Protein AF-0000000078602284 (afdb_homodimer)

Sequence (476 aa):
MSQVISANPAEVVAAAMDDGKKHLLLAASGSVATIKLGHIIKALVKYPNLSIRVILTNSAANFLNGQTQEQPTIESLAALPNVDGVYRDQDELRESWVRGTGILHINLRKWAHILVIAPLSANTLAKIVNGMSDNLLTDTIRAWDTTGQIEGMDKRIVVFPAMNVAMWVHPITTQHIRVLEQDWGVKFDANGQRIGGGWFEVFRPIDKMLACGDLGIGAMREWTEVVSIIEERLALATMSQVISANPAEVVAAAMDDGKKHLLLAASGSVATIKLGHIIKALVKYPNLSIRVILTNSAANFLNGQTQEQPTIESLAALPNVDGVYRDQDELRESWVRGTGILHINLRKWAHILVIAPLSANTLAKIVNGMSDNLLTDTIRAWDTTGQIEGMDKRIVVFPAMNVAMWVHPITTQHIRVLEQDWGVKFDANGQRIGGGWFEVFRPIDKMLACGDLGIGAMREWTEVVSIIEERLALAT

Nearest PDB structures (foldseek):
  1mvn-assembly1_A  TM=9.349E-01  e=3.352E-20  Arabidopsis thaliana
  1e20-assembly1_A  TM=8.730E-01  e=9.750E-19  Arabidopsis thaliana
  1mvl-assembly1_A  TM=9.228E-01  e=1.120E-16  Arabidopsis thaliana
  1qzu-assembly1_A  TM=9.117E-01  e=6.164E-13  Homo sapiens
  7cfu-assembly1_H  TM=8.302E-01  e=1.673E-12  Streptomyces sparsogenes DSM 40356

Structure (mmCIF, N/CA/C/O backbone):
data_AF-0000000078602284-model_v1
#
loop_
_entity.id
_entity.type
_entity.pdbx_description
1 polymer 'Flavoprotein domain-containing protein'
#
loop_
_atom_site.group_PDB
_atom_site.id
_atom_site.type_symbol
_atom_site.label_atom_id
_atom_site.label_alt_id
_atom_site.label_comp_id
_atom_site.label_asym_id
_atom_site.label_entity_id
_atom_site.label_seq_id
_atom_site.pdbx_PDB_ins_code
_atom_site.Cartn_x
_atom_site.Cartn_y
_atom_site.Cartn_z
_atom_site.occupancy
_atom_site.B_iso_or_equiv
_atom_site.auth_seq_id
_atom_site.auth_comp_id
_atom_site.auth_asym_id
_atom_site.auth_atom_id
_atom_site.pdbx_PDB_model_num
ATOM 1 N N . MET A 1 1 ? -16.859 -4.734 35.625 1 24.03 1 MET A N 1
ATOM 2 C CA . MET A 1 1 ? -15.859 -3.775 35.156 1 24.03 1 MET A CA 1
ATOM 3 C C . MET A 1 1 ? -15.859 -3.711 33.625 1 24.03 1 MET A C 1
ATOM 5 O O . MET A 1 1 ? -15.617 -4.719 32.938 1 24.03 1 MET A O 1
ATOM 9 N N . SER A 1 2 ? -16.719 -2.936 33 1 30.11 2 SER A N 1
ATOM 10 C CA . SER A 1 2 ? -17.156 -2.871 31.609 1 30.11 2 SER A CA 1
ATOM 11 C C . SER A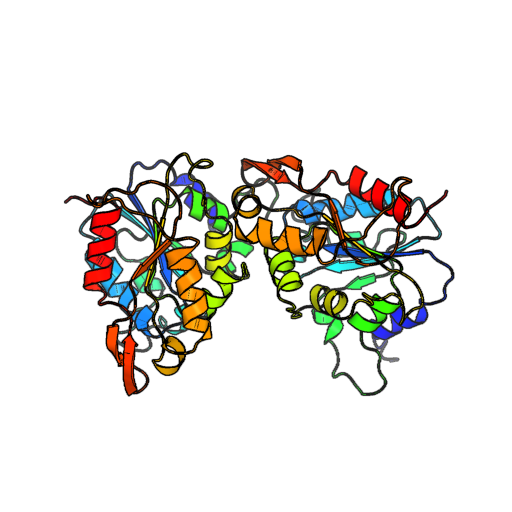 1 2 ? -15.961 -2.678 30.672 1 30.11 2 SER A C 1
ATOM 13 O O . SER A 1 2 ? -15.164 -1.757 30.859 1 30.11 2 SER A O 1
ATOM 15 N N . GLN A 1 3 ? -15.305 -3.693 30.188 1 29.34 3 GLN A N 1
ATOM 16 C CA . GLN A 1 3 ? -14.156 -3.719 29.297 1 29.34 3 GLN A CA 1
ATOM 17 C C . GLN A 1 3 ? -14.289 -2.648 28.203 1 29.34 3 GLN A C 1
ATOM 19 O O . GLN A 1 3 ? -15.242 -2.658 27.438 1 29.34 3 GLN A O 1
ATOM 24 N N . VAL A 1 4 ? -14 -1.512 28.578 1 34.78 4 VAL A N 1
ATOM 25 C CA . VAL A 1 4 ? -14.047 -0.392 27.641 1 34.78 4 VAL A CA 1
ATOM 26 C C . VAL A 1 4 ? -13.391 -0.793 26.328 1 34.78 4 VAL A C 1
ATOM 28 O O . VAL A 1 4 ? -12.172 -1.01 26.266 1 34.78 4 VAL A O 1
ATOM 31 N N . ILE A 1 5 ? -13.914 -1.689 25.531 1 44.78 5 ILE A N 1
ATOM 32 C CA . ILE A 1 5 ? -13.43 -2.076 24.203 1 44.78 5 ILE A CA 1
ATOM 33 C C . ILE A 1 5 ? -12.938 -0.843 23.453 1 44.78 5 ILE A C 1
ATOM 35 O O . ILE A 1 5 ? -13.688 0.107 23.234 1 44.78 5 ILE A O 1
ATOM 39 N N . SER A 1 6 ? -11.68 -0.308 23.734 1 54.91 6 SER A N 1
ATOM 40 C CA . SER A 1 6 ? -11.117 0.8 22.969 1 54.91 6 SER A CA 1
ATOM 41 C C . SER A 1 6 ? -11.625 0.802 21.531 1 54.91 6 SER A C 1
ATOM 43 O O . SER A 1 6 ? -11.617 -0.233 20.859 1 54.91 6 SER A O 1
ATOM 45 N N . ALA A 1 7 ? -12.43 1.731 21.078 1 69.06 7 ALA A N 1
ATOM 46 C CA . ALA A 1 7 ? -13.133 1.874 19.812 1 69.06 7 ALA A CA 1
ATOM 47 C C . ALA A 1 7 ? -12.172 1.761 18.641 1 69.06 7 ALA A C 1
ATOM 49 O O . ALA A 1 7 ? -11.031 2.219 18.703 1 69.06 7 ALA A O 1
ATOM 50 N N . ASN A 1 8 ? -12.367 0.948 17.641 1 84.81 8 ASN A N 1
ATOM 51 C CA . ASN A 1 8 ? -11.695 0.83 16.359 1 84.81 8 ASN A CA 1
ATOM 52 C C . ASN A 1 8 ? -11.414 2.197 15.742 1 84.81 8 ASN A C 1
ATOM 54 O O . ASN A 1 8 ? -12.336 2.986 15.523 1 84.81 8 ASN A O 1
ATOM 58 N N . PRO A 1 9 ? -10.078 2.533 15.617 1 91.19 9 PRO A N 1
ATOM 59 C C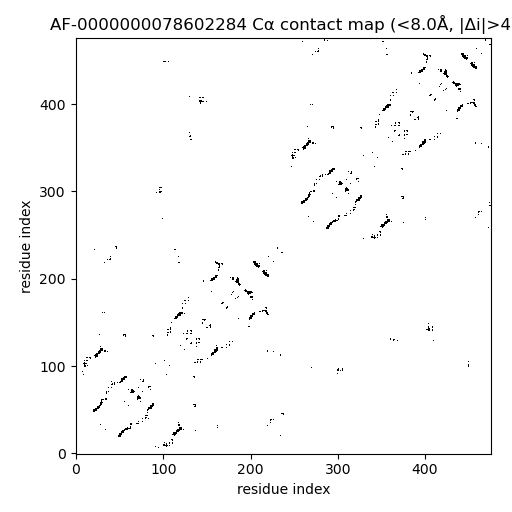A . PRO A 1 9 ? -9.719 3.861 15.117 1 91.19 9 PRO A CA 1
ATOM 60 C C . PRO A 1 9 ? -10.461 4.227 13.836 1 91.19 9 PRO A C 1
ATOM 62 O O . PRO A 1 9 ? -10.875 5.375 13.664 1 91.19 9 PRO A O 1
ATOM 65 N N . ALA A 1 10 ? -10.633 3.287 12.984 1 92.62 10 ALA A N 1
ATOM 66 C CA . ALA A 1 10 ? -11.32 3.557 11.719 1 92.62 10 ALA A CA 1
ATOM 67 C C . ALA A 1 10 ? -12.758 4.008 11.961 1 92.62 10 ALA A C 1
ATOM 69 O O . ALA A 1 10 ? -13.25 4.906 11.281 1 92.62 10 ALA A O 1
ATOM 70 N N . GLU A 1 11 ? -13.383 3.41 12.883 1 91.69 11 GLU A N 1
ATOM 71 C CA . GLU A 1 11 ? -14.773 3.744 13.18 1 91.69 11 GLU A CA 1
ATOM 72 C C . GLU A 1 11 ? -14.891 5.125 13.82 1 91.69 11 GLU A C 1
ATOM 74 O O . GLU A 1 11 ? -15.852 5.852 13.57 1 91.69 11 GLU A O 1
ATOM 79 N N . VAL A 1 12 ? -14 5.426 14.648 1 94.12 12 VAL A N 1
ATOM 80 C CA . VAL A 1 12 ? -13.977 6.738 15.289 1 94.12 12 VAL A CA 1
ATOM 81 C C . VAL A 1 12 ? -13.883 7.828 14.219 1 94.12 12 VAL A C 1
ATOM 83 O O . VAL A 1 12 ? -14.594 8.828 14.281 1 94.12 12 VAL A O 1
ATOM 86 N N . VAL A 1 13 ? -13 7.645 13.281 1 96.69 13 VAL A N 1
ATOM 87 C CA . VAL A 1 13 ? -12.828 8.602 12.195 1 96.69 13 VAL A CA 1
ATOM 88 C C . VAL A 1 13 ? -14.109 8.695 11.375 1 96.69 13 VAL A C 1
ATOM 90 O O . VAL A 1 13 ? -14.562 9.797 11.039 1 96.69 13 VAL A O 1
ATOM 93 N N . ALA A 1 14 ? -14.734 7.578 11.102 1 93.94 14 ALA A N 1
ATOM 94 C CA . ALA A 1 14 ? -15.961 7.531 10.312 1 93.94 14 ALA A CA 1
ATOM 95 C C . ALA A 1 14 ? -17.078 8.312 10.992 1 93.94 14 ALA A C 1
ATOM 97 O O . ALA A 1 14 ? -17.859 9 10.328 1 93.94 14 ALA A O 1
ATOM 98 N N . ALA A 1 15 ? -17.141 8.242 12.234 1 95.38 15 ALA A N 1
ATOM 99 C CA . ALA A 1 15 ? -18.203 8.883 13.008 1 95.38 15 ALA A CA 1
ATOM 100 C C . ALA A 1 15 ? -18.078 10.406 12.961 1 95.38 15 ALA A C 1
ATOM 102 O O . ALA A 1 15 ? -19.031 11.125 13.234 1 95.38 15 ALA A O 1
ATOM 103 N N . ALA A 1 16 ? -16.906 10.883 12.586 1 97.06 16 ALA A N 1
ATOM 104 C CA . ALA A 1 16 ? -16.656 12.32 12.633 1 97.06 16 ALA A CA 1
ATOM 105 C C . ALA A 1 16 ? -16.688 12.93 11.234 1 97.06 16 ALA A C 1
ATOM 107 O O . ALA A 1 16 ? -16.344 14.102 11.047 1 97.06 16 ALA A O 1
ATOM 108 N N . MET A 1 17 ? -17.109 12.203 10.234 1 94.62 17 MET A N 1
ATOM 109 C CA . MET A 1 17 ? -17.031 12.609 8.836 1 94.62 17 MET A CA 1
ATOM 110 C C . MET A 1 17 ? -17.906 13.82 8.562 1 94.62 17 MET A C 1
ATOM 112 O O . MET A 1 17 ? -17.531 14.719 7.816 1 94.62 17 MET A O 1
ATOM 116 N N . ASP A 1 18 ? -19.062 13.844 9.164 1 94.56 18 ASP A N 1
ATOM 117 C CA . ASP A 1 18 ? -20.047 14.875 8.828 1 94.56 18 ASP A CA 1
ATOM 118 C C . ASP A 1 18 ? -20.344 15.75 10.047 1 94.56 18 ASP A C 1
ATOM 120 O O . ASP A 1 18 ? -21.516 16.047 10.32 1 94.56 18 ASP A O 1
ATOM 124 N N . ASP A 1 19 ? -19.328 16.172 10.727 1 96.56 19 ASP A N 1
ATOM 125 C CA . ASP A 1 19 ? -19.516 16.938 11.953 1 96.56 19 ASP A CA 1
ATOM 126 C C . ASP A 1 19 ? -19.547 18.438 11.672 1 96.56 19 ASP A C 1
ATOM 128 O O . ASP A 1 19 ? -19.625 19.25 12.594 1 96.56 19 ASP A O 1
ATOM 132 N N . GLY A 1 20 ? -19.375 18.844 10.414 1 95.81 20 GLY A N 1
ATOM 133 C CA . GLY A 1 20 ? -19.5 20.234 10.016 1 95.81 20 GLY A CA 1
ATOM 134 C C . GLY A 1 20 ? -18.219 21.016 10.227 1 95.81 20 GLY A C 1
ATOM 135 O O . GLY A 1 20 ? -18.188 22.219 9.969 1 95.81 20 GLY A O 1
ATOM 136 N N . LYS A 1 21 ? -17.188 20.406 10.586 1 97.5 21 LYS A N 1
ATOM 137 C CA . LYS A 1 21 ? -15.922 21.078 10.844 1 97.5 21 LYS A CA 1
ATOM 138 C C . LYS A 1 21 ? -15.008 21.016 9.617 1 97.5 21 LYS A C 1
ATOM 140 O O . LYS A 1 21 ? -15.297 20.312 8.656 1 97.5 21 LYS A O 1
ATOM 145 N N . LYS A 1 22 ? -13.969 21.891 9.656 1 98 22 LYS A N 1
ATOM 146 C CA . LYS A 1 22 ? -12.836 21.703 8.75 1 98 22 LYS A CA 1
ATOM 147 C C . LYS A 1 22 ? -11.891 20.625 9.258 1 98 22 LYS A C 1
ATOM 149 O O . LYS A 1 22 ? -11.609 20.547 10.453 1 98 22 LYS A O 1
ATOM 154 N N . HIS A 1 23 ? -11.484 19.75 8.344 1 98.62 23 HIS A N 1
ATOM 155 C CA . HIS A 1 23 ? -10.719 18.578 8.742 1 98.62 23 HIS A CA 1
ATOM 156 C C . HIS A 1 23 ? -9.297 18.656 8.203 1 98.62 23 HIS A C 1
ATOM 158 O O . HIS A 1 23 ? -9.078 18.547 6.992 1 98.62 23 HIS A O 1
ATOM 164 N N . LEU A 1 24 ? -8.32 18.828 9.094 1 98.81 24 LEU A N 1
ATOM 165 C CA . LEU A 1 24 ? -6.898 18.828 8.766 1 98.81 24 LEU A CA 1
ATOM 166 C C . LEU A 1 24 ? -6.246 17.5 9.156 1 98.81 24 LEU A C 1
ATOM 168 O O . LEU A 1 24 ? -6.176 17.172 10.344 1 98.81 24 LEU A O 1
ATOM 172 N N . LEU A 1 25 ? -5.863 16.719 8.18 1 98.94 25 LEU A N 1
ATOM 173 C CA . LEU A 1 25 ? -4.953 15.617 8.445 1 98.94 25 LEU A CA 1
ATOM 174 C C . LEU A 1 25 ? -3.5 16.078 8.383 1 98.94 25 LEU A C 1
ATOM 176 O O . LEU A 1 25 ? -3.008 16.453 7.316 1 98.94 25 LEU A O 1
ATOM 180 N N . LEU A 1 26 ? -2.846 16.156 9.508 1 98.94 26 LEU A N 1
ATOM 181 C CA . LEU A 1 26 ? -1.461 16.594 9.648 1 98.94 26 LEU A CA 1
ATOM 182 C C . LEU A 1 26 ? -0.534 15.398 9.852 1 98.94 26 LEU A C 1
ATOM 184 O O . LEU A 1 26 ? -0.792 14.547 10.703 1 98.94 26 LEU A O 1
ATOM 188 N N . ALA A 1 27 ? 0.504 15.312 9.016 1 98.94 27 ALA A N 1
ATOM 189 C CA . ALA A 1 27 ? 1.378 14.141 9.109 1 98.94 27 ALA A CA 1
ATOM 190 C C . ALA A 1 27 ? 2.844 14.562 9.18 1 98.94 27 ALA A C 1
ATOM 192 O O . ALA A 1 27 ? 3.211 15.648 8.719 1 98.94 27 ALA A O 1
ATOM 193 N N . ALA A 1 28 ? 3.645 13.719 9.781 1 98.81 28 ALA A N 1
ATOM 194 C CA . ALA A 1 28 ? 5.09 13.906 9.836 1 98.81 28 ALA A CA 1
ATOM 195 C C . ALA A 1 28 ? 5.828 12.609 9.523 1 98.81 28 ALA A C 1
ATOM 197 O O . ALA A 1 28 ? 5.426 11.539 9.977 1 98.81 28 ALA A O 1
ATOM 198 N N . SER A 1 29 ? 6.836 12.719 8.719 1 98.56 29 SER A N 1
ATOM 199 C CA . SER A 1 29 ? 7.781 11.625 8.5 1 98.56 29 SER A CA 1
ATOM 200 C C . SER A 1 29 ? 9.133 11.93 9.133 1 98.56 29 SER A C 1
ATOM 202 O O . SER A 1 29 ? 9.297 12.961 9.789 1 98.56 29 SER A O 1
ATOM 204 N N . GLY A 1 30 ? 10.078 11.016 9.039 1 96.56 30 GLY A N 1
ATOM 205 C CA . GLY A 1 30 ? 11.273 10.992 9.859 1 96.56 30 GLY A CA 1
ATOM 206 C C . GLY A 1 30 ? 12.227 12.141 9.555 1 96.56 30 GLY A C 1
ATOM 207 O O . GLY A 1 30 ? 13.094 12.023 8.688 1 96.56 30 GLY A O 1
ATOM 208 N N . SER A 1 31 ? 12.156 13.188 10.266 1 95.12 31 SER A N 1
ATOM 209 C CA . SER A 1 31 ? 13.016 14.359 10.227 1 95.12 31 SER A CA 1
ATOM 210 C C . SER A 1 31 ? 13.023 15.086 11.57 1 95.12 31 SER A C 1
ATOM 212 O O . SER A 1 31 ? 12.016 15.109 12.273 1 95.12 31 SER A O 1
ATOM 214 N N . VAL A 1 32 ? 14.133 15.711 11.844 1 92.62 32 VAL A N 1
ATOM 215 C CA . VAL A 1 32 ? 14.266 16.438 13.102 1 92.62 32 VAL A CA 1
ATOM 216 C C . VAL A 1 32 ? 13.211 17.547 13.18 1 92.62 32 VAL A C 1
ATOM 218 O O . VAL A 1 32 ? 12.727 17.875 14.258 1 92.62 32 VAL A O 1
ATOM 221 N N . ALA A 1 33 ? 12.766 18.047 12.07 1 94.88 33 ALA A N 1
ATOM 222 C CA . ALA A 1 33 ? 11.797 19.141 12 1 94.88 33 ALA A CA 1
ATOM 223 C C . ALA A 1 33 ? 10.445 18.703 12.555 1 94.88 33 ALA A C 1
ATOM 225 O O . ALA A 1 33 ? 9.562 19.531 12.789 1 94.88 33 ALA A O 1
ATOM 226 N N . THR A 1 34 ? 10.25 17.406 12.828 1 96.88 34 THR A N 1
ATOM 227 C CA . THR A 1 34 ? 9.023 16.891 13.414 1 96.88 34 THR A CA 1
ATOM 228 C C . THR A 1 34 ? 8.727 17.578 14.742 1 96.88 34 THR A C 1
ATOM 230 O O . THR A 1 34 ? 7.559 17.719 15.117 1 96.88 34 THR A O 1
ATOM 233 N N . ILE A 1 35 ? 9.727 18.062 15.406 1 94.62 35 ILE A N 1
ATOM 234 C CA . ILE A 1 35 ? 9.57 18.672 16.719 1 94.62 35 ILE A CA 1
ATOM 235 C C . ILE A 1 35 ? 8.742 19.953 16.609 1 94.62 35 ILE A C 1
ATOM 237 O O . ILE A 1 35 ? 8.227 20.469 17.609 1 94.62 35 ILE A O 1
ATOM 241 N N . LYS A 1 36 ? 8.578 20.531 15.406 1 95.81 36 LYS A N 1
ATOM 242 C CA . LYS A 1 36 ? 7.836 21.766 15.18 1 95.81 36 LYS A CA 1
ATOM 243 C C . LYS A 1 36 ? 6.332 21.5 15.156 1 95.81 36 LYS A C 1
ATOM 245 O O . LYS A 1 36 ? 5.535 22.438 15.141 1 95.81 36 LYS A O 1
ATOM 250 N N . LEU A 1 37 ? 5.887 20.234 15.141 1 96.94 37 LEU A N 1
ATOM 251 C CA . LEU A 1 37 ? 4.469 19.891 15.07 1 96.94 37 LEU A CA 1
ATOM 252 C C . LEU A 1 37 ? 3.701 20.531 16.219 1 96.94 37 LEU A C 1
ATOM 254 O O . LEU A 1 37 ? 2.586 21.016 16.031 1 96.94 37 LEU A O 1
ATOM 258 N N . GLY A 1 38 ? 4.297 20.469 17.391 1 95.75 38 GLY A N 1
ATOM 259 C CA . GLY A 1 38 ? 3.646 21.094 18.531 1 95.75 38 GLY A CA 1
ATOM 260 C C . GLY A 1 38 ? 3.338 22.562 18.328 1 95.75 38 GLY A C 1
ATOM 261 O O . GLY A 1 38 ? 2.236 23.016 18.656 1 95.75 38 GLY A O 1
ATOM 262 N N . HIS A 1 39 ? 4.312 23.297 17.812 1 96.69 39 HIS A N 1
ATOM 263 C CA . HIS A 1 39 ? 4.133 24.719 17.547 1 96.69 39 HIS A CA 1
ATOM 264 C C . HIS A 1 39 ? 3.029 24.953 16.516 1 96.69 39 HIS A C 1
ATOM 266 O O . HIS A 1 39 ? 2.191 25.844 16.688 1 96.69 39 HIS A O 1
ATOM 272 N N . ILE A 1 40 ? 3.006 24.141 15.5 1 98.12 40 ILE A N 1
ATOM 273 C CA . ILE A 1 40 ? 2.02 24.266 14.43 1 98.12 40 ILE A CA 1
ATOM 274 C C . ILE A 1 40 ? 0.617 24.062 15 1 98.12 40 ILE A C 1
ATOM 276 O O . ILE A 1 40 ? -0.274 24.875 14.781 1 98.12 40 ILE A O 1
ATOM 280 N N . ILE A 1 41 ? 0.438 22.984 15.758 1 98.25 41 ILE A N 1
ATOM 281 C CA . ILE A 1 41 ? -0.876 22.625 16.281 1 98.25 41 ILE A CA 1
ATOM 282 C C . ILE A 1 41 ? -1.332 23.688 17.281 1 98.25 41 ILE A C 1
ATOM 284 O O . ILE A 1 41 ? -2.484 24.141 17.25 1 98.25 41 ILE A O 1
ATOM 288 N N . LYS A 1 42 ? -0.469 24.172 18.125 1 97.31 42 LYS A N 1
ATOM 289 C CA . LYS A 1 42 ? -0.811 25.172 19.125 1 97.31 42 LYS A CA 1
ATOM 290 C C . LYS A 1 42 ? -1.284 26.469 18.453 1 97.31 42 LYS A C 1
ATOM 292 O O . LYS A 1 42 ? -2.205 27.125 18.953 1 97.31 42 LYS A O 1
ATOM 297 N N . ALA A 1 43 ? -0.602 26.812 17.391 1 97.75 43 ALA A N 1
ATOM 298 C CA . ALA A 1 43 ? -0.958 28.047 16.688 1 97.75 43 ALA A CA 1
ATOM 299 C C . ALA A 1 43 ? -2.344 27.938 16.047 1 97.75 43 ALA A C 1
ATOM 301 O O . ALA A 1 43 ? -2.973 28.953 15.734 1 97.75 43 ALA A O 1
ATOM 302 N N . LEU A 1 44 ? -2.869 26.719 15.852 1 98.12 44 LEU A N 1
ATOM 303 C CA . LEU A 1 44 ? -4.137 26.5 15.164 1 98.12 44 LEU A CA 1
ATOM 304 C C . LEU A 1 44 ? -5.277 26.344 16.172 1 98.12 44 LEU A C 1
ATOM 306 O O . LEU A 1 44 ? -6.441 26.25 15.781 1 98.12 44 LEU A O 1
ATOM 310 N N . VAL A 1 45 ? -5 26.359 17.453 1 96.69 45 VAL A N 1
ATOM 311 C CA . VAL A 1 45 ? -5.98 26.141 18.516 1 96.69 45 VAL A CA 1
ATOM 312 C C . VAL A 1 45 ? -7.039 27.234 18.484 1 96.69 45 VAL A C 1
ATOM 314 O O . VAL A 1 45 ? -8.18 27.016 18.891 1 96.69 45 VAL A O 1
ATOM 317 N N . LYS A 1 46 ? -6.742 28.391 17.953 1 96.75 46 LYS A N 1
ATOM 318 C CA . LYS A 1 46 ? -7.613 29.562 17.953 1 96.75 46 LYS A CA 1
ATOM 319 C C . LYS A 1 46 ? -8.812 29.359 17.031 1 96.75 46 LYS A C 1
ATOM 321 O O . LYS A 1 46 ? -9.766 30.156 17.062 1 96.75 46 LYS A O 1
ATOM 326 N N . TYR A 1 47 ? -8.828 28.281 16.266 1 97.38 47 TYR A N 1
ATOM 327 C CA . TYR A 1 47 ? -9.945 27.984 15.359 1 97.38 47 TYR A CA 1
ATOM 328 C C . TYR A 1 47 ? -10.82 26.875 15.922 1 97.38 47 TYR A C 1
ATOM 330 O O . TYR A 1 47 ? -10.531 25.688 15.742 1 97.38 47 TYR A O 1
ATOM 338 N N . PRO A 1 48 ? -11.953 27.188 16.516 1 93.62 48 PRO A N 1
ATOM 339 C CA . PRO A 1 48 ? -12.766 26.172 17.188 1 93.62 48 PRO A CA 1
ATOM 340 C C . PRO A 1 48 ? -13.43 25.203 16.219 1 93.62 48 PRO A C 1
ATOM 342 O O . PRO A 1 48 ? -13.805 24.094 16.625 1 93.62 48 PRO A O 1
ATOM 345 N N . ASN A 1 49 ? -13.602 25.547 14.969 1 96.31 49 ASN A N 1
ATOM 346 C CA . ASN A 1 49 ? -14.266 24.688 13.992 1 96.31 49 ASN A CA 1
ATOM 347 C C . ASN A 1 49 ? -13.266 23.828 13.219 1 96.31 49 ASN A C 1
ATOM 349 O O . ASN A 1 49 ? -13.586 23.281 12.172 1 96.31 49 ASN A O 1
ATOM 353 N N . LEU A 1 50 ? -12.086 23.766 13.695 1 98.31 50 LEU A N 1
ATOM 354 C CA . LEU A 1 50 ? -11.031 22.969 13.07 1 98.31 50 LEU A CA 1
ATOM 355 C C . LEU A 1 50 ? -10.805 21.672 13.844 1 98.31 50 LEU A C 1
ATOM 357 O O . LEU A 1 50 ? -10.656 21.688 15.062 1 98.31 50 LEU A O 1
ATOM 361 N N . SER A 1 51 ? -10.898 20.562 13.188 1 98.69 51 SER A N 1
ATOM 362 C CA . SER A 1 51 ? -10.516 19.266 13.719 1 98.69 51 SER A CA 1
ATOM 363 C C . SER A 1 51 ? -9.203 18.781 13.109 1 98.69 51 SER A C 1
ATOM 365 O O . SER A 1 51 ? -9.031 18.812 11.891 1 98.69 51 SER A O 1
ATOM 367 N N . ILE A 1 52 ? -8.266 18.406 14.023 1 98.81 52 ILE A N 1
ATOM 368 C CA . ILE A 1 52 ? -6.953 17.969 13.562 1 98.81 52 ILE A CA 1
ATOM 369 C C . ILE A 1 52 ? -6.754 16.5 13.922 1 98.81 52 ILE A C 1
ATOM 371 O O . ILE A 1 52 ? -7.012 16.078 15.055 1 98.81 52 ILE A O 1
ATOM 375 N N . ARG A 1 53 ? -6.402 15.711 13.008 1 98.81 53 ARG A N 1
ATOM 376 C CA . ARG A 1 53 ? -5.871 14.367 13.227 1 98.81 53 ARG A CA 1
ATOM 377 C C . ARG A 1 53 ? -4.453 14.242 12.68 1 98.81 53 ARG A C 1
ATOM 379 O O . ARG A 1 53 ? -4.145 14.766 11.609 1 98.81 53 ARG A O 1
ATOM 386 N N . VAL 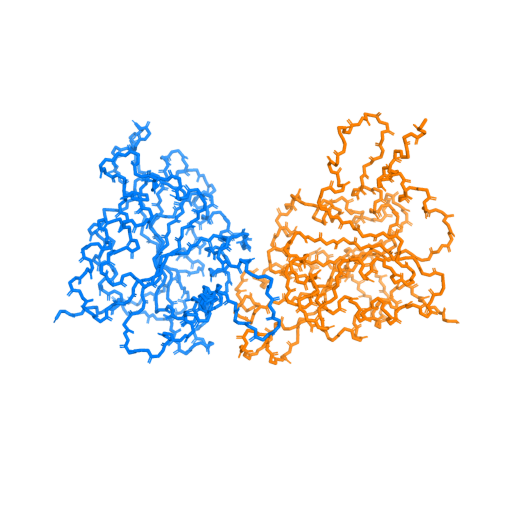A 1 54 ? -3.598 13.516 13.461 1 98.81 54 VAL A N 1
ATOM 387 C CA . VAL A 1 54 ? -2.168 13.477 13.172 1 98.81 54 VAL A CA 1
ATOM 388 C C . VAL A 1 54 ? -1.749 12.055 12.797 1 98.81 54 VAL A C 1
ATOM 390 O O . VAL A 1 54 ? -2.162 11.094 13.445 1 98.81 54 VAL A O 1
ATOM 393 N N . ILE A 1 55 ? -1.015 11.891 11.719 1 98.81 55 ILE A N 1
ATOM 394 C CA . ILE A 1 55 ? -0.321 10.648 11.414 1 98.81 55 ILE A CA 1
ATOM 395 C C . ILE A 1 55 ? 1.177 10.812 11.664 1 98.81 55 ILE A C 1
ATOM 397 O O . ILE A 1 55 ? 1.795 11.75 11.148 1 98.81 55 ILE A O 1
ATOM 401 N N . LEU A 1 56 ? 1.76 9.914 12.422 1 98.69 56 LEU A N 1
ATOM 402 C CA . LEU A 1 56 ? 3.201 9.875 12.633 1 98.69 56 LEU A CA 1
ATOM 403 C C . LEU A 1 56 ? 3.795 8.562 12.133 1 98.69 56 LEU A C 1
ATOM 405 O O . LEU A 1 56 ? 3.361 7.484 12.547 1 98.69 56 LEU A O 1
ATOM 409 N N . THR A 1 57 ? 4.785 8.672 11.211 1 98.38 57 THR A N 1
ATOM 410 C CA . THR A 1 57 ? 5.551 7.461 10.914 1 98.38 57 THR A CA 1
ATOM 411 C C . THR A 1 57 ? 6.375 7.039 12.125 1 98.38 57 THR A C 1
ATOM 413 O O . THR A 1 57 ? 6.574 7.824 13.055 1 98.38 57 THR A O 1
ATOM 416 N N . ASN A 1 58 ? 6.855 5.797 12.055 1 97.12 58 ASN A N 1
ATOM 417 C CA . ASN A 1 58 ? 7.703 5.32 13.141 1 97.12 58 ASN A CA 1
ATOM 418 C C . ASN A 1 58 ? 8.945 6.191 13.305 1 97.12 58 ASN A C 1
ATOM 420 O O . ASN A 1 58 ? 9.336 6.512 14.43 1 97.12 58 ASN A O 1
ATOM 424 N N . SER A 1 59 ? 9.539 6.539 12.25 1 97.62 59 SER A N 1
ATOM 425 C CA . SER A 1 59 ? 10.734 7.371 12.281 1 97.62 59 SER A CA 1
ATOM 426 C C . SER A 1 59 ? 10.438 8.75 12.859 1 97.62 59 SER A C 1
ATOM 428 O O . SER A 1 59 ? 11.227 9.297 13.633 1 97.62 59 SER A O 1
ATOM 430 N N . ALA A 1 60 ? 9.305 9.328 12.508 1 97.94 60 ALA A N 1
ATOM 431 C CA . ALA A 1 60 ? 8.922 10.641 13.039 1 97.94 60 ALA A CA 1
ATOM 432 C C . ALA A 1 60 ? 8.672 10.57 14.539 1 97.94 60 ALA A C 1
ATOM 434 O O . ALA A 1 60 ? 9.039 11.492 15.281 1 97.94 60 ALA A O 1
ATOM 435 N N . ALA A 1 61 ? 8.086 9.523 14.984 1 97 61 ALA A N 1
ATOM 436 C CA . ALA A 1 61 ? 7.73 9.359 16.391 1 97 61 ALA A CA 1
ATOM 437 C C . ALA A 1 61 ? 8.977 9.383 17.281 1 97 61 ALA A C 1
ATOM 439 O O . ALA A 1 61 ? 8.906 9.789 18.438 1 97 61 ALA A O 1
ATOM 440 N N . ASN A 1 62 ? 10.07 8.969 16.703 1 95.19 62 ASN A N 1
ATOM 441 C CA . ASN A 1 62 ? 11.312 8.922 17.469 1 95.19 62 ASN A CA 1
ATOM 442 C C . ASN A 1 62 ? 11.758 10.312 17.906 1 95.19 62 ASN A C 1
ATOM 444 O O . ASN A 1 62 ? 12.547 10.445 18.844 1 95.19 62 ASN A O 1
ATOM 448 N N . PHE A 1 63 ? 11.227 11.352 17.312 1 94 63 PHE A N 1
ATOM 449 C CA . PHE A 1 63 ? 11.617 12.719 17.641 1 94 63 PHE A CA 1
ATOM 450 C C . PHE A 1 63 ? 10.68 13.305 18.703 1 94 63 PHE A C 1
ATOM 452 O O . PHE A 1 63 ? 10.883 14.43 19.172 1 94 63 PHE A O 1
ATOM 459 N N . LEU A 1 64 ? 9.648 12.57 19.016 1 95.69 64 LEU A N 1
ATOM 460 C CA . LEU A 1 64 ? 8.602 13.07 19.906 1 95.69 64 LEU A CA 1
ATOM 461 C C . LEU A 1 64 ? 8.523 12.234 21.172 1 95.69 64 LEU A C 1
ATOM 463 O O . LEU A 1 64 ? 7.438 11.812 21.578 1 95.69 64 LEU A O 1
ATOM 467 N N . ASN A 1 65 ? 9.594 12.039 21.812 1 91.88 65 ASN A N 1
ATOM 468 C CA . ASN A 1 65 ? 9.664 11.227 23.016 1 91.88 65 ASN A CA 1
ATOM 469 C C . ASN A 1 65 ? 9.93 12.078 24.25 1 91.88 65 ASN A C 1
ATOM 471 O O . ASN A 1 65 ? 10.336 11.555 25.297 1 91.88 65 ASN A O 1
ATOM 475 N N . GLY A 1 66 ? 9.75 13.328 24.141 1 88.31 66 GLY A N 1
ATOM 476 C CA . GLY A 1 66 ? 9.961 14.195 25.297 1 88.31 66 GLY A CA 1
ATOM 477 C C . GLY A 1 66 ? 11.398 14.234 25.766 1 88.31 66 GLY A C 1
ATOM 478 O O . GLY A 1 66 ? 11.672 14.367 26.953 1 88.31 66 GLY A O 1
ATOM 479 N N . GLN A 1 67 ? 12.297 14.031 24.828 1 86.75 67 GLN A N 1
ATOM 480 C CA . GLN A 1 67 ? 13.719 13.953 25.156 1 86.75 67 GLN A CA 1
ATOM 481 C C . GLN A 1 67 ? 14.227 15.273 25.719 1 86.75 67 GLN A C 1
ATOM 483 O O . GLN A 1 67 ? 15.133 15.289 26.562 1 86.75 67 GLN A O 1
ATOM 488 N N . THR A 1 68 ? 13.703 16.469 25.25 1 85.12 68 THR A N 1
ATOM 489 C CA . THR A 1 68 ? 14.008 17.812 25.719 1 85.12 68 THR A CA 1
ATOM 490 C C . THR A 1 68 ? 12.734 18.656 25.812 1 85.12 68 THR A C 1
ATOM 492 O O . THR A 1 68 ? 11.656 18.203 25.422 1 85.12 68 THR A O 1
ATOM 495 N N . GLN A 1 69 ? 12.82 19.812 26.344 1 82.38 69 GLN A N 1
ATOM 496 C CA . GLN A 1 69 ? 11.688 20.719 26.453 1 82.38 69 GLN A CA 1
ATOM 497 C C . GLN A 1 69 ? 11.133 21.078 25.078 1 82.38 69 GLN A C 1
ATOM 499 O O . GLN A 1 69 ? 9.938 21.312 24.922 1 82.38 69 GLN A O 1
ATOM 504 N N . GLU A 1 70 ? 11.938 21.094 24.094 1 83.44 70 GLU A N 1
ATOM 505 C CA . GLU A 1 70 ? 11.57 21.469 22.75 1 83.44 70 GLU A CA 1
ATOM 506 C C . GLU A 1 70 ? 10.93 20.312 22 1 83.44 70 GLU A C 1
ATOM 508 O O . GLU A 1 70 ? 10.375 20.484 20.906 1 83.44 70 GLU A O 1
ATOM 513 N N . GLN A 1 71 ? 11.078 19.141 22.578 1 88.25 71 GLN A N 1
ATOM 514 C CA . GLN A 1 71 ? 10.539 17.938 21.938 1 88.25 71 GLN A CA 1
ATOM 515 C C . GLN A 1 71 ? 9.305 17.438 22.688 1 88.25 71 GLN A C 1
ATOM 517 O O . GLN A 1 71 ? 9.43 16.688 23.656 1 88.25 71 GLN A O 1
ATOM 522 N N . PRO A 1 72 ? 8.195 17.75 22.156 1 91.31 72 PRO A N 1
ATOM 523 C CA . PRO A 1 72 ? 6.977 17.297 22.828 1 91.31 72 PRO A CA 1
ATOM 524 C C . PRO A 1 72 ? 6.785 15.781 22.734 1 91.31 72 PRO A C 1
ATOM 526 O O . PRO A 1 72 ? 7.449 15.125 21.938 1 91.31 72 PRO A O 1
ATOM 529 N N . THR A 1 73 ? 5.945 15.258 23.609 1 95.44 73 THR A N 1
ATOM 530 C CA . THR A 1 73 ? 5.57 13.852 23.5 1 95.44 73 THR A CA 1
ATOM 531 C C . THR A 1 73 ? 4.328 13.688 22.641 1 95.44 73 THR A C 1
ATOM 533 O O . THR A 1 73 ? 3.584 14.641 22.422 1 95.44 73 THR A O 1
ATOM 536 N N . ILE A 1 74 ? 4.18 12.477 22.156 1 96.44 74 ILE A N 1
ATOM 537 C CA . ILE A 1 74 ? 2.979 12.172 21.391 1 96.44 74 ILE A CA 1
ATOM 538 C C . ILE A 1 74 ? 1.738 12.422 22.234 1 96.44 74 ILE A C 1
ATOM 540 O O . ILE A 1 74 ? 0.741 12.961 21.75 1 96.44 74 ILE A O 1
ATOM 544 N N . GLU A 1 75 ? 1.795 12.117 23.469 1 95.94 75 GLU A N 1
ATOM 545 C CA . GLU A 1 75 ? 0.691 12.328 24.406 1 95.94 75 GLU A CA 1
ATOM 546 C C . GLU A 1 75 ? 0.379 13.812 24.562 1 95.94 75 GLU A C 1
ATOM 548 O O . GLU A 1 75 ? -0.789 14.203 24.641 1 95.94 75 GLU A O 1
ATOM 553 N N . SER A 1 76 ? 1.416 14.586 24.688 1 95.38 76 SER A N 1
ATOM 554 C CA . SER A 1 76 ? 1.217 16.016 24.828 1 95.38 76 SER A CA 1
ATOM 555 C C . SER A 1 76 ? 0.566 16.625 23.594 1 95.38 76 SER A C 1
ATOM 557 O O . SER A 1 76 ? -0.252 17.531 23.688 1 95.38 76 SER A O 1
ATOM 559 N N . LEU A 1 77 ? 0.942 16.094 22.422 1 95.81 77 LEU A N 1
ATOM 560 C CA . LEU A 1 77 ? 0.317 16.531 21.172 1 95.81 77 LEU A CA 1
ATOM 561 C C . LEU A 1 77 ? -1.16 16.156 21.141 1 95.81 77 LEU A C 1
ATOM 563 O O . LEU A 1 77 ? -2.008 16.969 20.781 1 95.81 77 LEU A O 1
ATOM 567 N N . ALA A 1 78 ? -1.444 14.938 21.578 1 96.75 78 ALA A N 1
ATOM 568 C CA . ALA A 1 78 ? -2.803 14.398 21.562 1 96.75 78 ALA A CA 1
ATOM 569 C C . ALA A 1 78 ? -3.711 15.18 22.5 1 96.75 78 ALA A C 1
ATOM 571 O O . ALA A 1 78 ? -4.926 15.219 22.312 1 96.75 78 ALA A O 1
ATOM 572 N N . ALA A 1 79 ? -3.168 15.859 23.453 1 96.56 79 ALA A N 1
ATOM 573 C CA . ALA A 1 79 ? -3.932 16.547 24.5 1 96.56 79 ALA A CA 1
ATOM 574 C C . ALA A 1 79 ? -4.266 17.969 24.078 1 96.56 79 ALA A C 1
ATOM 576 O O . ALA A 1 79 ? -5.062 18.641 24.734 1 96.56 79 ALA A O 1
ATOM 577 N N . LEU A 1 80 ? -3.611 18.438 23.016 1 95.69 80 LEU A N 1
ATOM 578 C CA . LEU A 1 80 ? -3.871 19.797 22.562 1 95.69 80 LEU A CA 1
ATOM 579 C C . LEU A 1 80 ? -5.309 19.953 22.078 1 95.69 80 LEU A C 1
ATOM 581 O O . LEU A 1 80 ? -5.879 19.016 21.516 1 95.69 80 LEU A O 1
ATOM 585 N N . PRO A 1 81 ? -5.785 21.172 22.25 1 94.62 81 PRO A N 1
ATOM 586 C CA . PRO A 1 81 ? -7.129 21.406 21.719 1 94.62 81 PRO A CA 1
ATOM 587 C C . PRO A 1 81 ? -7.223 21.172 20.219 1 94.62 81 PRO A C 1
ATOM 589 O O . PRO A 1 81 ? -6.219 21.281 19.516 1 94.62 81 PRO A O 1
ATOM 592 N N . ASN A 1 82 ? -8.266 20.766 19.656 1 96.44 82 ASN A N 1
ATOM 593 C CA . ASN A 1 82 ? -8.594 20.547 18.25 1 96.44 82 ASN A CA 1
ATOM 594 C C . ASN A 1 82 ? -8.078 19.203 17.75 1 96.44 82 ASN A C 1
ATOM 596 O O . ASN A 1 82 ? -8.453 18.75 16.672 1 96.44 82 ASN A O 1
ATOM 600 N N . VAL A 1 83 ? -7.078 18.578 18.531 1 98.31 83 VAL A N 1
ATOM 601 C CA . VAL A 1 83 ? -6.551 17.297 18.109 1 98.31 83 VAL A CA 1
ATOM 602 C C . VAL A 1 83 ? -7.52 16.172 18.484 1 98.31 83 VAL A C 1
ATOM 604 O O . VAL A 1 83 ? -7.727 15.906 19.672 1 98.31 83 VAL A O 1
ATOM 607 N N . ASP A 1 84 ? -8.016 15.516 17.531 1 98.25 84 ASP A N 1
ATOM 608 C CA . ASP A 1 84 ? -9.055 14.516 17.766 1 98.25 84 ASP A CA 1
ATOM 609 C C . ASP A 1 84 ? -8.5 13.102 17.641 1 98.25 84 ASP A C 1
ATOM 611 O O . ASP A 1 84 ? -9.203 12.125 17.906 1 98.25 84 ASP A O 1
ATOM 615 N N . GLY A 1 85 ? -7.23 12.992 17.25 1 97.94 85 GLY A N 1
ATOM 616 C CA . GLY A 1 85 ? -6.59 11.695 17.156 1 97.94 85 GLY A CA 1
ATOM 617 C C . GLY A 1 85 ? -5.152 11.773 16.672 1 97.94 85 GLY A C 1
ATOM 618 O O . GLY A 1 85 ? -4.809 12.633 15.859 1 97.94 85 GLY A O 1
ATOM 619 N N . VAL A 1 86 ? -4.301 10.938 17.203 1 98.44 86 VAL A N 1
ATOM 620 C CA . VAL A 1 86 ? -2.943 10.703 16.719 1 98.44 86 VAL A CA 1
ATOM 621 C C . VAL A 1 86 ? -2.764 9.234 16.359 1 98.44 86 VAL A C 1
ATOM 623 O O . VAL A 1 86 ? -3.031 8.352 17.188 1 98.44 86 VAL A O 1
ATOM 626 N N . TYR A 1 87 ? -2.32 9 15.164 1 97.81 87 TYR A N 1
ATOM 627 C CA . TYR A 1 87 ? -2.283 7.641 14.641 1 97.81 87 TYR A CA 1
ATOM 628 C C . TYR A 1 87 ? -0.868 7.25 14.234 1 97.81 87 TYR A C 1
ATOM 630 O O . TYR A 1 87 ? -0.099 8.086 13.758 1 97.81 87 TYR A O 1
ATOM 638 N N . ARG A 1 88 ? -0.639 6.035 14.438 1 96.44 88 ARG A N 1
ATOM 639 C CA . ARG A 1 88 ? 0.605 5.379 14.047 1 96.44 88 ARG A CA 1
ATOM 640 C C . ARG A 1 88 ? 0.33 4.133 13.211 1 96.44 88 ARG A C 1
ATOM 642 O O . ARG A 1 88 ? -0.828 3.768 12.992 1 96.44 88 ARG A O 1
ATOM 649 N N . ASP A 1 89 ? 1.406 3.453 12.758 1 93.94 89 ASP A N 1
ATOM 650 C CA . ASP A 1 89 ? 1.266 2.281 11.898 1 93.94 89 ASP A CA 1
ATOM 651 C C . ASP A 1 89 ? 0.435 1.197 12.578 1 93.94 89 ASP A C 1
ATOM 653 O O . ASP A 1 89 ? -0.378 0.532 11.93 1 93.94 89 ASP A O 1
ATOM 657 N N . GLN A 1 90 ? 0.627 1.029 13.766 1 90.94 90 GLN A N 1
ATOM 658 C CA . GLN A 1 90 ? -0.011 -0.054 14.5 1 90.94 90 GLN A CA 1
ATOM 659 C C . GLN A 1 90 ? -1.518 0.167 14.617 1 90.94 90 GLN A C 1
ATOM 661 O O . GLN A 1 90 ? -2.268 -0.767 14.906 1 90.94 90 GLN A O 1
ATOM 666 N N . ASP A 1 91 ? -1.964 1.42 14.453 1 92.31 91 ASP A N 1
ATOM 667 C CA . ASP A 1 91 ? -3.387 1.728 14.555 1 92.31 91 ASP A CA 1
ATOM 668 C C . ASP A 1 91 ? -4.148 1.203 13.336 1 92.31 91 ASP A C 1
ATOM 670 O O . ASP A 1 91 ? -5.375 1.078 13.367 1 92.31 91 ASP A O 1
ATOM 674 N N . GLU A 1 92 ? -3.49 1.027 12.203 1 86.69 92 GLU A N 1
ATOM 675 C CA . GLU A 1 92 ? -4.09 0.478 10.992 1 86.69 92 GLU A CA 1
ATOM 676 C C . GLU A 1 92 ? -4.418 -1.004 11.164 1 86.69 92 GLU A C 1
ATOM 678 O O . GLU A 1 92 ? -5.457 -1.472 10.695 1 86.69 92 GLU A O 1
ATOM 683 N N . LEU A 1 93 ? -3.48 -1.751 11.797 1 67.81 93 LEU A N 1
ATOM 684 C CA . LEU A 1 93 ? -3.564 -3.207 11.828 1 67.81 93 LEU A CA 1
ATOM 685 C C . LEU A 1 93 ? -3.938 -3.703 13.219 1 67.81 93 LEU A C 1
ATOM 687 O O . LEU A 1 93 ? -3.695 -4.863 13.555 1 67.81 93 LEU A O 1
ATOM 691 N N . ARG A 1 94 ? -4.27 -2.695 14.156 1 56.59 94 ARG A N 1
ATOM 692 C CA . ARG A 1 94 ? -4.398 -3.072 15.562 1 56.59 94 ARG A CA 1
ATOM 693 C C . ARG A 1 94 ? -5.184 -4.371 15.711 1 56.59 94 ARG A C 1
ATOM 695 O O . ARG A 1 94 ? -4.746 -5.293 16.406 1 56.59 94 ARG A O 1
ATOM 702 N N . GLU A 1 95 ? -6.504 -4.207 15.531 1 57.09 95 GLU A N 1
ATOM 703 C CA . GLU A 1 95 ? -7.324 -5.391 15.766 1 57.09 95 GLU A CA 1
ATOM 704 C C . GLU A 1 95 ? -7.527 -6.188 14.484 1 57.09 95 GLU A C 1
ATOM 706 O O . GLU A 1 95 ? -7.414 -5.637 13.383 1 57.09 95 GLU A O 1
ATOM 711 N N . SER A 1 96 ? -7.367 -7.523 14.562 1 62.78 96 SER A N 1
ATOM 712 C CA . SER A 1 96 ? -7.723 -8.406 13.453 1 62.78 96 SER A CA 1
ATOM 713 C C . SER A 1 96 ? -8.898 -7.852 12.664 1 62.78 96 SER A C 1
ATOM 715 O O . SER A 1 96 ? -9.992 -7.676 13.211 1 62.78 96 SER A O 1
ATOM 717 N N . TRP A 1 97 ? -8.547 -7.16 11.586 1 73.94 97 TRP A N 1
ATOM 718 C CA . TRP A 1 97 ? -9.594 -6.605 10.734 1 73.94 97 TRP A CA 1
ATOM 719 C C . TRP A 1 97 ? -10.695 -7.633 10.484 1 73.94 97 TRP A C 1
ATOM 721 O O . TRP A 1 97 ? -10.414 -8.805 10.242 1 73.94 97 TRP A O 1
ATOM 731 N N . VAL A 1 98 ? -11.883 -7.184 10.758 1 75.56 98 VAL A N 1
ATOM 732 C CA . VAL A 1 98 ? -13.055 -8.008 10.477 1 75.56 98 VAL A CA 1
ATOM 733 C C . VAL A 1 98 ? -13.812 -7.438 9.281 1 75.56 98 VAL A C 1
ATOM 735 O O . VAL A 1 98 ? -13.984 -6.219 9.172 1 75.56 98 VAL A O 1
ATOM 738 N N . ARG A 1 99 ? -14.172 -8.398 8.469 1 75.5 99 ARG A N 1
ATOM 739 C CA . ARG A 1 99 ? -14.961 -7.953 7.32 1 75.5 99 ARG A CA 1
ATOM 740 C C . ARG A 1 99 ? -16.141 -7.098 7.762 1 75.5 99 ARG A C 1
ATOM 742 O O . ARG A 1 99 ? -16.828 -7.43 8.727 1 75.5 99 ARG A O 1
ATOM 749 N N . GLY A 1 100 ? -16.297 -5.957 7.109 1 73.38 100 GLY A N 1
ATOM 750 C CA . GLY A 1 100 ? -17.391 -5.051 7.469 1 73.38 100 GLY A CA 1
ATOM 751 C C . GLY A 1 100 ? -16.922 -3.861 8.281 1 73.38 100 GLY A C 1
ATOM 752 O O . GLY A 1 100 ? -17.641 -2.871 8.414 1 73.38 100 GLY A O 1
ATOM 753 N N . THR A 1 101 ? -15.734 -4.035 8.797 1 79.25 101 THR A N 1
ATOM 754 C CA . THR A 1 101 ? -15.203 -2.895 9.531 1 79.25 101 THR A CA 1
ATOM 755 C C . THR A 1 101 ? -14.461 -1.945 8.602 1 79.25 101 THR A C 1
ATOM 757 O O . THR A 1 101 ? -14.039 -2.344 7.512 1 79.25 101 THR A O 1
ATOM 760 N N . GLY A 1 102 ? -14.43 -0.75 9.078 1 86.19 102 GLY A N 1
ATOM 761 C CA . GLY A 1 102 ? -13.766 0.266 8.273 1 86.19 102 GLY A CA 1
ATOM 762 C C . GLY A 1 102 ? -12.266 0.086 8.203 1 86.19 102 GLY A C 1
ATOM 763 O O . GLY A 1 102 ? -11.688 -0.681 8.977 1 86.19 102 GLY A O 1
ATOM 764 N N . ILE A 1 103 ? -11.672 0.681 7.207 1 90.75 103 ILE A N 1
ATOM 765 C CA . ILE A 1 103 ? -10.227 0.708 7 1 90.75 103 ILE A C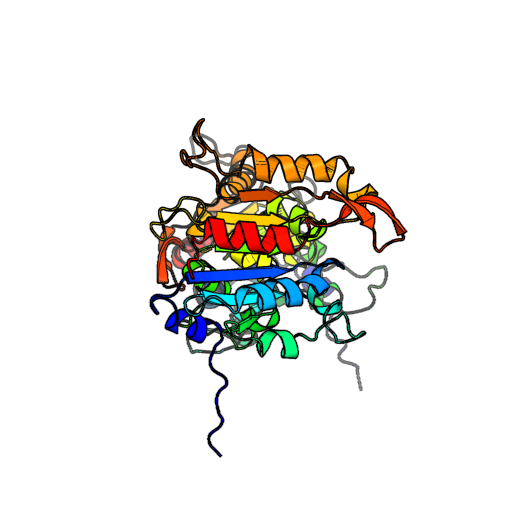A 1
ATOM 766 C C . ILE A 1 103 ? -9.688 2.098 7.328 1 90.75 103 ILE A C 1
ATOM 768 O O . ILE A 1 103 ? -10.141 3.096 6.762 1 90.75 103 ILE A O 1
ATOM 772 N N . LEU A 1 104 ? -8.711 2.154 8.156 1 94.69 104 LEU A N 1
ATOM 773 C CA . LEU A 1 104 ? -8.305 3.418 8.758 1 94.69 104 LEU A CA 1
ATOM 774 C C . LEU A 1 104 ? -7.777 4.379 7.699 1 94.69 104 LEU A C 1
ATOM 776 O O . LEU A 1 104 ? -8.203 5.535 7.637 1 94.69 104 LEU A O 1
ATOM 780 N N . HIS A 1 105 ? -6.773 3.975 6.82 1 96.69 105 HIS A N 1
ATOM 781 C CA . HIS A 1 105 ? -6.211 4.906 5.852 1 96.69 105 HIS A CA 1
ATOM 782 C C . HIS A 1 105 ? -7.27 5.371 4.855 1 96.69 105 HIS A C 1
ATOM 784 O O . HIS A 1 105 ? -7.188 6.484 4.336 1 96.69 105 HIS A O 1
ATOM 790 N N . ILE A 1 106 ? -8.266 4.547 4.594 1 95.25 106 ILE A N 1
ATOM 791 C CA . ILE A 1 106 ? -9.359 4.934 3.705 1 95.25 106 ILE A CA 1
ATOM 792 C C . ILE A 1 106 ? -10.242 5.973 4.395 1 95.25 106 ILE A C 1
ATOM 794 O O . ILE A 1 106 ? -10.578 7 3.799 1 95.25 106 ILE A O 1
ATOM 798 N N . ASN A 1 107 ? -10.586 5.688 5.668 1 96.12 107 ASN A N 1
ATOM 799 C CA . ASN A 1 107 ? -11.438 6.605 6.414 1 96.12 107 ASN A CA 1
ATOM 800 C C . ASN A 1 107 ? -10.742 7.945 6.652 1 96.12 107 ASN A C 1
ATOM 802 O O . ASN A 1 107 ? -11.383 8.992 6.621 1 96.12 107 ASN A O 1
ATOM 806 N N . LEU A 1 108 ? -9.461 7.902 6.902 1 97.88 108 LEU A N 1
ATOM 807 C CA . LEU A 1 108 ? -8.711 9.141 7.074 1 97.88 108 LEU A CA 1
ATOM 808 C C . LEU A 1 108 ? -8.719 9.969 5.793 1 97.88 108 LEU A C 1
ATOM 810 O O . LEU A 1 108 ? -8.914 11.188 5.832 1 97.88 108 LEU A O 1
ATOM 814 N N . ARG A 1 109 ? -8.539 9.312 4.684 1 97.56 109 ARG A N 1
ATOM 815 C CA . ARG A 1 109 ? -8.617 9.992 3.396 1 97.56 109 ARG A CA 1
ATOM 816 C C . ARG A 1 109 ? -9.992 10.617 3.195 1 97.56 109 ARG A C 1
ATOM 818 O O . ARG A 1 109 ? -10.102 11.781 2.793 1 97.56 109 ARG A O 1
ATOM 825 N N . LYS A 1 110 ? -11.047 9.844 3.439 1 96.25 110 LYS A N 1
ATOM 826 C CA . LYS A 1 110 ? -12.414 10.344 3.275 1 96.25 110 LYS A CA 1
ATOM 827 C C . LYS A 1 110 ? -12.68 11.523 4.199 1 96.25 110 LYS A C 1
ATOM 829 O O . LYS A 1 110 ? -13.312 12.508 3.795 1 96.25 110 LYS A O 1
ATOM 834 N N . TRP A 1 111 ? -12.203 11.469 5.387 1 97.81 111 TRP A N 1
ATOM 835 C CA . TRP A 1 111 ? -12.43 12.445 6.445 1 97.81 111 TRP A CA 1
ATOM 836 C C . TRP A 1 111 ? -11.719 13.766 6.133 1 97.81 111 TRP A C 1
ATOM 838 O O . TRP A 1 111 ? -12.297 14.844 6.301 1 97.81 111 TRP A O 1
ATOM 848 N N . ALA A 1 112 ? -10.578 13.711 5.598 1 98.5 112 ALA A N 1
ATOM 849 C CA . ALA A 1 112 ? -9.688 14.867 5.492 1 98.5 112 ALA A CA 1
ATOM 850 C C . ALA A 1 112 ? -10.125 15.797 4.363 1 98.5 112 ALA A C 1
ATOM 852 O O . ALA A 1 112 ? -10.422 15.344 3.258 1 98.5 112 ALA A O 1
ATOM 853 N N . HIS A 1 113 ? -10.148 17.078 4.699 1 97.94 113 HIS A N 1
ATOM 854 C CA . HIS A 1 113 ? -10.297 18.078 3.648 1 97.94 113 HIS A CA 1
ATOM 855 C C . HIS A 1 113 ? -8.961 18.391 2.984 1 97.94 113 HIS A C 1
ATOM 857 O O . HIS A 1 113 ? -8.914 18.766 1.808 1 97.94 113 HIS A O 1
ATOM 863 N N . ILE A 1 114 ? -7.902 18.281 3.697 1 98.31 114 ILE A N 1
ATOM 864 C CA . ILE A 1 114 ? -6.535 18.516 3.244 1 98.31 114 ILE A CA 1
ATOM 865 C C . ILE A 1 114 ? -5.57 17.625 4.023 1 98.31 114 ILE A C 1
ATOM 867 O O . ILE A 1 114 ? -5.797 17.328 5.203 1 98.31 114 ILE A O 1
ATOM 871 N N . LEU A 1 115 ? -4.551 17.047 3.359 1 98.88 115 LEU A N 1
ATOM 872 C CA . LEU A 1 115 ? -3.418 16.406 4.008 1 98.88 115 LEU A CA 1
ATOM 873 C C . LEU A 1 115 ? -2.178 17.281 3.947 1 98.88 115 LEU A C 1
ATOM 875 O O . LEU A 1 115 ? -1.766 17.719 2.867 1 98.88 115 LEU A O 1
ATOM 879 N N . VAL A 1 116 ? -1.63 17.609 5.074 1 98.94 116 VAL A N 1
ATOM 880 C CA . VAL A 1 116 ? -0.387 18.375 5.164 1 98.94 116 VAL A CA 1
ATOM 881 C C . VAL A 1 116 ? 0.712 17.5 5.762 1 98.94 116 VAL A C 1
ATOM 883 O O . VAL A 1 116 ? 0.549 16.938 6.848 1 98.94 116 VAL A O 1
ATOM 886 N N . ILE A 1 117 ? 1.835 17.359 5.016 1 98.94 117 ILE A N 1
ATOM 887 C CA . ILE A 1 117 ? 2.971 16.594 5.508 1 98.94 117 ILE A CA 1
ATOM 888 C C . ILE A 1 117 ? 4.121 17.531 5.859 1 98.94 117 ILE A C 1
ATOM 890 O O . ILE A 1 117 ? 4.766 18.094 4.969 1 98.94 117 ILE A O 1
ATOM 894 N N . ALA A 1 118 ? 4.344 17.688 7.145 1 98.81 118 ALA A N 1
ATOM 895 C CA . ALA A 1 118 ? 5.352 18.594 7.68 1 98.81 118 ALA A CA 1
ATOM 896 C C . ALA A 1 118 ? 6.047 18 8.898 1 98.81 118 ALA A C 1
ATOM 898 O O . ALA A 1 118 ? 5.543 18.094 10.023 1 98.81 118 ALA A O 1
ATOM 899 N N . PRO A 1 119 ? 7.156 17.469 8.68 1 98.69 119 PRO A N 1
ATOM 900 C CA . PRO A 1 119 ? 8.008 17.484 7.484 1 98.69 119 PRO A CA 1
ATOM 901 C C . PRO A 1 119 ? 7.801 16.25 6.609 1 98.69 119 PRO A C 1
ATOM 903 O O . PRO A 1 119 ? 7.324 15.219 7.09 1 98.69 119 PRO A O 1
ATOM 906 N N . LEU A 1 120 ? 8.172 16.406 5.324 1 98.88 120 LEU A N 1
ATOM 907 C CA . LEU A 1 120 ? 8.32 15.281 4.402 1 98.88 120 LEU A CA 1
ATOM 908 C C . LEU A 1 120 ? 9.789 14.883 4.27 1 98.88 120 LEU A C 1
ATOM 910 O O . LEU A 1 120 ? 10.602 15.648 3.752 1 98.88 120 LEU A O 1
ATOM 914 N N . SER A 1 121 ? 10.156 13.695 4.668 1 98.69 121 SER A N 1
ATOM 915 C CA . SER A 1 121 ? 11.531 13.211 4.613 1 98.69 121 SER A CA 1
ATOM 916 C C . SER A 1 121 ? 11.891 12.727 3.215 1 98.69 121 SER A C 1
ATOM 918 O O . SER A 1 121 ? 11.008 12.461 2.396 1 98.69 121 SER A O 1
ATOM 920 N N . ALA A 1 122 ? 13.227 12.539 2.994 1 98.62 122 ALA A N 1
ATOM 921 C CA . ALA A 1 122 ? 13.727 12.023 1.721 1 98.62 122 ALA A CA 1
ATOM 922 C C . ALA A 1 122 ? 13.18 10.625 1.444 1 98.62 122 ALA A C 1
ATOM 924 O O . ALA A 1 122 ? 12.789 10.312 0.316 1 98.62 122 ALA A O 1
ATOM 925 N N . ASN A 1 123 ? 13.109 9.82 2.43 1 98.44 123 ASN A N 1
ATOM 926 C CA . ASN A 1 123 ? 12.648 8.453 2.26 1 98.44 123 ASN A CA 1
ATOM 927 C C . ASN A 1 123 ? 11.164 8.398 1.898 1 98.44 123 ASN A C 1
ATOM 929 O O . ASN A 1 123 ? 10.773 7.68 0.983 1 98.44 123 ASN A O 1
ATOM 933 N N . THR A 1 124 ? 10.344 9.086 2.67 1 98.81 124 THR A N 1
ATOM 934 C CA . THR A 1 124 ? 8.914 9.109 2.381 1 98.81 124 THR A CA 1
ATOM 935 C C . THR A 1 124 ? 8.648 9.727 1.006 1 98.81 124 THR A C 1
ATOM 937 O O . THR A 1 124 ? 7.789 9.25 0.265 1 98.81 124 THR A O 1
ATOM 940 N N . LEU A 1 125 ? 9.391 10.742 0.667 1 98.88 125 LEU A N 1
ATOM 941 C CA . LEU A 1 125 ? 9.312 11.312 -0.676 1 98.88 125 LEU A CA 1
ATOM 942 C C . LEU A 1 125 ? 9.555 10.234 -1.732 1 98.88 125 LEU A C 1
ATOM 944 O O . LEU A 1 125 ? 8.766 10.094 -2.674 1 98.88 125 LEU A O 1
ATOM 948 N N . ALA A 1 126 ? 10.586 9.484 -1.566 1 98.75 126 ALA A N 1
ATOM 949 C CA . ALA A 1 126 ? 10.945 8.414 -2.496 1 98.75 126 ALA A CA 1
ATOM 950 C C . ALA A 1 126 ? 9.828 7.375 -2.58 1 98.75 126 ALA A C 1
ATOM 952 O O . ALA A 1 126 ? 9.477 6.922 -3.672 1 98.75 126 ALA A O 1
ATOM 953 N N . LYS A 1 127 ? 9.289 7.023 -1.481 1 98.62 127 LYS A N 1
ATOM 954 C CA . LYS A 1 127 ? 8.219 6.031 -1.45 1 98.62 127 LYS A CA 1
ATOM 955 C C . LYS A 1 127 ? 6.988 6.523 -2.213 1 98.62 127 LYS A C 1
ATOM 957 O O . LYS A 1 127 ? 6.398 5.777 -2.998 1 98.62 127 LYS A O 1
ATOM 962 N N . ILE A 1 128 ? 6.641 7.75 -1.98 1 98.69 128 ILE A N 1
ATOM 963 C CA . ILE A 1 128 ? 5.449 8.336 -2.596 1 98.69 128 ILE A CA 1
ATOM 964 C C . ILE A 1 128 ? 5.586 8.297 -4.117 1 98.69 128 ILE A C 1
ATOM 966 O O . ILE A 1 128 ? 4.711 7.785 -4.812 1 98.69 128 ILE A O 1
ATOM 970 N N . VAL A 1 129 ? 6.699 8.727 -4.672 1 98.44 129 VAL A N 1
ATOM 971 C CA . VAL A 1 129 ? 6.852 8.914 -6.109 1 98.44 129 VAL A CA 1
ATOM 972 C C . VAL A 1 129 ? 6.973 7.555 -6.797 1 98.44 129 VAL A C 1
ATOM 974 O O . VAL A 1 129 ? 6.676 7.426 -7.988 1 98.44 129 VAL A O 1
ATOM 977 N N . ASN A 1 130 ? 7.316 6.523 -5.984 1 98 130 ASN A N 1
ATOM 978 C CA . ASN A 1 130 ? 7.465 5.188 -6.555 1 98 130 ASN A CA 1
ATOM 979 C C . ASN A 1 130 ? 6.254 4.309 -6.25 1 98 130 ASN A C 1
ATOM 981 O O . ASN A 1 130 ? 6.25 3.119 -6.562 1 98 130 ASN A O 1
ATOM 985 N N . GLY A 1 131 ? 5.281 4.855 -5.586 1 98 131 GLY A N 1
ATOM 986 C CA . GLY A 1 131 ? 4.012 4.18 -5.371 1 98 131 GLY A CA 1
ATOM 987 C C . GLY A 1 131 ? 4.043 3.199 -4.215 1 98 131 GLY A C 1
ATOM 988 O O . GLY A 1 131 ? 3.143 2.369 -4.074 1 98 131 GLY A O 1
ATOM 989 N N . MET A 1 132 ? 5.07 3.295 -3.404 1 97.69 132 MET A N 1
ATOM 990 C CA . MET A 1 132 ? 5.164 2.412 -2.246 1 97.69 132 MET A CA 1
ATOM 991 C C . MET A 1 132 ? 4.188 2.836 -1.155 1 97.69 132 MET A C 1
ATOM 993 O O . MET A 1 132 ? 3.992 4.031 -0.921 1 97.69 132 MET A O 1
ATOM 997 N N . SER A 1 133 ? 3.594 1.927 -0.521 1 97.62 133 SER A N 1
ATOM 998 C CA . SER A 1 133 ? 2.67 2.166 0.583 1 97.62 133 SER A CA 1
ATOM 999 C C . SER A 1 133 ? 2.807 1.095 1.66 1 97.62 133 SER A C 1
ATOM 1001 O O . SER A 1 133 ? 1.979 0.184 1.746 1 97.62 133 SER A O 1
ATOM 1003 N N . ASP A 1 134 ? 3.762 1.293 2.5 1 95.88 134 ASP A N 1
ATOM 1004 C CA . ASP A 1 134 ? 4.117 0.264 3.471 1 95.88 134 ASP A CA 1
ATOM 1005 C C . ASP A 1 134 ? 3.943 0.773 4.898 1 95.88 134 ASP A C 1
ATOM 1007 O O . ASP A 1 134 ? 4.457 0.172 5.848 1 95.88 134 ASP A O 1
ATOM 1011 N N . ASN A 1 135 ? 3.297 1.906 5.055 1 96.94 135 ASN A N 1
ATOM 1012 C CA . ASN A 1 135 ? 2.896 2.418 6.363 1 96.94 135 ASN A CA 1
ATOM 1013 C C . ASN A 1 135 ? 1.627 3.258 6.27 1 96.94 135 ASN A C 1
ATOM 1015 O O . ASN A 1 135 ? 1.112 3.496 5.176 1 96.94 135 ASN A O 1
ATOM 1019 N N . LEU A 1 136 ? 1.122 3.699 7.418 1 97.69 136 LEU A N 1
ATOM 1020 C CA . LEU A 1 136 ? -0.183 4.352 7.441 1 97.69 136 LEU A CA 1
ATOM 1021 C C . LEU A 1 136 ? -0.178 5.613 6.586 1 97.69 136 LEU A C 1
ATOM 1023 O O . LEU A 1 136 ? -1.122 5.859 5.832 1 97.69 136 LEU A O 1
ATOM 1027 N N . LEU A 1 137 ? 0.882 6.41 6.684 1 98.81 137 LEU A N 1
ATOM 1028 C CA . LEU A 1 137 ? 0.96 7.648 5.918 1 98.81 137 LEU A CA 1
ATOM 1029 C C . LEU A 1 137 ? 0.988 7.359 4.418 1 98.81 137 LEU A C 1
ATOM 1031 O O . LEU A 1 137 ? 0.185 7.906 3.662 1 98.81 137 LEU A O 1
ATOM 1035 N N . THR A 1 138 ? 1.852 6.445 4.012 1 98.69 138 THR A N 1
ATOM 1036 C CA . THR A 1 138 ? 1.966 6.152 2.588 1 98.69 138 THR A CA 1
ATOM 1037 C C . THR A 1 138 ? 0.716 5.438 2.08 1 98.69 138 THR A C 1
ATOM 1039 O O . THR A 1 138 ? 0.313 5.621 0.93 1 98.69 138 THR A O 1
ATOM 1042 N N . ASP A 1 139 ? 0.076 4.609 2.891 1 97.81 139 ASP A N 1
ATOM 1043 C CA . ASP A 1 139 ? -1.197 4.004 2.512 1 97.81 139 ASP A CA 1
ATOM 1044 C C . ASP A 1 139 ? -2.252 5.074 2.234 1 97.81 139 ASP A C 1
ATOM 1046 O O . ASP A 1 139 ? -2.994 4.984 1.254 1 97.81 139 ASP A O 1
ATOM 1050 N N . THR A 1 140 ? -2.352 6.07 3.107 1 98.56 140 THR A N 1
ATOM 1051 C CA . THR A 1 140 ? -3.314 7.156 2.971 1 98.56 140 THR A CA 1
ATOM 1052 C C . THR A 1 140 ? -3.064 7.945 1.689 1 98.56 140 THR A C 1
ATOM 1054 O O . THR A 1 140 ? -4 8.25 0.946 1 98.56 140 THR A O 1
ATOM 1057 N N . ILE A 1 141 ? -1.777 8.195 1.419 1 98.75 141 ILE A N 1
ATOM 1058 C CA . ILE A 1 141 ? -1.395 8.945 0.23 1 98.75 141 ILE A CA 1
ATOM 1059 C C . ILE A 1 141 ? -1.739 8.148 -1.023 1 98.75 141 ILE A C 1
ATOM 1061 O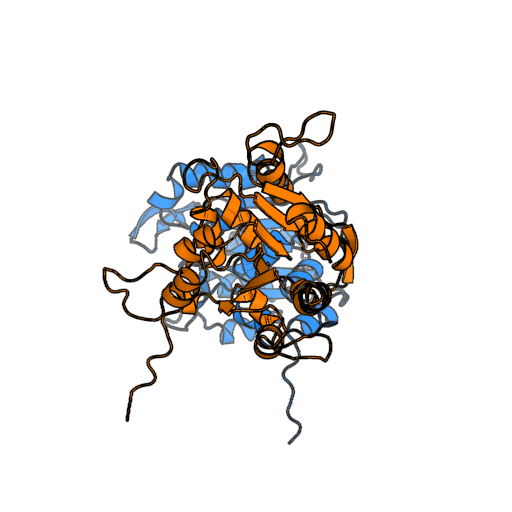 O . ILE A 1 141 ? -2.293 8.688 -1.982 1 98.75 141 ILE A O 1
ATOM 1065 N N . ARG A 1 142 ? -1.432 6.824 -0.963 1 98.38 142 ARG A N 1
ATOM 1066 C CA . ARG A 1 142 ? -1.665 5.945 -2.107 1 98.38 142 ARG A CA 1
ATOM 1067 C C . ARG A 1 142 ? -3.154 5.836 -2.416 1 98.38 142 ARG A C 1
ATOM 1069 O O . ARG A 1 142 ? -3.545 5.699 -3.578 1 98.38 142 ARG A O 1
ATOM 1076 N N . ALA A 1 143 ? -3.998 5.98 -1.412 1 97.38 143 ALA A N 1
ATOM 1077 C CA . ALA A 1 143 ? -5.445 5.844 -1.545 1 97.38 143 ALA A CA 1
ATOM 1078 C C . ALA A 1 143 ? -6.109 7.203 -1.745 1 97.38 143 ALA A C 1
ATOM 1080 O O . ALA A 1 143 ? -7.34 7.305 -1.752 1 97.38 143 ALA A O 1
ATOM 1081 N N . TRP A 1 144 ? -5.348 8.289 -1.863 1 97.81 144 TRP A N 1
ATOM 1082 C CA . TRP A 1 144 ? -5.883 9.648 -1.973 1 97.81 144 TRP A CA 1
ATOM 1083 C C . TRP A 1 144 ? -6.734 9.797 -3.229 1 97.81 144 TRP A C 1
ATOM 1085 O O . TRP A 1 144 ? -6.422 9.219 -4.273 1 97.81 144 TRP A O 1
ATOM 1095 N N . ASP A 1 145 ? -7.785 10.531 -3.182 1 95.31 145 ASP A N 1
ATOM 1096 C CA . ASP A 1 145 ? -8.57 10.836 -4.371 1 95.31 145 ASP A CA 1
ATOM 1097 C C . ASP A 1 145 ? -7.867 11.867 -5.246 1 95.31 145 ASP A C 1
ATOM 1099 O O . ASP A 1 145 ? -8.016 13.07 -5.043 1 95.31 145 ASP A O 1
ATOM 1103 N N . THR A 1 146 ? -7.184 11.375 -6.23 1 95.06 146 THR A N 1
ATOM 1104 C CA . THR A 1 146 ? -6.367 12.234 -7.074 1 95.06 146 THR A CA 1
ATOM 1105 C C . THR A 1 146 ? -7.211 12.891 -8.164 1 95.06 146 THR A C 1
ATOM 1107 O O . THR A 1 146 ? -6.754 13.805 -8.844 1 95.06 146 THR A O 1
ATOM 1110 N N . THR A 1 147 ? -8.445 12.469 -8.32 1 90.69 147 THR A N 1
ATOM 1111 C CA . THR A 1 147 ? -9.266 12.93 -9.43 1 90.69 147 THR A CA 1
ATOM 1112 C C . THR A 1 147 ? -10.297 13.945 -8.961 1 90.69 147 THR A C 1
ATOM 1114 O O . THR A 1 147 ? -10.844 14.703 -9.766 1 90.69 147 THR A O 1
ATOM 1117 N N . GLY A 1 148 ? -10.68 13.844 -7.688 1 91 148 GLY A N 1
ATOM 1118 C CA . GLY A 1 148 ? -11.75 14.664 -7.152 1 91 148 GLY A CA 1
ATOM 1119 C C . GLY A 1 148 ? -13.133 14.109 -7.449 1 91 148 GLY A C 1
ATOM 1120 O O . GLY A 1 148 ? -14.141 14.711 -7.066 1 91 148 GLY A O 1
ATOM 1121 N N . GLN A 1 149 ? -13.195 13.008 -8.047 1 88.81 149 GLN A N 1
ATOM 1122 C CA . GLN A 1 149 ? -14.477 12.469 -8.5 1 88.81 149 GLN A CA 1
ATOM 1123 C C . GLN A 1 149 ? -15.055 11.508 -7.465 1 88.81 149 GLN A C 1
ATOM 1125 O O . GLN A 1 149 ? -16.266 11.305 -7.418 1 88.81 149 GLN A O 1
ATOM 1130 N N . ILE A 1 150 ? -14.227 10.945 -6.656 1 90.19 150 ILE A N 1
ATOM 1131 C CA . ILE A 1 150 ? -14.68 9.945 -5.695 1 90.19 150 ILE A CA 1
ATOM 1132 C C . ILE A 1 150 ? -15.398 10.633 -4.539 1 90.19 150 ILE A C 1
ATOM 1134 O O . ILE A 1 150 ? -16.531 10.289 -4.219 1 90.19 150 ILE A O 1
ATOM 1138 N N . GLU A 1 151 ? -14.812 11.664 -3.994 1 88.56 151 GLU A N 1
ATOM 1139 C CA . GLU A 1 151 ? -15.406 12.406 -2.887 1 88.56 151 GLU A CA 1
ATOM 1140 C C . GLU A 1 151 ? -16.141 13.641 -3.387 1 88.56 151 GLU A C 1
ATOM 1142 O O . GLU A 1 151 ? -16.875 14.289 -2.629 1 88.56 151 GLU A O 1
ATOM 1147 N N . GLY A 1 152 ? -15.977 13.992 -4.617 1 88.56 152 GLY A N 1
ATOM 1148 C CA . GLY A 1 152 ? -16.625 15.172 -5.168 1 88.56 152 GLY A CA 1
ATOM 1149 C C . GLY A 1 152 ? -15.945 16.469 -4.766 1 88.56 152 GLY A C 1
ATOM 1150 O O . GLY A 1 152 ? -16.594 17.5 -4.664 1 88.56 152 GLY A O 1
ATOM 1151 N N . MET A 1 153 ? -14.758 16.391 -4.305 1 88.94 153 MET A N 1
ATOM 1152 C CA . MET A 1 153 ? -13.953 17.562 -3.932 1 88.94 153 MET A CA 1
ATOM 1153 C C . MET A 1 153 ? -12.508 17.375 -4.379 1 88.94 153 MET A C 1
ATOM 1155 O O . MET A 1 153 ? -11.977 16.266 -4.348 1 88.94 153 MET A O 1
ATOM 1159 N N . ASP A 1 154 ? -11.867 18.484 -4.734 1 89.62 154 ASP A N 1
ATOM 1160 C CA . ASP A 1 154 ? -10.461 18.469 -5.109 1 89.62 154 ASP A CA 1
ATOM 1161 C C . ASP A 1 154 ? -9.562 18.578 -3.879 1 89.62 154 ASP A C 1
ATOM 1163 O O . ASP A 1 154 ? -9.094 19.656 -3.543 1 89.62 154 ASP A O 1
ATOM 1167 N N . LYS A 1 155 ? -9.367 17.484 -3.322 1 93.56 155 LYS A N 1
ATOM 1168 C CA . LYS A 1 155 ? -8.516 17.469 -2.131 1 93.56 155 LYS A CA 1
ATOM 1169 C C . LYS A 1 155 ? -7.043 17.562 -2.506 1 93.56 155 LYS A C 1
ATOM 1171 O O . LYS A 1 155 ? -6.629 17.047 -3.549 1 93.56 155 LYS A O 1
ATOM 1176 N N . ARG A 1 156 ? -6.273 18.219 -1.651 1 95.5 156 ARG A N 1
ATOM 1177 C CA . ARG A 1 156 ? -4.863 18.375 -1.988 1 95.5 156 ARG A CA 1
ATOM 1178 C C . ARG A 1 156 ? -3.973 17.844 -0.876 1 95.5 156 ARG A C 1
ATOM 1180 O O . ARG A 1 156 ? -4.418 17.672 0.262 1 95.5 156 ARG A O 1
ATOM 1187 N N . ILE A 1 157 ? -2.807 17.469 -1.251 1 98.69 157 ILE A N 1
ATOM 1188 C CA . ILE A 1 157 ? -1.706 17.141 -0.353 1 98.69 157 ILE A CA 1
ATOM 1189 C C . ILE A 1 157 ? -0.642 18.234 -0.417 1 98.69 157 ILE A C 1
ATOM 1191 O O . ILE A 1 157 ? -0.104 18.516 -1.488 1 98.69 157 ILE A O 1
ATOM 1195 N N . VAL A 1 158 ? -0.432 18.875 0.705 1 98.75 158 VAL A N 1
ATOM 1196 C CA . VAL A 1 158 ? 0.584 19.922 0.805 1 98.75 158 VAL A CA 1
ATOM 1197 C C . VAL A 1 158 ? 1.805 19.375 1.549 1 98.75 158 VAL A C 1
ATOM 1199 O O . VAL A 1 158 ? 1.682 18.859 2.658 1 98.75 158 VAL A O 1
ATOM 1202 N N . VAL A 1 159 ? 3.02 19.562 0.907 1 98.88 159 VAL A N 1
ATOM 1203 C CA . VAL A 1 159 ? 4.172 18.906 1.52 1 98.88 159 VAL A CA 1
ATOM 1204 C C . VAL A 1 159 ? 5.277 19.938 1.759 1 98.88 159 VAL A C 1
ATOM 1206 O O . VAL A 1 159 ? 5.469 20.844 0.956 1 98.88 159 VAL A O 1
ATOM 1209 N N . PHE A 1 160 ? 5.957 19.734 2.852 1 98.81 160 PHE A N 1
ATOM 1210 C CA . PHE A 1 160 ? 7.109 20.531 3.262 1 98.81 160 PHE A CA 1
ATOM 1211 C C . PHE A 1 160 ? 8.336 19.656 3.447 1 98.81 160 PHE A C 1
ATOM 1213 O O . PHE A 1 160 ? 8.641 19.234 4.562 1 98.81 160 PHE A O 1
ATOM 1220 N N . PRO A 1 161 ? 9.086 19.453 2.348 1 98.62 161 PRO A N 1
ATOM 1221 C CA . PRO A 1 161 ? 10.281 18.609 2.449 1 98.62 161 PRO A CA 1
ATOM 1222 C C . PRO A 1 161 ? 11.336 19.188 3.396 1 98.62 161 PRO A C 1
ATOM 1224 O O . PRO A 1 161 ? 11.523 20.406 3.443 1 98.62 161 PRO A O 1
ATOM 1227 N N . ALA A 1 162 ? 11.93 18.344 4.141 1 97.88 162 ALA A N 1
ATOM 1228 C CA . ALA A 1 162 ? 13.023 18.688 5.047 1 97.88 162 ALA A CA 1
ATOM 1229 C C . ALA A 1 162 ? 14.062 17.562 5.078 1 97.88 162 ALA A C 1
ATOM 1231 O O . ALA A 1 162 ? 13.742 16.422 5.414 1 97.88 162 ALA A O 1
ATOM 1232 N N . MET A 1 163 ? 15.328 17.906 4.805 1 96.5 163 MET A N 1
ATOM 1233 C CA . MET A 1 163 ? 16.422 16.938 4.75 1 96.5 163 MET A CA 1
ATOM 1234 C C . MET A 1 163 ? 17.766 17.641 4.719 1 96.5 163 MET A C 1
ATOM 1236 O O . MET A 1 163 ? 17.844 18.859 4.578 1 96.5 163 MET A O 1
ATOM 1240 N N . ASN A 1 164 ? 18.75 16.844 4.957 1 93.69 164 ASN A N 1
ATOM 1241 C CA . ASN A 1 164 ? 20.109 17.391 4.844 1 93.69 164 ASN A CA 1
ATOM 1242 C C . ASN A 1 164 ? 20.359 17.969 3.455 1 93.69 164 ASN A C 1
ATOM 1244 O O . ASN A 1 164 ? 19.828 17.453 2.463 1 93.69 164 ASN A O 1
ATOM 1248 N N . VAL A 1 165 ? 21.25 18.859 3.381 1 93.62 165 VAL A N 1
ATOM 1249 C CA . VAL A 1 165 ? 21.516 19.578 2.141 1 93.62 165 VAL A CA 1
ATOM 1250 C C . VAL A 1 165 ? 22.016 18.609 1.078 1 93.62 165 VAL A C 1
ATOM 1252 O O . VAL A 1 165 ? 21.641 18.703 -0.093 1 93.62 165 VAL A O 1
ATOM 1255 N N . ALA A 1 166 ? 22.891 17.719 1.444 1 95.31 166 ALA A N 1
ATOM 1256 C CA . ALA A 1 166 ? 23.422 16.75 0.482 1 95.31 166 ALA A CA 1
ATOM 1257 C C . ALA A 1 166 ? 22.312 15.875 -0.083 1 95.31 166 ALA A C 1
ATOM 1259 O O . ALA A 1 166 ? 22.359 15.477 -1.25 1 95.31 166 ALA A O 1
ATOM 1260 N N . MET A 1 167 ? 21.312 15.562 0.753 1 96.75 167 MET A N 1
ATOM 1261 C CA . MET A 1 167 ? 20.172 14.797 0.279 1 96.75 167 MET A CA 1
ATOM 1262 C C . MET A 1 167 ? 19.312 15.625 -0.675 1 96.75 167 MET A C 1
ATOM 1264 O O . MET A 1 167 ? 18.828 15.117 -1.687 1 96.75 167 MET A O 1
ATOM 1268 N N . TRP A 1 168 ? 19.125 16.906 -0.337 1 96.56 168 TRP A N 1
ATOM 1269 C CA . TRP A 1 168 ? 18.25 17.781 -1.116 1 96.56 168 TRP A CA 1
ATOM 1270 C C . TRP A 1 168 ? 18.812 18 -2.514 1 96.56 168 TRP A C 1
ATOM 1272 O O . TRP A 1 168 ? 18.078 17.969 -3.502 1 96.56 168 TRP A O 1
ATOM 1282 N N . VAL A 1 169 ? 20.094 18.094 -2.654 1 95.69 169 VAL A N 1
ATOM 1283 C CA . VAL A 1 169 ? 20.688 18.438 -3.945 1 95.69 169 VAL A CA 1
ATOM 1284 C C . VAL A 1 169 ? 21 17.156 -4.723 1 95.69 169 VAL A C 1
ATOM 1286 O O . VAL A 1 169 ? 21.531 17.219 -5.832 1 95.69 169 VAL A O 1
ATOM 1289 N N . HIS A 1 170 ? 20.812 16.031 -4.105 1 96.88 170 HIS A N 1
ATOM 1290 C CA . HIS A 1 170 ? 21 14.766 -4.816 1 96.88 170 HIS A CA 1
ATOM 1291 C C . HIS A 1 170 ? 20.156 14.711 -6.082 1 96.88 170 HIS A C 1
ATOM 1293 O O . HIS A 1 170 ? 18.969 15.039 -6.051 1 96.88 170 HIS A O 1
ATOM 1299 N N . PRO A 1 171 ? 20.641 14.281 -7.207 1 98.12 171 PRO A N 1
ATOM 1300 C CA . PRO A 1 171 ? 19.906 14.281 -8.469 1 98.12 171 PRO A CA 1
ATOM 1301 C C . PRO A 1 171 ? 18.594 13.508 -8.383 1 98.12 171 PRO A C 1
ATOM 1303 O O . PRO A 1 171 ? 17.609 13.883 -9.031 1 98.12 171 PRO A O 1
ATOM 1306 N N . ILE A 1 172 ? 18.547 12.516 -7.582 1 98.31 172 ILE A N 1
ATOM 1307 C CA . ILE A 1 172 ? 17.328 11.727 -7.473 1 98.31 172 ILE A CA 1
ATOM 1308 C C . ILE A 1 172 ? 16.234 12.547 -6.785 1 98.31 172 ILE A C 1
ATOM 1310 O O . ILE A 1 172 ? 15.055 12.406 -7.098 1 98.31 172 ILE A O 1
ATOM 1314 N N . THR A 1 173 ? 16.609 13.375 -5.785 1 98.44 173 THR A N 1
ATOM 1315 C CA . THR A 1 173 ? 15.641 14.242 -5.129 1 98.44 173 THR A CA 1
ATOM 1316 C C . THR A 1 173 ? 15.031 15.227 -6.125 1 98.44 173 THR A C 1
ATOM 1318 O O . THR A 1 173 ? 13.82 15.477 -6.102 1 98.44 173 THR A O 1
ATOM 1321 N N . THR A 1 174 ? 15.852 15.688 -6.98 1 98.12 174 THR A N 1
ATOM 1322 C CA . THR A 1 174 ? 15.352 16.578 -8.023 1 98.12 174 THR A CA 1
ATOM 1323 C C . THR A 1 174 ? 14.305 15.875 -8.883 1 98.12 174 THR A C 1
ATOM 1325 O O . THR A 1 174 ? 13.25 16.453 -9.18 1 98.12 174 THR A O 1
ATOM 1328 N N . GLN A 1 175 ? 14.57 14.688 -9.195 1 98.31 175 GLN A N 1
ATOM 1329 C CA . GLN A 1 175 ? 13.625 13.898 -9.984 1 98.31 175 GLN A CA 1
ATOM 1330 C C . GLN A 1 175 ? 12.32 13.68 -9.227 1 98.31 175 GLN A C 1
ATOM 1332 O O . GLN A 1 175 ? 11.234 13.812 -9.797 1 98.31 175 GLN A O 1
ATOM 1337 N N . HIS A 1 176 ? 12.406 13.32 -7.973 1 98.62 176 HIS A N 1
ATOM 1338 C CA . HIS A 1 176 ? 11.219 13.07 -7.168 1 98.62 176 HIS A CA 1
ATOM 1339 C C . HIS A 1 176 ? 10.375 14.336 -7.02 1 98.62 176 HIS A C 1
ATOM 1341 O O . HIS A 1 176 ? 9.156 14.289 -7.172 1 98.62 176 HIS A O 1
ATOM 1347 N N . ILE A 1 177 ? 10.984 15.461 -6.781 1 98.56 177 ILE A N 1
ATOM 1348 C CA . ILE A 1 177 ? 10.281 16.734 -6.605 1 98.56 177 ILE A CA 1
ATOM 1349 C C . ILE A 1 177 ? 9.609 17.125 -7.914 1 98.56 177 ILE A C 1
ATOM 1351 O O . ILE A 1 177 ? 8.5 17.672 -7.91 1 98.56 177 ILE A O 1
ATOM 1355 N N . ARG A 1 178 ? 10.258 16.859 -9.008 1 98.12 178 ARG A N 1
ATOM 1356 C CA . ARG A 1 178 ? 9.672 17.156 -10.312 1 98.12 178 ARG A CA 1
ATOM 1357 C C . ARG A 1 178 ? 8.352 16.422 -10.5 1 98.12 178 ARG A C 1
ATOM 1359 O O . ARG A 1 178 ? 7.387 16.984 -11.008 1 98.12 178 ARG A O 1
ATOM 1366 N N . VAL A 1 179 ? 8.297 15.164 -10.109 1 98.12 179 VAL A N 1
ATOM 1367 C CA . VAL A 1 179 ? 7.07 14.383 -10.211 1 98.12 179 VAL A CA 1
ATOM 1368 C C . VAL A 1 179 ? 5.965 15.055 -9.391 1 98.12 179 VAL A C 1
ATOM 1370 O O . VAL A 1 179 ? 4.863 15.281 -9.898 1 98.12 179 VAL A O 1
ATOM 1373 N N . LEU A 1 180 ? 6.23 15.438 -8.148 1 98.25 180 LEU A N 1
ATOM 1374 C CA . LEU A 1 180 ? 5.223 16.031 -7.27 1 98.25 180 LEU A CA 1
ATOM 1375 C C . LEU A 1 180 ? 4.77 17.391 -7.801 1 98.25 180 LEU A C 1
ATOM 1377 O O . LEU A 1 180 ? 3.586 17.719 -7.73 1 98.25 180 LEU A O 1
ATOM 1381 N N . GLU A 1 181 ? 5.703 18.156 -8.336 1 97 181 GLU A N 1
ATOM 1382 C CA . GLU A 1 181 ? 5.418 19.531 -8.695 1 97 181 GLU A CA 1
ATOM 1383 C C . GLU A 1 181 ? 4.84 19.641 -10.102 1 97 181 GLU A C 1
ATOM 1385 O O . GLU A 1 181 ? 3.971 20.469 -10.367 1 97 181 GLU A O 1
ATOM 1390 N N . GLN A 1 182 ? 5.379 18.812 -10.984 1 95.56 182 GLN A N 1
ATOM 1391 C CA . GLN A 1 182 ? 5.004 18.953 -12.391 1 95.56 182 GLN A CA 1
ATOM 1392 C C . GLN A 1 182 ? 3.99 17.906 -12.805 1 95.56 182 GLN A C 1
ATOM 1394 O O . GLN A 1 182 ? 2.881 18.234 -13.234 1 95.56 182 GLN A O 1
ATOM 1399 N N . ASP A 1 183 ? 4.262 16.688 -12.57 1 95.75 183 ASP A N 1
ATOM 1400 C CA . ASP A 1 183 ? 3.373 15.617 -13.031 1 95.75 183 ASP A CA 1
ATOM 1401 C C . ASP A 1 183 ? 2.109 15.547 -12.18 1 95.75 183 ASP A C 1
ATOM 1403 O O . ASP A 1 183 ? 1.012 15.336 -12.695 1 95.75 183 ASP A O 1
ATOM 1407 N N . TRP A 1 184 ? 2.27 15.703 -10.828 1 97.5 184 TRP A N 1
ATOM 1408 C CA . TRP A 1 184 ? 1.147 15.523 -9.914 1 97.5 184 TRP A CA 1
ATOM 1409 C C . TRP A 1 184 ? 0.77 16.844 -9.25 1 97.5 184 TRP A C 1
ATOM 1411 O O . TRP A 1 184 ? -0.075 16.875 -8.359 1 97.5 184 TRP A O 1
ATOM 1421 N N . GLY A 1 185 ? 1.356 17.953 -9.633 1 96.69 185 GLY A N 1
ATOM 1422 C CA . GLY A 1 185 ? 1.196 19.234 -8.969 1 96.69 185 GLY A CA 1
ATOM 1423 C C . GLY A 1 185 ? -0.095 19.938 -9.336 1 96.69 185 GLY A C 1
ATOM 1424 O O . GLY A 1 185 ? -0.547 19.859 -10.484 1 96.69 185 GLY A O 1
ATOM 1425 N N . VAL A 1 186 ? -0.623 20.578 -8.344 1 94.44 186 VAL A N 1
ATOM 1426 C CA . VAL A 1 186 ? -1.771 21.438 -8.594 1 94.44 186 VAL A CA 1
ATOM 1427 C C . VAL A 1 186 ? -1.37 22.562 -9.547 1 94.44 186 VAL A C 1
ATOM 1429 O O . VAL A 1 186 ? -0.267 23.109 -9.445 1 94.44 186 VAL A O 1
ATOM 1432 N N . LYS A 1 187 ? -2.312 22.859 -10.469 1 88.5 187 LYS A N 1
ATOM 1433 C CA . LYS A 1 187 ? -2.078 23.938 -11.43 1 88.5 187 LYS A CA 1
ATOM 1434 C C . LYS A 1 187 ? -2.971 25.141 -11.133 1 88.5 187 LYS A C 1
ATOM 1436 O O . LYS A 1 187 ? -4.129 24.984 -10.742 1 88.5 187 LYS A O 1
ATOM 1441 N N . PHE A 1 188 ? -2.334 26.25 -11.258 1 85.44 188 PHE A N 1
ATOM 1442 C CA . PHE A 1 188 ? -3.037 27.5 -11.023 1 85.44 188 PHE A CA 1
ATOM 1443 C C . PHE A 1 188 ? -3.033 28.375 -12.273 1 85.44 188 PHE A C 1
ATOM 1445 O O . PHE A 1 188 ? -2.096 28.312 -13.07 1 85.44 188 PHE A O 1
ATOM 1452 N N . ASP A 1 189 ? -4.137 29.094 -12.453 1 86.44 189 ASP A N 1
ATOM 1453 C CA . ASP A 1 189 ? -4.148 30.062 -13.547 1 86.44 189 ASP A CA 1
ATOM 1454 C C . ASP A 1 189 ? -3.43 31.359 -13.148 1 86.44 189 ASP A C 1
ATOM 1456 O O . ASP A 1 189 ? -2.816 31.422 -12.086 1 86.44 189 ASP A O 1
ATOM 1460 N N . ALA A 1 190 ? -3.533 32.344 -14.141 1 86.62 190 ALA A N 1
ATOM 1461 C CA . ALA A 1 190 ? -2.793 33.594 -13.969 1 86.62 190 ALA A CA 1
ATOM 1462 C C . ALA A 1 190 ? -3.314 34.406 -12.773 1 86.62 190 ALA A C 1
ATOM 1464 O O . ALA A 1 190 ? -2.592 35.219 -12.195 1 86.62 190 ALA A O 1
ATOM 1465 N N . ASN A 1 191 ? -4.492 34.094 -12.328 1 84.56 191 ASN A N 1
ATOM 1466 C CA . ASN A 1 191 ? -5.113 34.781 -11.211 1 84.56 191 ASN A CA 1
ATOM 1467 C C . ASN A 1 191 ? -4.988 34.031 -9.906 1 84.56 191 ASN A C 1
ATOM 1469 O O . ASN A 1 191 ? -5.574 34.406 -8.891 1 84.56 191 ASN A O 1
ATOM 1473 N N . GLY A 1 192 ? -4.328 32.875 -9.891 1 80.06 192 GLY A N 1
ATOM 1474 C CA . GLY A 1 192 ? -4.113 32.094 -8.688 1 80.06 192 GLY A CA 1
ATOM 1475 C C . GLY A 1 192 ? -5.227 31.109 -8.406 1 80.06 192 GLY A C 1
ATOM 1476 O O . GLY A 1 192 ? -5.309 30.547 -7.312 1 80.06 192 GLY A O 1
ATOM 1477 N N . GLN A 1 193 ? -6.043 31.062 -9.414 1 81.81 193 GLN A N 1
ATOM 1478 C CA . GLN A 1 193 ? -7.133 30.109 -9.25 1 81.81 193 GLN A CA 1
ATOM 1479 C C . GLN A 1 193 ? -6.734 28.719 -9.75 1 81.81 193 GLN A C 1
ATOM 1481 O O . GLN A 1 193 ? -6.117 28.594 -10.805 1 81.81 193 GLN A O 1
ATOM 1486 N N . ARG A 1 194 ? -7.062 27.719 -8.961 1 84.25 194 ARG A N 1
ATOM 1487 C CA . ARG A 1 194 ? -6.773 26.344 -9.359 1 84.25 194 ARG A CA 1
ATOM 1488 C C . ARG A 1 194 ? -7.531 25.969 -10.633 1 84.25 194 ARG A C 1
ATOM 1490 O O . ARG A 1 194 ? -8.734 26.219 -10.742 1 84.25 194 ARG A O 1
ATOM 1497 N N . ILE A 1 195 ? -6.801 25.641 -11.812 1 80 195 ILE A N 1
ATOM 1498 C CA . ILE A 1 195 ? -7.449 25.312 -13.078 1 80 195 ILE A CA 1
ATOM 1499 C C . ILE A 1 195 ? -7.484 23.797 -13.258 1 80 195 ILE A C 1
ATOM 1501 O O . ILE A 1 195 ? -7.477 23.297 -14.391 1 80 195 ILE A O 1
ATOM 1505 N N . GLY A 1 196 ? -7.598 23 -12.375 1 73.88 196 GLY A N 1
ATOM 1506 C CA . GLY A 1 196 ? -7.828 21.578 -12.461 1 73.88 196 GLY A CA 1
ATOM 1507 C C . GLY A 1 196 ? -6.547 20.766 -12.562 1 73.88 196 GLY A C 1
ATOM 1508 O O . GLY A 1 196 ? -5.48 21.312 -12.852 1 73.88 196 GLY A O 1
ATOM 1509 N N . GLY A 1 197 ? -6.605 19.641 -12.109 1 81.88 197 GLY A N 1
ATOM 1510 C CA . GLY A 1 197 ? -5.547 18.656 -12.273 1 81.88 197 GLY A CA 1
ATOM 1511 C C . GLY A 1 197 ? -4.523 18.703 -11.148 1 81.88 197 GLY A C 1
ATOM 1512 O O . GLY A 1 197 ? -4.367 19.719 -10.484 1 81.88 197 GLY A O 1
ATOM 1513 N N . GLY A 1 198 ? -3.98 17.656 -10.852 1 93.62 198 GLY A N 1
ATOM 1514 C CA . GLY A 1 198 ? -2.941 17.469 -9.852 1 93.62 198 GLY A CA 1
ATOM 1515 C C . GLY A 1 198 ? -3.461 17.562 -8.43 1 93.62 198 GLY A C 1
ATOM 1516 O O . GLY A 1 198 ? -4.57 18.031 -8.195 1 93.62 198 GLY A O 1
ATOM 1517 N N . TRP A 1 199 ? -2.705 17.203 -7.488 1 96.81 199 TRP A N 1
ATOM 1518 C CA . TRP A 1 199 ? -3.201 17.156 -6.117 1 96.81 199 TRP A CA 1
ATOM 1519 C C . TRP A 1 199 ? -2.07 17.391 -5.121 1 96.81 199 TRP A C 1
ATOM 1521 O O . TRP A 1 199 ? -2.301 17.453 -3.912 1 96.81 199 TRP A O 1
ATOM 1531 N N . PHE A 1 200 ? -0.851 17.672 -5.621 1 98.31 200 PHE A N 1
ATOM 1532 C CA . PHE A 1 200 ? 0.26 17.969 -4.727 1 98.31 200 PHE A CA 1
ATOM 1533 C C . PHE A 1 200 ? 0.628 19.438 -4.801 1 98.31 200 PHE A C 1
ATOM 1535 O O . PHE A 1 200 ? 0.651 20.031 -5.887 1 98.31 200 PHE A O 1
ATOM 1542 N N . GLU A 1 201 ? 0.935 20.031 -3.699 1 97.56 201 GLU A N 1
ATOM 1543 C CA . GLU A 1 201 ? 1.61 21.312 -3.57 1 97.56 201 GLU A CA 1
ATOM 1544 C C . GLU A 1 201 ? 2.893 21.188 -2.754 1 97.56 201 GLU A C 1
ATOM 1546 O O . GLU A 1 201 ? 2.869 20.688 -1.626 1 97.56 201 GLU A O 1
ATOM 1551 N N . VAL A 1 202 ? 3.979 21.672 -3.361 1 98.38 202 VAL A N 1
ATOM 1552 C CA . VAL A 1 202 ? 5.273 21.516 -2.707 1 98.38 202 VAL A CA 1
ATOM 1553 C C . VAL A 1 202 ? 5.797 22.875 -2.26 1 98.38 202 VAL A C 1
ATOM 1555 O O . VAL A 1 202 ? 5.852 23.828 -3.055 1 98.38 202 VAL A O 1
ATOM 1558 N N . PHE A 1 203 ? 6.129 23 -1.034 1 98.25 203 PHE A N 1
ATOM 1559 C CA . PHE A 1 203 ? 6.859 24.141 -0.514 1 98.25 203 PHE A CA 1
ATOM 1560 C C . PHE A 1 203 ? 8.289 23.766 -0.165 1 98.25 203 PHE A C 1
ATOM 1562 O O . PHE A 1 203 ? 8.539 23.172 0.884 1 98.25 203 PHE A O 1
ATOM 1569 N N . ARG A 1 204 ? 9.195 24.156 -0.954 1 97.69 204 ARG A N 1
ATOM 1570 C CA . ARG A 1 204 ? 10.586 23.703 -0.926 1 97.69 204 ARG A CA 1
ATOM 1571 C C . ARG A 1 204 ? 11.297 24.188 0.336 1 97.69 204 ARG A C 1
ATOM 1573 O O . ARG A 1 204 ? 10.883 25.172 0.947 1 97.69 204 ARG A O 1
ATOM 1580 N N . PRO A 1 205 ? 12.367 23.453 0.69 1 97.12 205 PRO A N 1
ATOM 1581 C CA . PRO A 1 205 ? 13.133 23.828 1.879 1 97.12 205 PRO A CA 1
ATOM 1582 C C . PRO A 1 205 ? 13.844 25.172 1.726 1 97.12 205 PRO A C 1
ATOM 1584 O O . PRO A 1 205 ? 13.938 25.703 0.615 1 97.12 205 PRO A O 1
ATOM 1587 N N . ILE A 1 206 ? 14.227 25.656 2.791 1 94.06 206 ILE A N 1
ATOM 1588 C CA . ILE A 1 206 ? 14.883 26.969 2.816 1 94.06 206 ILE A CA 1
ATOM 1589 C C . ILE A 1 206 ? 16.328 26.797 3.314 1 94.06 206 ILE A C 1
ATOM 1591 O O . ILE A 1 206 ? 16.703 25.734 3.787 1 94.06 206 ILE A O 1
ATOM 1595 N N . ASP A 1 207 ? 17.078 27.891 3.074 1 86.88 207 ASP A N 1
ATOM 1596 C CA . ASP A 1 207 ? 18.469 27.953 3.527 1 86.88 207 ASP A CA 1
ATOM 1597 C C . ASP A 1 207 ? 18.547 28.297 5.016 1 86.88 207 ASP A C 1
ATOM 1599 O O . ASP A 1 207 ? 18.078 29.344 5.438 1 86.88 207 ASP A O 1
ATOM 1603 N N . LYS A 1 208 ? 19.078 27.391 5.789 1 75.81 208 LYS A N 1
ATOM 1604 C CA . LYS A 1 208 ? 19.312 27.609 7.215 1 75.81 208 LYS A CA 1
ATOM 1605 C C . LYS A 1 208 ? 20.406 26.672 7.738 1 75.81 208 LYS A C 1
ATOM 1607 O O . LYS A 1 208 ? 20.875 25.797 7.016 1 75.81 208 LYS A O 1
ATOM 1612 N N . MET A 1 209 ? 20.859 27.078 8.898 1 73.5 209 MET A N 1
ATOM 1613 C CA . MET A 1 209 ? 21.688 26.094 9.602 1 73.5 209 MET A CA 1
ATOM 1614 C C . MET A 1 209 ? 20.875 24.844 9.945 1 73.5 209 MET A C 1
ATOM 1616 O O . MET A 1 209 ? 19.875 24.938 10.656 1 73.5 209 MET A O 1
ATOM 1620 N N . LEU A 1 210 ? 21.359 23.734 9.445 1 73.06 210 LEU A N 1
ATOM 1621 C CA . LEU A 1 210 ? 20.625 22.484 9.648 1 73.06 210 LEU A CA 1
ATOM 1622 C C . LEU A 1 210 ? 20.984 21.859 10.992 1 73.06 210 LEU A C 1
ATOM 1624 O O . LEU A 1 210 ? 22.016 22.188 11.586 1 73.06 210 LEU A O 1
ATOM 1628 N N . ALA A 1 211 ? 20.141 21.047 11.477 1 68.75 211 ALA A N 1
ATOM 1629 C CA . ALA A 1 211 ? 20.344 20.391 12.766 1 68.75 211 ALA A CA 1
ATOM 1630 C C . ALA A 1 211 ? 21.641 19.578 12.766 1 68.75 211 ALA A C 1
ATOM 1632 O O . ALA A 1 211 ? 22.281 19.422 13.805 1 68.75 211 ALA A O 1
ATOM 1633 N N . CYS A 1 212 ? 21.984 19.062 11.57 1 69.06 212 CYS A N 1
ATOM 1634 C CA . CYS A 1 212 ? 23.156 18.219 11.461 1 69.06 212 CYS A CA 1
ATOM 1635 C C . CYS A 1 212 ? 24.438 19.062 11.453 1 69.06 212 CYS A C 1
ATOM 1637 O O . CYS A 1 212 ? 25.531 18.516 11.523 1 69.06 212 CYS A O 1
ATOM 1639 N N . GLY A 1 213 ? 24.266 20.375 11.406 1 73.25 213 GLY A N 1
ATOM 1640 C CA . GLY A 1 213 ? 25.406 21.266 11.445 1 73.25 213 GLY A CA 1
ATOM 1641 C C . GLY A 1 213 ? 25.828 21.75 10.07 1 73.25 213 GLY A C 1
ATOM 1642 O O . GLY A 1 213 ? 26.688 22.641 9.961 1 73.25 213 GLY A O 1
ATOM 1643 N N . ASP A 1 214 ? 25.266 21.172 9 1 74.19 214 ASP A N 1
ATOM 1644 C CA . ASP A 1 214 ? 25.578 21.594 7.633 1 74.19 214 ASP A CA 1
ATOM 1645 C C . ASP A 1 214 ? 24.844 22.891 7.27 1 74.19 214 ASP A C 1
ATOM 1647 O O . ASP A 1 214 ? 23.828 23.219 7.875 1 74.19 214 ASP A O 1
ATOM 1651 N N . LEU A 1 215 ? 25.484 23.703 6.445 1 75.06 215 LEU A N 1
ATOM 1652 C CA . LEU A 1 215 ? 24.875 24.906 5.906 1 75.06 215 LEU A CA 1
ATOM 1653 C C . LEU A 1 215 ? 24.359 24.672 4.492 1 75.06 215 LEU A C 1
ATOM 1655 O O . LEU A 1 215 ? 25 24 3.693 1 75.06 215 LEU A O 1
ATOM 1659 N N . GLY A 1 216 ? 23.156 25 4.305 1 79.44 216 GLY A N 1
ATOM 1660 C CA . GLY A 1 216 ? 22.594 24.891 2.965 1 79.44 216 GLY A CA 1
ATOM 1661 C C . GLY A 1 216 ? 21.078 24.766 2.953 1 79.44 216 GLY A C 1
ATOM 1662 O O . GLY A 1 216 ? 20.438 24.969 3.979 1 79.44 216 GLY A O 1
ATOM 1663 N N . ILE A 1 217 ? 20.625 24.641 1.758 1 86.44 217 ILE A N 1
ATOM 1664 C CA . ILE A 1 217 ? 19.188 24.5 1.562 1 86.44 217 ILE A CA 1
ATOM 1665 C C . ILE A 1 217 ? 18.75 23.078 1.944 1 86.44 217 ILE A C 1
ATOM 1667 O O . ILE A 1 217 ? 19.297 22.109 1.434 1 86.44 217 ILE A O 1
ATOM 1671 N N . GLY A 1 218 ? 17.875 22.906 2.998 1 89.38 218 GLY A N 1
ATOM 1672 C CA . GLY A 1 218 ? 17.391 21.594 3.395 1 89.38 218 GLY A CA 1
ATOM 1673 C C . GLY A 1 218 ? 16.438 21.641 4.578 1 89.38 218 GLY A C 1
ATOM 1674 O O . GLY A 1 218 ? 15.734 20.672 4.848 1 89.38 218 GLY A O 1
ATOM 1675 N N . ALA A 1 219 ? 16.406 22.828 5.16 1 93.56 219 ALA A N 1
ATOM 1676 C CA . ALA A 1 219 ? 15.539 22.984 6.328 1 93.56 219 ALA A CA 1
ATOM 1677 C C . ALA A 1 219 ? 14.086 23.203 5.914 1 93.56 219 ALA A C 1
ATOM 1679 O O . ALA A 1 219 ? 13.805 23.875 4.918 1 93.56 219 ALA A O 1
ATOM 1680 N N . MET A 1 220 ? 13.219 22.641 6.695 1 96.44 220 MET A N 1
ATOM 1681 C CA . MET A 1 220 ? 11.805 22.859 6.434 1 96.44 220 MET A CA 1
ATOM 1682 C C . MET A 1 220 ? 11.453 24.344 6.465 1 96.44 220 MET A C 1
ATOM 1684 O O . MET A 1 220 ? 12.055 25.109 7.223 1 96.44 220 MET A O 1
ATOM 1688 N N . ARG A 1 221 ? 10.43 24.719 5.684 1 96.56 221 ARG A N 1
ATOM 1689 C CA . ARG A 1 221 ? 9.852 26.047 5.836 1 96.56 221 ARG A CA 1
ATOM 1690 C C . ARG A 1 221 ? 9.539 26.344 7.297 1 96.56 221 ARG A C 1
ATOM 1692 O O . ARG A 1 221 ? 9.234 25.438 8.07 1 96.56 221 ARG A O 1
ATOM 1699 N N . GLU A 1 222 ? 9.617 27.641 7.609 1 96.75 222 GLU A N 1
ATOM 1700 C CA . GLU A 1 222 ? 9.281 28.031 8.977 1 96.75 222 GLU A CA 1
ATOM 1701 C C . GLU A 1 222 ? 7.879 27.562 9.352 1 96.75 222 GLU A C 1
ATOM 1703 O O . GLU A 1 222 ? 6.949 27.641 8.547 1 96.75 222 GLU A O 1
ATOM 1708 N N . TRP A 1 223 ? 7.766 27.031 10.609 1 97.44 223 TRP A N 1
ATOM 1709 C CA . TRP A 1 223 ? 6.492 26.453 11.023 1 97.44 223 TRP A CA 1
ATOM 1710 C C . TRP A 1 223 ? 5.379 27.5 10.961 1 97.44 223 TRP A C 1
ATOM 1712 O O . TRP A 1 223 ? 4.219 27.156 10.727 1 97.44 223 TRP A O 1
ATOM 1722 N N . THR A 1 224 ? 5.703 28.812 11.117 1 98.25 224 THR A N 1
ATOM 1723 C CA . THR A 1 224 ? 4.703 29.875 11.016 1 98.25 224 THR A CA 1
ATOM 1724 C C . THR A 1 224 ? 4.164 29.969 9.586 1 98.25 224 THR A C 1
ATOM 1726 O O . THR A 1 224 ? 2.996 30.297 9.383 1 98.25 224 THR A O 1
ATOM 1729 N N . GLU A 1 225 ? 5.031 29.688 8.633 1 98.06 225 GLU A N 1
ATOM 1730 C CA . GLU A 1 225 ? 4.586 29.656 7.242 1 98.06 225 GLU A CA 1
ATOM 1731 C C . GLU A 1 225 ? 3.666 28.453 6.988 1 98.06 225 GLU A C 1
ATOM 1733 O O . GLU A 1 225 ? 2.684 28.562 6.25 1 98.06 225 GLU A O 1
ATOM 1738 N N . VAL A 1 226 ? 3.996 27.328 7.535 1 98.56 226 VAL A N 1
ATOM 1739 C CA . VAL A 1 226 ? 3.139 26.156 7.434 1 98.56 226 VAL A CA 1
ATOM 1740 C C . VAL A 1 226 ? 1.737 26.484 7.934 1 98.56 226 VAL A C 1
ATOM 1742 O O . VAL A 1 226 ? 0.744 26.188 7.27 1 98.56 226 VAL A O 1
ATOM 1745 N N . VAL A 1 227 ? 1.644 27.188 9.07 1 98.69 227 VAL A N 1
ATOM 1746 C CA . VAL A 1 227 ? 0.372 27.578 9.672 1 98.69 227 VAL A CA 1
ATOM 1747 C C . VAL A 1 227 ? -0.395 28.484 8.711 1 98.69 227 VAL A C 1
ATOM 1749 O O . VAL A 1 227 ? -1.584 28.266 8.469 1 98.69 227 VAL A O 1
ATOM 1752 N N . SER A 1 228 ? 0.323 29.453 8.172 1 98.38 228 SER A N 1
ATOM 1753 C CA . SER A 1 228 ? -0.314 30.391 7.262 1 98.38 228 SER A CA 1
ATOM 1754 C C . SER A 1 228 ? -0.902 29.688 6.047 1 98.38 228 SER A C 1
ATOM 1756 O O . SE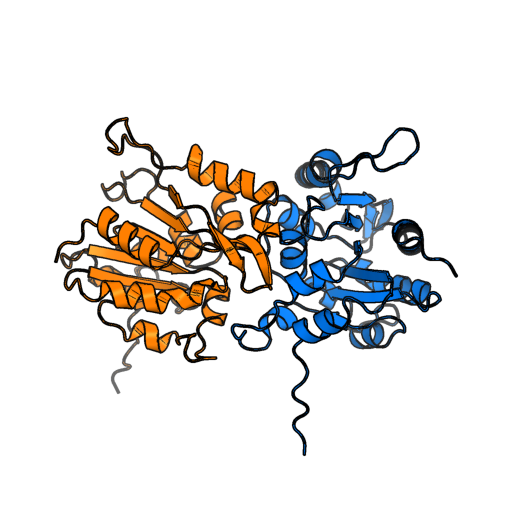R A 1 228 ? -2.008 30.016 5.609 1 98.38 228 SER A O 1
ATOM 1758 N N . ILE A 1 229 ? -0.21 28.781 5.5 1 97.75 229 ILE A N 1
ATOM 1759 C CA . ILE A 1 229 ? -0.648 28.047 4.32 1 97.75 229 ILE A CA 1
ATOM 1760 C C . ILE A 1 229 ? -1.866 27.188 4.664 1 97.75 229 ILE A C 1
ATOM 1762 O O . ILE A 1 229 ? -2.824 27.125 3.891 1 97.75 229 ILE A O 1
ATOM 1766 N N . ILE A 1 230 ? -1.859 26.484 5.832 1 98.44 230 ILE A N 1
ATOM 1767 C CA . ILE A 1 230 ? -3 25.703 6.281 1 98.44 230 ILE A CA 1
ATOM 1768 C C . ILE A 1 230 ? -4.23 26.594 6.41 1 98.44 230 ILE A C 1
ATOM 1770 O O . ILE A 1 230 ? -5.309 26.25 5.922 1 98.44 230 ILE A O 1
ATOM 1774 N N . GLU A 1 231 ? -4.059 27.781 7.07 1 98.25 231 GLU A N 1
ATOM 1775 C CA . GLU A 1 231 ? -5.16 28.734 7.254 1 98.25 231 GLU A CA 1
ATOM 1776 C C . GLU A 1 231 ? -5.758 29.141 5.918 1 98.25 231 GLU A C 1
ATOM 1778 O O . GLU A 1 231 ? -6.98 29.188 5.766 1 98.25 231 GLU A O 1
ATOM 1783 N N . GLU A 1 232 ? -4.887 29.406 4.992 1 96.25 232 GLU A N 1
ATOM 1784 C CA . GLU A 1 232 ? -5.324 29.859 3.676 1 96.25 232 GLU A CA 1
ATOM 1785 C C . GLU A 1 232 ? -6.031 28.75 2.91 1 96.25 2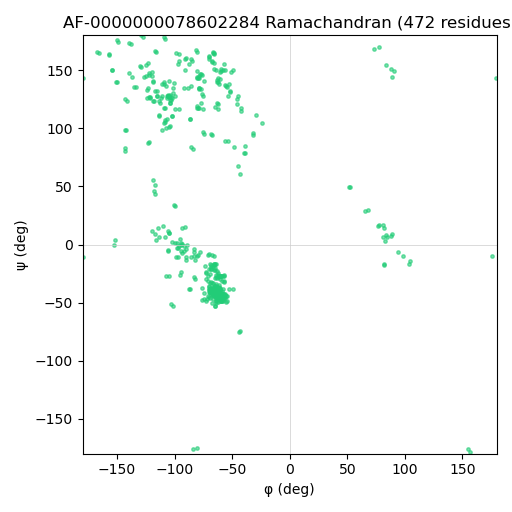32 GLU A C 1
ATOM 1787 O O . GLU A 1 232 ? -7.109 28.953 2.352 1 96.25 232 GLU A O 1
ATOM 1792 N N . ARG A 1 233 ? -5.477 27.562 2.906 1 95.5 233 ARG A N 1
ATOM 1793 C CA . ARG A 1 233 ? -6.004 26.469 2.102 1 95.5 233 ARG A CA 1
ATOM 1794 C C . ARG A 1 233 ? -7.332 25.953 2.662 1 95.5 233 ARG A C 1
ATOM 1796 O O . ARG A 1 233 ? -8.195 25.516 1.912 1 95.5 233 ARG A O 1
ATOM 1803 N N . LEU A 1 234 ? -7.492 26.031 3.973 1 96.94 234 LEU A N 1
ATOM 1804 C CA . LEU A 1 234 ? -8.734 25.578 4.594 1 96.94 234 LEU A CA 1
ATOM 1805 C C . LEU A 1 234 ? -9.703 26.734 4.793 1 96.94 234 LEU A C 1
ATOM 1807 O O . LEU A 1 234 ? -10.789 26.547 5.348 1 96.94 234 LEU A O 1
ATOM 1811 N N . ALA A 1 235 ? -9.289 27.984 4.395 1 95.12 235 ALA A N 1
ATOM 1812 C CA . ALA A 1 235 ? -10.109 29.188 4.566 1 95.12 235 ALA A CA 1
ATOM 1813 C C . ALA A 1 235 ? -10.602 29.312 6.004 1 95.12 235 ALA A C 1
ATOM 1815 O O . ALA A 1 235 ? -11.797 29.5 6.242 1 95.12 235 ALA A O 1
ATOM 1816 N N . LEU A 1 236 ? -9.617 29.172 6.852 1 95.44 236 LEU A N 1
ATOM 1817 C CA . LEU A 1 236 ? -9.984 29.281 8.258 1 95.44 236 LEU A CA 1
ATOM 1818 C C . LEU A 1 236 ? -10.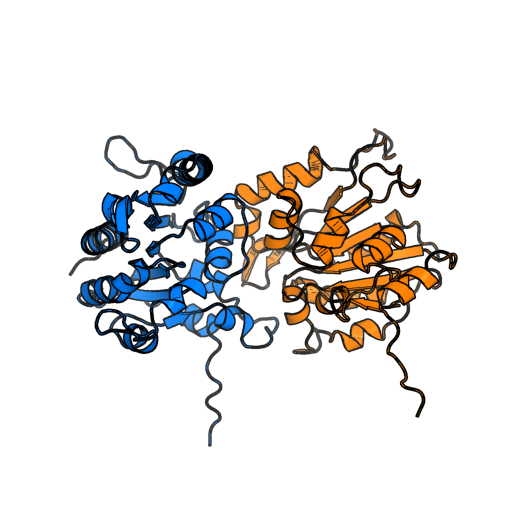219 30.75 8.641 1 95.44 236 LEU A C 1
ATOM 1820 O O . LEU A 1 236 ? -9.5 31.641 8.18 1 95.44 236 LEU A O 1
ATOM 1824 N N . ALA A 1 237 ? -11.352 31.016 9.266 1 86.12 237 ALA A N 1
ATOM 1825 C CA . ALA A 1 237 ? -11.711 32.375 9.711 1 86.12 237 ALA A CA 1
ATOM 1826 C C . ALA A 1 237 ? -11.992 32.375 11.211 1 86.12 237 ALA A C 1
ATOM 1828 O O . ALA A 1 237 ? -12.562 31.438 11.758 1 86.12 237 ALA A O 1
ATOM 1829 N N . THR A 1 238 ? -11.438 33.281 11.82 1 70.75 238 THR A N 1
ATOM 1830 C CA . THR A 1 238 ? -11.758 33.5 13.227 1 70.75 238 THR A CA 1
ATOM 1831 C C . THR A 1 238 ? -13.109 34.156 13.391 1 70.75 238 THR A C 1
ATOM 1833 O O . THR A 1 238 ? -13.516 34.969 12.539 1 70.75 238 THR A O 1
ATOM 1836 N N . MET B 1 1 ? 16.469 -38.469 22.859 1 27.81 1 MET B N 1
ATOM 1837 C CA . MET B 1 1 ? 15.336 -37.594 22.547 1 27.81 1 MET B CA 1
ATOM 1838 C C . MET B 1 1 ? 15.539 -36.875 21.219 1 27.81 1 MET B C 1
ATOM 1840 O O . MET B 1 1 ? 16.469 -36.062 21.078 1 27.81 1 MET B O 1
ATOM 1844 N N . SER B 1 2 ? 15.359 -37.656 20.109 1 34.16 2 SER B N 1
ATOM 1845 C CA . SER B 1 2 ? 15.727 -37.344 18.734 1 34.16 2 SER B CA 1
ATOM 1846 C C . SER B 1 2 ? 15.141 -36 18.297 1 34.16 2 SER B C 1
ATOM 1848 O O . SER B 1 2 ? 13.938 -35.781 18.453 1 34.16 2 SER B O 1
ATOM 1850 N N . GLN B 1 3 ? 15.859 -34.938 18.516 1 34.22 3 GLN B N 1
ATOM 1851 C CA . GLN B 1 3 ? 15.438 -33.562 18.156 1 34.22 3 GLN B CA 1
ATOM 1852 C C . GLN B 1 3 ? 14.711 -33.562 16.812 1 34.22 3 GLN B C 1
ATOM 1854 O O . GLN B 1 3 ? 15.258 -34 15.805 1 34.22 3 GLN B O 1
ATOM 1859 N N . VAL B 1 4 ? 13.508 -33.812 16.797 1 34.5 4 VAL B N 1
ATOM 1860 C CA . VAL B 1 4 ? 12.68 -33.688 15.602 1 34.5 4 VAL B CA 1
ATOM 1861 C C . VAL B 1 4 ? 13.039 -32.375 14.875 1 34.5 4 VAL B C 1
ATOM 1863 O O . VAL B 1 4 ? 12.695 -31.297 15.336 1 34.5 4 VAL B O 1
ATOM 1866 N N . ILE B 1 5 ? 14.281 -32.125 14.398 1 45.25 5 ILE B N 1
ATOM 1867 C CA . ILE B 1 5 ? 14.672 -30.891 13.703 1 45.25 5 ILE B CA 1
ATOM 1868 C C . ILE B 1 5 ? 13.648 -30.562 12.617 1 45.25 5 ILE B C 1
ATOM 1870 O O . ILE B 1 5 ? 13.375 -31.391 11.742 1 45.25 5 ILE B O 1
ATOM 1874 N N . SER B 1 6 ? 12.508 -29.875 12.961 1 57.81 6 SER B N 1
ATOM 1875 C CA . SER B 1 6 ? 11.578 -29.344 11.961 1 57.81 6 SER B CA 1
ATOM 1876 C C . SER B 1 6 ? 12.281 -29.125 10.625 1 57.81 6 SER B C 1
ATOM 1878 O O . SER B 1 6 ? 13.359 -28.547 10.57 1 57.81 6 SER B O 1
ATOM 1880 N N . ALA B 1 7 ? 12.086 -29.938 9.664 1 68.56 7 ALA B N 1
ATOM 1881 C CA . ALA B 1 7 ? 12.742 -29.953 8.352 1 68.56 7 ALA B CA 1
ATOM 1882 C C . ALA B 1 7 ? 12.789 -28.562 7.746 1 68.56 7 ALA B C 1
ATOM 1884 O O . ALA B 1 7 ? 11.836 -27.781 7.859 1 68.56 7 ALA B O 1
ATOM 1885 N N . ASN B 1 8 ? 13.945 -28.125 7.398 1 84.38 8 ASN B N 1
ATOM 1886 C CA . ASN B 1 8 ? 14.219 -26.922 6.621 1 84.38 8 ASN B CA 1
ATOM 1887 C C . ASN B 1 8 ? 13.258 -26.766 5.449 1 84.38 8 ASN B C 1
ATOM 1889 O O . ASN B 1 8 ? 13.156 -27.656 4.602 1 84.38 8 ASN B O 1
ATOM 1893 N N . PRO B 1 9 ? 12.477 -25.656 5.488 1 90.62 9 PRO B N 1
ATOM 1894 C CA . PRO B 1 9 ? 11.453 -25.484 4.453 1 90.62 9 PRO B CA 1
ATOM 1895 C C . PRO B 1 9 ? 12.023 -25.609 3.039 1 90.62 9 PRO B C 1
ATOM 1897 O O . PRO B 1 9 ? 11.383 -26.188 2.158 1 90.62 9 PRO B O 1
ATOM 1900 N N . ALA B 1 10 ? 13.156 -25.125 2.824 1 92.88 10 ALA B N 1
ATOM 1901 C CA . ALA B 1 10 ? 13.766 -25.172 1.501 1 92.88 10 ALA B CA 1
ATOM 1902 C C . ALA B 1 10 ? 14.008 -26.625 1.066 1 92.88 10 ALA B C 1
ATOM 1904 O O . ALA B 1 10 ? 13.812 -26.969 -0.103 1 92.88 10 ALA B O 1
ATOM 1905 N N . GLU B 1 11 ? 14.422 -27.391 1.953 1 91.56 11 GLU B N 1
ATOM 1906 C CA . GLU B 1 11 ? 14.703 -28.797 1.642 1 91.56 11 GLU B CA 1
ATOM 1907 C C . GLU B 1 11 ? 13.43 -29.562 1.349 1 91.56 11 GLU B C 1
ATOM 1909 O O . GLU B 1 11 ? 13.414 -30.469 0.5 1 91.56 11 GLU B O 1
ATOM 1914 N N . VAL B 1 12 ? 12.469 -29.281 2.088 1 93.62 12 VAL B N 1
ATOM 1915 C CA . VAL B 1 12 ? 11.172 -29.922 1.87 1 93.62 12 VAL B CA 1
ATOM 1916 C C . VAL B 1 12 ? 10.688 -29.656 0.448 1 93.62 12 VAL B C 1
ATOM 1918 O O . VAL B 1 12 ? 10.227 -30.562 -0.244 1 93.62 12 VAL B O 1
ATOM 1921 N N . VAL B 1 13 ? 10.773 -28.438 -0.003 1 96.56 13 VAL B N 1
ATOM 1922 C CA . VAL B 1 13 ? 10.367 -28.047 -1.348 1 96.56 13 VAL B CA 1
ATOM 1923 C C . VAL B 1 13 ? 11.227 -28.766 -2.381 1 96.56 13 VAL B C 1
ATOM 1925 O O . VAL B 1 13 ? 10.703 -29.297 -3.369 1 96.56 13 VAL B O 1
ATOM 1928 N N . ALA B 1 14 ? 12.5 -28.859 -2.143 1 94.38 14 ALA B N 1
ATOM 1929 C CA . ALA B 1 14 ? 13.438 -29.516 -3.061 1 94.38 14 ALA B CA 1
ATOM 1930 C C . ALA B 1 14 ? 13.094 -30.984 -3.24 1 94.38 14 ALA B C 1
ATOM 1932 O O . ALA B 1 14 ? 13.203 -31.516 -4.344 1 94.38 14 ALA B O 1
ATOM 1933 N N . ALA B 1 15 ? 12.703 -31.562 -2.225 1 95.5 15 ALA B N 1
ATOM 1934 C CA . ALA B 1 15 ? 12.414 -33 -2.234 1 95.5 15 ALA B CA 1
ATOM 1935 C C . ALA B 1 15 ? 11.172 -33.281 -3.078 1 95.5 15 ALA B C 1
ATOM 1937 O O . ALA B 1 15 ? 10.961 -34.438 -3.494 1 95.5 15 ALA B O 1
ATOM 1938 N N . ALA B 1 16 ? 10.391 -32.25 -3.363 1 97.06 16 ALA B N 1
ATOM 1939 C CA . ALA B 1 16 ? 9.117 -32.469 -4.055 1 97.06 16 ALA B CA 1
ATOM 1940 C C . ALA B 1 16 ? 9.203 -32.031 -5.512 1 97.06 16 ALA B C 1
ATOM 1942 O O . ALA B 1 16 ? 8.195 -31.984 -6.219 1 97.06 16 ALA B O 1
ATOM 1943 N N . MET B 1 17 ? 10.352 -31.766 -6.02 1 95.19 17 MET B N 1
ATOM 1944 C CA . MET B 1 17 ? 10.547 -31.156 -7.328 1 95.19 17 MET B CA 1
ATOM 1945 C C . MET B 1 17 ? 10.109 -32.094 -8.438 1 95.19 17 MET B C 1
ATOM 1947 O O . MET B 1 17 ? 9.516 -31.672 -9.43 1 95.19 17 MET B O 1
ATOM 1951 N N . ASP B 1 18 ? 10.398 -33.344 -8.273 1 94.62 18 ASP B N 1
ATOM 1952 C CA . ASP B 1 18 ? 10.172 -34.312 -9.359 1 94.62 18 ASP B CA 1
ATOM 1953 C C . ASP B 1 18 ? 9.148 -35.344 -8.961 1 94.62 18 ASP B C 1
ATOM 1955 O O . ASP B 1 18 ? 9.352 -36.562 -9.211 1 94.62 18 ASP B O 1
ATOM 1959 N N . ASP B 1 19 ? 8.086 -34.906 -8.352 1 96.62 19 ASP B N 1
ATOM 1960 C CA . ASP B 1 19 ? 7.098 -35.844 -7.852 1 96.62 19 ASP B CA 1
ATOM 1961 C C . ASP B 1 19 ? 6.035 -36.156 -8.906 1 96.62 19 ASP B C 1
ATOM 1963 O O . ASP B 1 19 ? 5.078 -36.875 -8.641 1 96.62 19 ASP B O 1
ATOM 1967 N N . GLY B 1 20 ? 6.121 -35.562 -10.094 1 95.75 20 GLY B N 1
ATOM 1968 C CA . GLY B 1 20 ? 5.234 -35.875 -11.203 1 95.75 20 GLY B CA 1
ATOM 1969 C C . GLY B 1 20 ? 3.922 -35.125 -11.133 1 95.75 20 GLY B C 1
ATOM 1970 O O . GLY B 1 20 ? 3.049 -35.281 -11.984 1 95.75 20 GLY B O 1
ATOM 1971 N N . LYS B 1 21 ? 3.799 -34.219 -10.25 1 97.5 21 LYS B N 1
ATOM 1972 C CA . LYS B 1 21 ? 2.562 -33.469 -10.07 1 97.5 21 LYS B CA 1
ATOM 1973 C C . LYS B 1 21 ? 2.646 -32.125 -10.773 1 97.5 21 LYS B C 1
ATOM 1975 O O . LYS B 1 21 ? 3.717 -31.719 -11.227 1 97.5 21 LYS B O 1
ATOM 1980 N N . LYS B 1 22 ? 1.446 -31.484 -10.945 1 97.94 22 LYS B N 1
ATOM 1981 C CA . LYS B 1 22 ? 1.393 -30.062 -11.266 1 97.94 22 LYS B CA 1
ATOM 1982 C C . LYS B 1 22 ? 1.612 -29.203 -10.023 1 97.94 22 LYS B C 1
ATOM 1984 O O . LYS B 1 22 ? 1.073 -29.5 -8.953 1 97.94 22 LYS B O 1
ATOM 1989 N N . HIS B 1 23 ? 2.475 -28.188 -10.172 1 98.62 23 HIS B N 1
ATOM 1990 C CA . HIS B 1 23 ? 2.883 -27.406 -9.008 1 98.62 23 HIS B CA 1
ATOM 1991 C C . HIS B 1 23 ? 2.361 -25.969 -9.102 1 98.62 23 HIS B C 1
ATOM 1993 O O . HIS B 1 23 ? 2.814 -25.188 -9.938 1 98.62 23 HIS B O 1
ATOM 1999 N N . LEU B 1 24 ? 1.396 -25.609 -8.242 1 98.81 24 LEU B N 1
ATOM 2000 C CA . LEU B 1 24 ? 0.84 -24.266 -8.125 1 98.81 24 LEU B CA 1
ATOM 2001 C C . LEU B 1 24 ? 1.423 -23.547 -6.918 1 98.81 24 LEU B C 1
ATOM 2003 O O . LEU B 1 24 ? 1.193 -23.938 -5.773 1 98.81 24 LEU B O 1
ATOM 2007 N N . LEU B 1 25 ? 2.236 -22.547 -7.172 1 98.94 25 LEU B N 1
ATOM 2008 C CA . LEU B 1 25 ? 2.582 -21.594 -6.117 1 98.94 25 LEU B CA 1
ATOM 2009 C C . LEU B 1 25 ? 1.554 -20.484 -6.035 1 98.94 25 LEU B C 1
ATOM 2011 O O . LEU B 1 25 ? 1.441 -19.656 -6.953 1 98.94 25 LEU B O 1
ATOM 2015 N N . LEU B 1 26 ? 0.729 -20.469 -5.016 1 98.88 26 LEU B N 1
ATOM 2016 C CA . LEU B 1 26 ? -0.328 -19.5 -4.781 1 98.88 26 LEU B CA 1
ATOM 2017 C C . LEU B 1 26 ? 0.094 -18.484 -3.723 1 98.88 26 LEU B C 1
ATOM 2019 O O . LEU B 1 26 ? 0.568 -18.859 -2.648 1 98.88 26 LEU B O 1
ATOM 2023 N N . ALA B 1 27 ? 0.002 -17.219 -4.055 1 98.94 27 ALA B N 1
ATOM 2024 C CA . ALA B 1 27 ? 0.466 -16.203 -3.111 1 98.94 27 ALA B CA 1
ATOM 2025 C C . ALA B 1 27 ? -0.598 -15.125 -2.896 1 98.94 27 ALA B C 1
ATOM 2027 O O . ALA B 1 27 ? -1.456 -14.914 -3.756 1 98.94 27 ALA B O 1
ATOM 2028 N N . ALA B 1 28 ? -0.568 -14.516 -1.741 1 98.69 28 ALA B N 1
ATOM 2029 C CA . ALA B 1 28 ? -1.433 -13.383 -1.417 1 98.69 28 ALA B CA 1
ATOM 2030 C C . ALA B 1 28 ? -0.639 -12.25 -0.767 1 98.69 28 ALA B C 1
ATOM 2032 O O . ALA B 1 28 ? 0.236 -12.5 0.067 1 98.69 28 ALA B O 1
ATOM 2033 N N . SER B 1 29 ? -0.911 -11.039 -1.232 1 98.25 29 SER B N 1
ATOM 2034 C CA . SER B 1 29 ? -0.416 -9.836 -0.567 1 98.25 29 SER B CA 1
ATOM 2035 C C . SER B 1 29 ? -1.546 -9.086 0.122 1 98.25 29 SER B C 1
ATOM 2037 O O . SER B 1 29 ? -2.695 -9.531 0.111 1 98.25 29 SER B O 1
ATOM 2039 N N . GLY B 1 30 ? -1.206 -8.031 0.793 1 94.12 30 GLY B N 1
ATOM 2040 C CA . GLY B 1 30 ? -2.068 -7.406 1.785 1 94.12 30 GLY B CA 1
ATOM 2041 C C . GLY B 1 30 ? -3.307 -6.77 1.185 1 94.12 30 GLY B C 1
ATOM 2042 O O . GLY B 1 30 ? -3.297 -5.582 0.844 1 94.12 30 GLY B O 1
ATOM 2043 N N . SER B 1 31 ? -4.418 -7.441 1.137 1 93.06 31 SER B N 1
ATOM 2044 C CA . SER B 1 31 ? -5.742 -7.016 0.697 1 93.06 31 SER B CA 1
ATOM 2045 C C . SER B 1 31 ? -6.84 -7.844 1.361 1 93.06 31 SER B C 1
ATOM 2047 O O . SER B 1 31 ? -6.641 -9.023 1.648 1 93.06 31 SER B O 1
ATOM 2049 N N . VAL B 1 32 ? -7.988 -7.191 1.541 1 90.06 32 VAL B N 1
ATOM 2050 C CA . VAL B 1 32 ? -9.117 -7.871 2.17 1 90.06 32 VAL B CA 1
ATOM 2051 C C . VAL B 1 32 ? -9.484 -9.109 1.363 1 90.06 32 VAL B C 1
ATOM 2053 O O . VAL B 1 32 ? -9.922 -10.117 1.926 1 90.06 32 VAL B O 1
ATOM 2056 N N . ALA B 1 33 ? -9.227 -9.148 0.082 1 93.75 33 ALA B N 1
ATOM 2057 C CA . ALA B 1 33 ? -9.586 -10.242 -0.823 1 93.75 33 ALA B CA 1
ATOM 2058 C C . ALA B 1 33 ? -8.797 -11.5 -0.491 1 93.75 33 ALA B C 1
ATOM 2060 O O . ALA B 1 33 ? -9.117 -12.586 -0.984 1 93.75 33 ALA B O 1
ATOM 2061 N N . THR B 1 34 ? -7.82 -11.414 0.389 1 95.5 34 THR B N 1
ATOM 2062 C CA . THR B 1 34 ? -7.047 -12.57 0.832 1 95.5 34 THR B CA 1
ATOM 2063 C C . THR B 1 34 ? -7.965 -13.641 1.422 1 95.5 34 THR B C 1
ATOM 2065 O O . THR B 1 34 ? -7.66 -14.828 1.349 1 95.5 34 THR B O 1
ATOM 2068 N N . ILE B 1 35 ? -9.086 -13.234 1.935 1 92.81 35 ILE B N 1
ATOM 2069 C CA . ILE B 1 35 ? -10.008 -14.148 2.598 1 92.81 35 ILE B CA 1
ATOM 2070 C C . ILE B 1 35 ? -10.562 -15.148 1.586 1 92.81 35 ILE B C 1
ATOM 2072 O O . ILE B 1 35 ? -11.109 -16.188 1.967 1 92.81 35 ILE B O 1
ATOM 2076 N N . LYS B 1 36 ? -10.445 -14.883 0.286 1 95.31 36 LYS B N 1
ATOM 2077 C CA . LYS B 1 36 ? -10.969 -15.742 -0.767 1 95.31 36 LYS B CA 1
ATOM 2078 C C . LYS B 1 36 ? -10.031 -16.922 -1.036 1 95.31 36 LYS B C 1
ATOM 2080 O O . LYS B 1 36 ? -10.383 -17.844 -1.769 1 95.31 36 LYS B O 1
ATOM 2085 N N . LEU B 1 37 ? -8.836 -16.922 -0.478 1 96.88 37 LEU B N 1
ATOM 2086 C CA . LEU B 1 37 ? -7.859 -17.984 -0.706 1 96.88 37 LEU B CA 1
ATOM 2087 C C . LEU B 1 37 ? -8.438 -19.344 -0.344 1 96.88 37 LEU B C 1
ATOM 2089 O O . LEU B 1 37 ? -8.219 -20.328 -1.057 1 96.88 37 LEU B O 1
ATOM 2093 N N . GLY B 1 38 ? -9.148 -19.391 0.774 1 95.94 38 GLY B N 1
ATOM 2094 C CA . GLY B 1 38 ? -9.766 -20.641 1.177 1 95.94 38 GLY B CA 1
ATOM 2095 C C . GLY B 1 38 ? -10.703 -21.203 0.127 1 95.94 38 GLY B C 1
ATOM 2096 O O . GLY B 1 38 ? -10.664 -22.406 -0.164 1 95.94 38 GLY B O 1
ATOM 2097 N N . HIS B 1 39 ? -11.516 -20.344 -0.446 1 96.88 39 HIS B N 1
ATOM 2098 C CA . HIS B 1 39 ? -12.445 -20.766 -1.489 1 96.88 39 HIS B CA 1
ATOM 2099 C C . HIS B 1 39 ? -11.703 -21.266 -2.721 1 96.88 39 HIS B C 1
ATOM 2101 O O . HIS B 1 39 ? -12.07 -22.297 -3.295 1 96.88 39 HIS B O 1
ATOM 2107 N N . ILE B 1 40 ? -10.664 -20.609 -3.082 1 98.31 40 ILE B N 1
ATOM 2108 C CA . ILE B 1 40 ? -9.883 -20.969 -4.258 1 98.31 40 ILE B CA 1
ATOM 2109 C C . ILE B 1 40 ? -9.266 -22.344 -4.066 1 98.31 40 ILE B C 1
ATOM 2111 O O . ILE B 1 40 ? -9.406 -23.219 -4.926 1 98.31 40 ILE B O 1
ATOM 2115 N N . ILE B 1 41 ? -8.641 -22.547 -2.928 1 98.31 41 ILE B N 1
ATOM 2116 C CA . ILE B 1 41 ? -7.941 -23.797 -2.66 1 98.31 41 ILE B CA 1
ATOM 2117 C C . ILE B 1 41 ? -8.945 -24.953 -2.57 1 98.31 41 ILE B C 1
ATOM 2119 O O . ILE B 1 41 ? -8.734 -26.016 -3.145 1 98.31 41 ILE B O 1
ATOM 2123 N N . LYS B 1 42 ? -10.055 -24.734 -1.92 1 97.44 42 LYS B N 1
ATOM 2124 C CA . LYS B 1 42 ? -11.078 -25.766 -1.771 1 97.44 42 LYS B CA 1
ATOM 2125 C C . LYS B 1 42 ? -11.609 -26.219 -3.129 1 97.44 42 LYS B C 1
ATOM 2127 O O . LYS B 1 42 ? -11.891 -27.406 -3.336 1 97.44 42 LYS B O 1
ATOM 2132 N N . ALA B 1 43 ? -11.75 -25.266 -3.992 1 97.94 43 ALA B N 1
ATOM 2133 C CA . ALA B 1 43 ? -12.273 -25.578 -5.32 1 97.94 43 ALA B CA 1
ATOM 2134 C C . ALA B 1 43 ? -11.273 -26.406 -6.121 1 97.94 43 ALA B C 1
ATOM 2136 O O . ALA B 1 43 ? -11.648 -27.078 -7.09 1 97.94 43 ALA B O 1
ATOM 2137 N N . LEU B 1 44 ? -10.031 -26.422 -5.762 1 98.19 44 LEU B N 1
ATOM 2138 C CA . LEU B 1 44 ? -8.984 -27.094 -6.52 1 98.19 44 LEU B CA 1
ATOM 2139 C C . LEU B 1 44 ? -8.695 -28.484 -5.93 1 98.19 44 LEU B C 1
ATOM 2141 O O . LEU B 1 44 ? -7.914 -29.25 -6.496 1 98.19 44 LEU B O 1
ATOM 2145 N N . VAL B 1 45 ? -9.352 -28.828 -4.855 1 96.62 45 VAL B N 1
ATOM 2146 C CA . VAL B 1 45 ? -9.117 -30.078 -4.145 1 96.62 45 VAL B CA 1
ATOM 2147 C C . VAL B 1 45 ? -9.469 -31.266 -5.043 1 96.62 45 VAL B C 1
ATOM 2149 O O . VAL B 1 45 ? -8.906 -32.344 -4.902 1 96.62 45 VAL B O 1
ATOM 2152 N N . LYS B 1 46 ? -10.297 -31.094 -6.023 1 96.75 46 LYS B N 1
ATOM 2153 C CA . LYS B 1 46 ? -10.805 -32.156 -6.887 1 96.75 46 LYS B CA 1
ATOM 2154 C C . LYS B 1 46 ? -9.719 -32.688 -7.816 1 96.75 46 LYS B C 1
ATOM 2156 O O . LYS B 1 46 ? -9.891 -33.719 -8.469 1 96.75 46 LYS B O 1
ATOM 2161 N N . TYR B 1 47 ? -8.57 -32.031 -7.852 1 97.44 47 TYR B N 1
ATOM 2162 C CA . TYR B 1 47 ? -7.465 -32.469 -8.703 1 97.44 47 TYR B CA 1
ATOM 2163 C C . TYR B 1 47 ? -6.387 -33.156 -7.887 1 97.44 47 TYR B C 1
ATOM 2165 O O . TYR B 1 47 ? -5.512 -32.5 -7.312 1 97.44 47 TYR B O 1
ATOM 2173 N N . PRO B 1 48 ? -6.312 -34.469 -7.883 1 93.69 48 PRO B N 1
ATOM 2174 C CA . PRO B 1 48 ? -5.395 -35.219 -7.004 1 93.69 48 PRO B CA 1
ATOM 2175 C C . PRO B 1 48 ? -3.932 -35.031 -7.414 1 93.69 48 PRO B C 1
ATOM 2177 O O . PRO B 1 48 ? -3.033 -35.219 -6.59 1 93.69 48 PRO B O 1
ATOM 2180 N N . ASN B 1 49 ? -3.662 -34.719 -8.656 1 96.38 49 ASN B N 1
ATOM 2181 C CA . ASN B 1 49 ? -2.293 -34.562 -9.141 1 96.38 49 ASN B CA 1
ATOM 2182 C C . ASN B 1 49 ? -1.805 -33.125 -9.023 1 96.38 49 ASN B C 1
ATOM 2184 O O . ASN B 1 49 ? -0.808 -32.75 -9.641 1 96.38 49 ASN B O 1
ATOM 2188 N N . LEU B 1 50 ? -2.486 -32.312 -8.273 1 98.38 50 LEU B N 1
ATOM 2189 C CA . LEU B 1 50 ? -2.111 -30.922 -8.047 1 98.38 50 LEU B CA 1
ATOM 2190 C C . LEU B 1 50 ? -1.498 -30.75 -6.664 1 98.38 50 LEU B C 1
ATOM 2192 O O . LEU B 1 50 ? -2.051 -31.219 -5.668 1 98.38 50 LEU B O 1
ATOM 2196 N N . SER B 1 51 ? -0.329 -30.219 -6.613 1 98.69 51 SER B N 1
ATOM 2197 C CA . SER B 1 51 ? 0.311 -29.781 -5.375 1 98.69 51 SER B CA 1
ATOM 2198 C C . SER B 1 51 ? 0.295 -28.266 -5.246 1 98.69 51 SER B C 1
ATOM 2200 O O . SER B 1 51 ? 0.67 -27.547 -6.184 1 98.69 51 SER B O 1
ATOM 2202 N N . ILE B 1 52 ? -0.205 -27.766 -4.078 1 98.81 52 ILE B N 1
ATOM 2203 C CA . ILE B 1 52 ? -0.304 -26.328 -3.852 1 98.81 52 ILE B CA 1
ATOM 2204 C C . ILE B 1 52 ? 0.625 -25.922 -2.711 1 98.81 52 ILE B C 1
ATOM 2206 O O . ILE B 1 52 ? 0.636 -26.562 -1.654 1 98.81 52 ILE B O 1
ATOM 2210 N N . ARG B 1 53 ? 1.439 -24.984 -2.908 1 98.81 53 ARG B N 1
ATOM 2211 C CA . ARG B 1 53 ? 2.162 -24.281 -1.857 1 98.81 53 ARG B CA 1
ATOM 2212 C C . ARG B 1 53 ? 1.797 -22.797 -1.846 1 98.81 53 ARG B C 1
ATOM 2214 O O . ARG B 1 53 ? 1.642 -22.188 -2.902 1 98.81 53 ARG B O 1
ATOM 2221 N N . VAL B 1 54 ? 1.669 -22.219 -0.625 1 98.81 54 VAL B N 1
ATOM 2222 C CA . VAL B 1 54 ? 1.124 -20.875 -0.46 1 98.81 54 VAL B CA 1
ATOM 2223 C C . VAL B 1 54 ? 2.188 -19.953 0.134 1 98.81 54 VAL B C 1
ATOM 2225 O O . VAL B 1 54 ? 2.889 -20.328 1.075 1 98.81 54 VAL B O 1
ATOM 2228 N N . ILE B 1 55 ? 2.371 -18.781 -0.452 1 98.81 55 ILE B N 1
ATOM 2229 C CA . ILE B 1 55 ? 3.137 -17.703 0.174 1 98.81 55 ILE B CA 1
ATOM 2230 C C . ILE B 1 55 ? 2.188 -16.625 0.674 1 98.81 55 ILE B C 1
ATOM 2232 O O . ILE B 1 55 ? 1.35 -16.125 -0.081 1 98.81 55 ILE B O 1
ATOM 2236 N N . LEU B 1 56 ? 2.332 -16.266 1.933 1 98.38 56 LEU B N 1
ATOM 2237 C CA . LEU B 1 56 ? 1.589 -15.141 2.504 1 98.38 56 LEU B CA 1
ATOM 2238 C C . LEU B 1 56 ? 2.537 -14.047 2.977 1 98.38 56 LEU B C 1
ATOM 2240 O O . LEU B 1 56 ? 3.443 -14.305 3.771 1 98.38 56 LEU B O 1
ATOM 2244 N N . THR B 1 57 ? 2.33 -12.805 2.443 1 97.56 57 THR B N 1
ATOM 2245 C CA . THR B 1 57 ? 3.027 -11.695 3.076 1 97.56 57 THR B CA 1
ATOM 2246 C C . THR B 1 57 ? 2.502 -11.461 4.492 1 97.56 57 THR B C 1
ATOM 2248 O O . THR B 1 57 ? 1.422 -11.938 4.844 1 97.56 57 THR B O 1
ATOM 2251 N N . ASN B 1 58 ? 3.258 -10.711 5.242 1 94.38 58 ASN B N 1
ATOM 2252 C CA . ASN B 1 58 ? 2.807 -10.383 6.59 1 94.38 58 ASN B CA 1
ATOM 2253 C C . ASN B 1 58 ? 1.47 -9.648 6.566 1 94.38 58 ASN B C 1
ATOM 2255 O O . ASN B 1 58 ? 0.594 -9.914 7.391 1 94.38 58 ASN B O 1
ATOM 2259 N N . SER B 1 59 ? 1.326 -8.75 5.688 1 94.19 59 SER B N 1
ATOM 2260 C CA . SER B 1 59 ? 0.087 -7.984 5.578 1 94.19 59 SER B CA 1
ATOM 2261 C C . SER B 1 59 ? -1.084 -8.883 5.199 1 94.19 59 SER B C 1
ATOM 2263 O O . SER B 1 59 ? -2.191 -8.719 5.719 1 94.19 59 SER B O 1
ATOM 2265 N N . ALA B 1 60 ? -0.872 -9.836 4.328 1 95.69 60 ALA B N 1
ATOM 2266 C CA . ALA B 1 60 ? -1.931 -10.758 3.932 1 95.69 60 ALA B CA 1
ATOM 2267 C C . ALA B 1 60 ? -2.346 -11.648 5.098 1 95.69 60 ALA B C 1
ATOM 2269 O O . ALA B 1 60 ? -3.531 -11.945 5.27 1 95.69 60 ALA B O 1
ATOM 2270 N N . ALA B 1 61 ? -1.435 -12.047 5.902 1 94.56 61 ALA B N 1
ATOM 2271 C CA . ALA B 1 61 ? -1.682 -12.953 7.016 1 94.56 61 ALA B CA 1
ATOM 2272 C C . ALA B 1 61 ? -2.645 -12.336 8.023 1 94.56 61 ALA B C 1
ATOM 2274 O O . ALA B 1 61 ? -3.383 -13.055 8.711 1 94.56 61 ALA B O 1
ATOM 2275 N N . ASN B 1 62 ? -2.664 -11.023 8.047 1 90.06 62 ASN B N 1
ATOM 2276 C CA . ASN B 1 62 ? -3.516 -10.32 9 1 90.06 62 ASN B CA 1
ATOM 2277 C C . ASN B 1 62 ? -4.996 -10.547 8.711 1 90.06 62 ASN B C 1
ATOM 2279 O O . ASN B 1 62 ? -5.844 -10.344 9.578 1 90.06 62 ASN B O 1
ATOM 2283 N N . PHE B 1 63 ? -5.309 -11.008 7.543 1 90.88 63 PHE B N 1
ATOM 2284 C CA . PHE B 1 63 ? -6.699 -11.227 7.16 1 90.88 63 PHE B CA 1
ATOM 2285 C C . PHE B 1 63 ? -7.113 -12.672 7.418 1 90.88 63 PHE B C 1
ATOM 2287 O O . PHE B 1 63 ? -8.273 -13.031 7.223 1 90.88 63 PHE B O 1
ATOM 2294 N N . LEU B 1 64 ? -6.145 -13.453 7.82 1 93.12 64 LEU B N 1
ATOM 2295 C CA . LEU B 1 64 ? -6.367 -14.891 7.965 1 93.12 64 LEU B CA 1
ATOM 2296 C C . LEU B 1 64 ? -6.145 -15.328 9.406 1 93.12 64 LEU B C 1
ATOM 2298 O O . LEU B 1 64 ? -5.41 -16.281 9.664 1 93.12 64 LEU B O 1
ATOM 2302 N N . ASN B 1 65 ? -6.832 -14.711 10.258 1 89.12 65 ASN B N 1
ATOM 2303 C CA . ASN B 1 65 ? -6.668 -15.008 11.68 1 89.12 65 ASN B CA 1
ATOM 2304 C C . ASN B 1 65 ? -7.934 -15.617 12.273 1 89.12 65 ASN B C 1
ATOM 2306 O O . ASN B 1 65 ? -8.109 -15.625 13.5 1 89.12 65 ASN B O 1
ATOM 2310 N N . GLY B 1 66 ? -8.82 -16.047 11.453 1 86.31 66 GLY B N 1
ATOM 2311 C CA . GLY B 1 66 ? -10.031 -16.672 11.969 1 86.31 66 GLY B CA 1
ATOM 2312 C C . GLY B 1 66 ? -10.953 -15.711 12.688 1 86.31 66 GLY B C 1
ATOM 2313 O O . GLY B 1 66 ? -11.625 -16.094 13.648 1 86.31 66 GLY B O 1
ATOM 2314 N N . GLN B 1 67 ? -10.945 -14.492 12.297 1 80.94 67 GLN B N 1
ATOM 2315 C CA . GLN B 1 67 ? -11.711 -13.445 12.961 1 80.94 67 GLN B CA 1
ATOM 2316 C C . GLN B 1 67 ? -13.211 -13.703 12.828 1 80.94 67 GLN B C 1
ATOM 2318 O O . GLN B 1 67 ? -13.984 -13.359 13.727 1 80.94 67 GLN B O 1
ATOM 2323 N N . THR B 1 68 ? -13.625 -14.234 11.695 1 81.88 68 THR B N 1
ATOM 2324 C CA . THR B 1 68 ? -15 -14.609 11.406 1 81.88 68 THR B CA 1
ATOM 2325 C C . THR B 1 68 ? -15.047 -15.938 10.648 1 81.88 68 THR B C 1
ATOM 2327 O O . THR B 1 68 ? -14.008 -16.5 10.297 1 81.88 68 THR B O 1
ATOM 2330 N N . GLN B 1 69 ? -16.188 -16.438 10.445 1 81.94 69 GLN B N 1
ATOM 2331 C CA . GLN B 1 69 ? -16.359 -17.672 9.688 1 81.94 69 GLN B CA 1
ATOM 2332 C C . GLN B 1 69 ? -15.859 -17.516 8.258 1 81.94 69 GLN B C 1
ATOM 2334 O O . GLN B 1 69 ? -15.375 -18.469 7.656 1 81.94 69 GLN B O 1
ATOM 2339 N N . GLU B 1 70 ? -15.898 -16.344 7.789 1 83.12 70 GLU B N 1
ATOM 2340 C CA . GLU B 1 70 ? -15.5 -16.078 6.41 1 83.12 70 GLU B CA 1
ATOM 2341 C C . GLU B 1 70 ? -13.992 -15.867 6.301 1 83.12 70 GLU B C 1
ATOM 2343 O O . GLU B 1 70 ? -13.445 -15.805 5.199 1 83.12 70 GLU B O 1
ATOM 2348 N N . GLN B 1 71 ? -13.375 -15.742 7.418 1 87.44 71 GLN B N 1
ATOM 2349 C CA . GLN B 1 71 ? -11.938 -15.523 7.457 1 87.44 71 GLN B CA 1
ATOM 2350 C C . GLN B 1 71 ? -11.211 -16.734 8.016 1 87.44 71 GLN B C 1
ATOM 2352 O O . GLN B 1 71 ? -11.047 -16.859 9.234 1 87.44 71 GLN B O 1
ATOM 2357 N N . PRO B 1 72 ? -10.695 -17.531 7.105 1 90.81 72 PRO B N 1
ATOM 2358 C CA . PRO B 1 72 ? -10.016 -18.75 7.57 1 90.81 72 PRO B CA 1
ATOM 2359 C C . PRO B 1 72 ? -8.695 -18.438 8.281 1 90.81 72 PRO B C 1
ATOM 2361 O O . PRO B 1 72 ? -8.188 -17.328 8.188 1 90.81 72 PRO B O 1
ATOM 2364 N N . THR B 1 73 ? -8.242 -19.438 9.023 1 94.44 73 THR B N 1
ATOM 2365 C CA . THR B 1 73 ? -6.91 -19.328 9.609 1 94.44 73 THR B CA 1
ATOM 2366 C C . THR B 1 73 ? -5.852 -19.891 8.672 1 94.44 73 THR B C 1
ATOM 2368 O O . THR B 1 73 ? -6.168 -20.656 7.766 1 94.44 73 THR B O 1
ATOM 2371 N N . ILE B 1 74 ? -4.664 -19.484 8.922 1 95.94 74 ILE B N 1
ATOM 2372 C CA . ILE B 1 74 ? -3.551 -20.031 8.156 1 95.94 74 ILE B CA 1
ATOM 2373 C C . ILE B 1 74 ? -3.475 -21.531 8.359 1 95.94 74 ILE B C 1
ATOM 2375 O O . ILE B 1 74 ? -3.236 -22.281 7.414 1 95.94 74 ILE B O 1
ATOM 2379 N N . GLU B 1 75 ? -3.738 -21.969 9.516 1 96.12 75 GLU B N 1
ATOM 2380 C CA . GLU B 1 75 ? -3.727 -23.391 9.844 1 96.12 75 GLU B CA 1
ATOM 2381 C C . GLU B 1 75 ? -4.809 -24.141 9.078 1 96.12 75 GLU B C 1
ATOM 2383 O O . GLU B 1 75 ? -4.586 -25.266 8.609 1 96.12 75 GLU B O 1
ATOM 2388 N N . SER B 1 76 ? -5.945 -23.531 9.016 1 95.62 76 SER B N 1
ATOM 2389 C CA . SER B 1 76 ? -7.043 -24.172 8.289 1 95.62 76 SER B CA 1
ATOM 2390 C C . SER B 1 76 ? -6.727 -24.297 6.805 1 95.62 76 SER B C 1
ATOM 2392 O O . SER B 1 76 ? -7.098 -25.281 6.164 1 95.62 76 SER B O 1
ATOM 2394 N N . LEU B 1 77 ? -6.047 -23.312 6.277 1 96.19 77 LEU B N 1
ATOM 2395 C CA . LEU B 1 77 ? -5.609 -23.375 4.887 1 96.19 77 LEU B CA 1
ATOM 2396 C C . LEU B 1 77 ? -4.594 -24.484 4.676 1 96.19 77 LEU B C 1
ATOM 2398 O O . LEU B 1 77 ? -4.691 -25.25 3.713 1 96.19 77 LEU B O 1
ATOM 2402 N N . ALA B 1 78 ? -3.682 -24.609 5.609 1 97 78 ALA B N 1
ATOM 2403 C CA . ALA B 1 78 ? -2.602 -25.594 5.531 1 97 78 ALA B CA 1
ATOM 2404 C C . ALA B 1 78 ? -3.145 -27.016 5.609 1 97 78 ALA B C 1
ATOM 2406 O O . ALA B 1 78 ? -2.521 -27.953 5.105 1 97 78 ALA B O 1
ATOM 2407 N N . ALA B 1 79 ? -4.301 -27.172 6.141 1 96.88 79 ALA B N 1
ATOM 2408 C CA . ALA B 1 79 ? -4.871 -28.5 6.387 1 96.88 79 ALA B CA 1
ATOM 2409 C C . ALA B 1 79 ? -5.684 -28.969 5.184 1 96.88 79 ALA B C 1
ATOM 2411 O O . ALA B 1 79 ? -6.094 -30.141 5.129 1 96.88 79 ALA B O 1
ATOM 2412 N N . LEU B 1 80 ? -5.93 -28.078 4.262 1 96.19 80 LEU B N 1
ATOM 2413 C CA . LEU B 1 80 ? -6.711 -28.469 3.09 1 96.19 80 LEU B CA 1
ATOM 2414 C C . LEU B 1 80 ? -5.957 -29.484 2.242 1 96.19 80 LEU B C 1
ATOM 2416 O O . LEU B 1 80 ? -4.73 -29.438 2.156 1 96.19 80 LEU B O 1
ATOM 2420 N N . PRO B 1 81 ? -6.75 -30.297 1.583 1 95 81 PRO B N 1
ATOM 2421 C CA . PRO B 1 81 ? -6.086 -31.25 0.673 1 95 81 PRO B CA 1
ATOM 2422 C C . PRO B 1 81 ? -5.285 -30.547 -0.418 1 95 81 PRO B C 1
ATOM 2424 O O . PRO B 1 81 ? -5.582 -29.391 -0.771 1 95 81 PRO B O 1
ATOM 2427 N N . ASN B 1 82 ? -4.238 -31.047 -0.912 1 96.44 82 ASN B N 1
ATOM 2428 C CA . ASN B 1 82 ? -3.375 -30.594 -1.995 1 96.44 82 ASN B CA 1
ATOM 2429 C C . ASN B 1 82 ? -2.379 -29.547 -1.511 1 96.44 82 ASN B C 1
ATOM 2431 O O . ASN B 1 82 ? -1.426 -29.219 -2.219 1 96.44 82 ASN B O 1
ATOM 2435 N N . VAL B 1 83 ? -2.674 -28.938 -0.261 1 98.31 83 VAL B N 1
ATOM 2436 C CA . VAL B 1 83 ? -1.743 -27.938 0.245 1 98.31 83 VAL B CA 1
ATOM 2437 C C . VAL B 1 83 ? -0.552 -28.625 0.908 1 98.31 83 VAL B C 1
ATOM 2439 O O . VAL B 1 83 ? -0.701 -29.266 1.946 1 98.31 83 VAL B O 1
ATOM 2442 N N . ASP B 1 84 ? 0.576 -28.406 0.361 1 98.31 84 ASP B N 1
ATOM 2443 C CA . ASP B 1 84 ? 1.761 -29.125 0.829 1 98.31 84 ASP B CA 1
ATOM 2444 C C . ASP B 1 84 ? 2.658 -28.203 1.658 1 98.31 84 ASP B C 1
ATOM 2446 O O . ASP B 1 84 ? 3.658 -28.656 2.225 1 98.31 84 ASP B O 1
ATOM 2450 N N . GLY B 1 85 ? 2.311 -26.906 1.733 1 97.94 85 GLY B N 1
ATOM 2451 C CA . GLY B 1 85 ? 3.059 -25.953 2.547 1 97.94 85 GLY B CA 1
ATOM 2452 C C . GLY B 1 85 ? 2.496 -24.547 2.496 1 97.94 85 GLY B C 1
ATOM 2453 O O . GLY B 1 85 ? 1.978 -24.125 1.465 1 97.94 85 GLY B O 1
ATOM 2454 N N . VAL B 1 86 ? 2.543 -23.844 3.596 1 98.38 86 VAL B N 1
ATOM 2455 C CA . VAL B 1 86 ? 2.262 -22.422 3.695 1 98.38 86 VAL B CA 1
ATOM 2456 C C . VAL B 1 86 ? 3.477 -21.688 4.266 1 98.38 86 VAL B C 1
ATOM 2458 O O . VAL B 1 86 ? 3.982 -22.062 5.332 1 98.38 86 VAL B O 1
ATOM 2461 N N . TYR B 1 87 ? 3.91 -20.688 3.543 1 97.88 87 TYR B N 1
ATOM 2462 C CA . TYR B 1 87 ? 5.172 -20.047 3.895 1 97.88 87 TYR B CA 1
ATOM 2463 C C . TYR B 1 87 ? 4.969 -18.562 4.16 1 97.88 87 TYR B C 1
ATOM 2465 O O . TYR B 1 87 ? 4.133 -17.922 3.52 1 97.88 87 TYR B O 1
ATOM 2473 N N . ARG B 1 88 ? 5.758 -18.094 5.035 1 96.38 88 ARG B N 1
ATOM 2474 C CA . ARG B 1 88 ? 5.828 -16.688 5.414 1 96.38 88 ARG B CA 1
ATOM 2475 C C . ARG B 1 88 ? 7.266 -16.172 5.367 1 96.38 88 ARG B C 1
ATOM 2477 O O . ARG B 1 88 ? 8.188 -16.938 5.082 1 96.38 88 ARG B O 1
ATOM 2484 N N . ASP B 1 89 ? 7.461 -14.914 5.688 1 94.56 89 ASP B N 1
ATOM 2485 C CA . ASP B 1 89 ? 8.789 -14.305 5.613 1 94.56 89 ASP B CA 1
ATOM 2486 C C . ASP B 1 89 ? 9.773 -15.016 6.543 1 94.56 89 ASP B C 1
ATOM 2488 O O . ASP B 1 89 ? 10.938 -15.211 6.191 1 94.56 89 ASP B O 1
ATOM 2492 N N . GLN B 1 90 ? 9.289 -15.359 7.602 1 92 90 GLN B N 1
ATOM 2493 C CA . GLN B 1 90 ? 10.156 -15.945 8.617 1 92 90 GLN B CA 1
ATOM 2494 C C . GLN B 1 90 ? 10.672 -17.312 8.188 1 92 90 GLN B C 1
ATOM 2496 O O . GLN B 1 90 ? 11.664 -17.812 8.727 1 92 90 GLN B O 1
ATOM 2501 N N . ASP B 1 91 ? 10.008 -17.969 7.27 1 92.31 91 ASP B N 1
ATOM 2502 C CA . ASP B 1 91 ? 10.414 -19.281 6.805 1 92.31 91 ASP B CA 1
ATOM 2503 C C . ASP B 1 91 ? 11.656 -19.203 5.93 1 92.31 91 ASP B C 1
ATOM 2505 O O . ASP B 1 91 ? 12.328 -20.203 5.695 1 92.31 91 ASP B O 1
ATOM 2509 N N . GLU B 1 92 ? 11.914 -18.031 5.32 1 86.75 92 GLU B N 1
ATOM 2510 C CA . GLU B 1 92 ? 13.102 -17.812 4.504 1 86.75 92 GLU B CA 1
ATOM 2511 C C . GLU B 1 92 ? 14.359 -17.734 5.371 1 86.75 92 GLU B C 1
ATOM 2513 O O . GLU B 1 92 ? 15.406 -18.266 5 1 86.75 92 GLU B O 1
ATOM 2518 N N . LEU B 1 93 ? 14.297 -16.969 6.543 1 70.06 93 LEU B N 1
ATOM 2519 C CA . LEU B 1 93 ? 15.484 -16.641 7.32 1 70.06 93 LEU B CA 1
ATOM 2520 C C . LEU B 1 93 ? 15.555 -17.484 8.586 1 70.06 93 LEU B C 1
ATOM 2522 O O . LEU B 1 93 ? 16.234 -17.109 9.555 1 70.06 93 LEU B O 1
ATOM 2526 N N . ARG B 1 94 ? 14.742 -18.453 8.719 1 59.09 94 ARG B N 1
ATOM 2527 C CA . ARG B 1 94 ? 14.656 -19.094 10.023 1 59.09 94 ARG B CA 1
ATOM 2528 C C . ARG B 1 94 ? 16.047 -19.312 10.617 1 59.09 94 ARG B C 1
ATOM 2530 O O . ARG B 1 94 ? 16.281 -18.984 11.781 1 59.09 94 ARG B O 1
ATOM 2537 N N . GLU B 1 95 ? 16.75 -20.281 10.086 1 58.41 95 GLU B N 1
ATOM 2538 C CA . GLU B 1 95 ? 17.984 -20.688 10.727 1 58.41 95 GLU B CA 1
ATOM 2539 C C . GLU B 1 95 ? 19.203 -20.094 10.023 1 58.41 95 GLU B C 1
ATOM 2541 O O . GLU B 1 95 ? 19.109 -19.719 8.852 1 58.41 95 GLU B O 1
ATOM 2546 N N . SER B 1 96 ? 20.172 -19.641 10.812 1 63.31 96 SER B N 1
ATOM 2547 C CA . SER B 1 96 ? 21.469 -19.266 10.25 1 63.31 96 SER B CA 1
ATOM 2548 C C . SER B 1 96 ? 21.812 -20.125 9.039 1 63.31 96 SER B C 1
ATOM 2550 O O . SER B 1 96 ? 21.922 -21.359 9.148 1 63.31 96 SER B O 1
ATOM 2552 N N . TRP B 1 97 ? 21.438 -19.531 7.914 1 67.25 97 TRP B N 1
ATOM 2553 C CA . TRP B 1 97 ? 21.719 -20.234 6.668 1 67.25 97 TRP B CA 1
ATOM 2554 C C . TRP B 1 97 ? 23.141 -20.766 6.656 1 67.25 97 TRP B C 1
ATOM 2556 O O . TRP B 1 97 ? 24.078 -20.078 7.07 1 67.25 97 TRP B O 1
ATOM 2566 N N . VAL B 1 98 ? 23.234 -22.031 6.512 1 70.38 98 VAL B N 1
ATOM 2567 C CA . VAL B 1 98 ? 24.531 -22.688 6.348 1 70.38 98 VAL B CA 1
ATOM 2568 C C . VAL B 1 98 ? 24.766 -23.016 4.875 1 70.38 98 VAL B C 1
ATOM 2570 O O . VAL B 1 98 ? 23.844 -23.469 4.18 1 70.38 98 VAL B O 1
ATOM 2573 N N . ARG B 1 99 ? 25.969 -22.656 4.594 1 74 99 ARG B N 1
ATOM 2574 C CA . ARG B 1 99 ? 26.312 -22.969 3.213 1 74 99 ARG B CA 1
ATOM 2575 C C . ARG B 1 99 ? 26.016 -24.422 2.885 1 74 99 ARG B C 1
ATOM 2577 O O . ARG B 1 99 ? 26.266 -25.312 3.691 1 74 99 ARG B O 1
ATOM 2584 N N . GLY B 1 100 ? 25.312 -24.719 1.69 1 74.5 100 GLY B N 1
ATOM 2585 C CA . GLY B 1 100 ? 24.906 -26.047 1.286 1 74.5 100 GLY B CA 1
ATOM 2586 C C . GLY B 1 100 ? 23.422 -26.312 1.478 1 74.5 100 GLY B C 1
ATOM 2587 O O . GLY B 1 100 ? 22.875 -27.266 0.917 1 74.5 100 GLY B O 1
ATOM 2588 N N . THR B 1 101 ? 22.938 -25.391 2.24 1 78.25 101 THR B N 1
ATOM 2589 C CA . THR B 1 101 ? 21.5 -25.562 2.414 1 78.25 101 THR B CA 1
ATOM 2590 C C . THR B 1 101 ? 20.734 -24.781 1.348 1 78.25 101 THR B C 1
ATOM 2592 O O . THR B 1 101 ? 21.25 -23.797 0.8 1 78.25 101 THR B O 1
ATOM 2595 N N . GLY B 1 102 ? 19.688 -25.297 1.073 1 86.69 102 GLY B N 1
ATOM 2596 C CA . GLY B 1 102 ? 18.875 -24.672 0.038 1 86.69 102 GLY B CA 1
ATOM 2597 C C . GLY B 1 102 ? 18.312 -23.328 0.442 1 86.69 102 GLY B C 1
ATOM 2598 O O . GLY B 1 102 ? 18.359 -22.953 1.619 1 86.69 102 GLY B O 1
ATOM 2599 N N . ILE B 1 103 ? 17.984 -22.562 -0.551 1 92.25 103 ILE B N 1
ATOM 2600 C CA . ILE B 1 103 ? 17.375 -21.25 -0.383 1 92.25 103 ILE B CA 1
ATOM 2601 C C . ILE B 1 103 ? 15.891 -21.328 -0.757 1 92.25 103 ILE B C 1
ATOM 2603 O O . ILE B 1 103 ? 15.547 -21.719 -1.875 1 92.25 103 ILE B O 1
ATOM 2607 N N . LEU B 1 104 ? 15.055 -20.906 0.129 1 95.31 104 LEU B N 1
ATOM 2608 C CA . LEU B 1 104 ? 13.633 -21.188 0.017 1 95.31 104 LEU B CA 1
ATOM 2609 C C . LEU B 1 104 ? 13.031 -20.516 -1.215 1 95.31 104 LEU B C 1
ATOM 2611 O O . LEU B 1 104 ? 12.359 -21.172 -2.02 1 95.31 104 LEU B O 1
ATOM 2615 N N . HIS B 1 105 ? 13.219 -19.156 -1.422 1 97.31 105 HIS B N 1
ATOM 2616 C CA . HIS B 1 105 ? 12.594 -18.484 -2.557 1 97.31 105 HIS B CA 1
ATOM 2617 C C . HIS B 1 105 ? 13.133 -19.016 -3.879 1 97.31 105 HIS B C 1
ATOM 2619 O O . HIS B 1 105 ? 12.422 -19.016 -4.887 1 97.31 105 HIS B O 1
ATOM 2625 N N . ILE B 1 106 ? 14.328 -19.531 -3.908 1 96.44 106 ILE B N 1
ATOM 2626 C CA . ILE B 1 106 ? 14.898 -20.141 -5.109 1 96.44 106 ILE B CA 1
ATOM 2627 C C . ILE B 1 106 ? 14.227 -21.484 -5.371 1 96.44 106 ILE B C 1
ATOM 2629 O O . ILE B 1 106 ? 13.82 -21.781 -6.5 1 96.44 106 ILE B O 1
ATOM 2633 N N . ASN B 1 107 ? 14.148 -22.281 -4.312 1 96.88 107 ASN B N 1
ATOM 2634 C CA . ASN B 1 107 ? 13.539 -23.594 -4.461 1 96.88 107 ASN B CA 1
ATOM 2635 C C . ASN B 1 107 ? 12.062 -23.5 -4.832 1 96.88 107 ASN B C 1
ATOM 2637 O O . ASN B 1 107 ? 11.562 -24.312 -5.602 1 96.88 107 ASN B O 1
ATOM 2641 N N . LEU B 1 108 ? 11.398 -22.516 -4.289 1 98.12 108 LEU B N 1
ATOM 2642 C CA . LEU B 1 108 ? 10 -22.312 -4.645 1 98.12 108 LEU B CA 1
ATOM 2643 C C . LEU B 1 108 ? 9.867 -21.938 -6.117 1 98.12 108 LEU B C 1
ATOM 2645 O O . LEU B 1 108 ? 8.984 -22.453 -6.812 1 98.12 108 LEU B O 1
ATOM 2649 N N . ARG B 1 109 ? 10.719 -21.062 -6.543 1 97.88 109 ARG B N 1
ATOM 2650 C CA . ARG B 1 109 ? 10.734 -20.703 -7.961 1 97.88 109 ARG B CA 1
ATOM 2651 C C . ARG B 1 109 ? 10.969 -21.938 -8.828 1 97.88 109 ARG B C 1
ATOM 2653 O O . ARG B 1 109 ? 10.273 -22.141 -9.82 1 97.88 109 ARG B O 1
ATOM 2660 N N . LYS B 1 110 ? 11.969 -22.75 -8.492 1 97.19 110 LYS B N 1
ATOM 2661 C CA . LYS B 1 110 ? 12.289 -23.953 -9.258 1 97.19 110 LYS B CA 1
ATOM 2662 C C . LYS B 1 110 ? 11.117 -24.922 -9.25 1 97.19 110 LYS B C 1
ATOM 2664 O O . LYS B 1 110 ? 10.797 -25.531 -10.273 1 97.19 110 LYS B O 1
ATOM 2669 N N . TRP B 1 111 ? 10.484 -25.094 -8.156 1 97.94 111 TRP B N 1
ATOM 2670 C CA . TRP B 1 111 ? 9.414 -26.062 -7.91 1 97.94 111 TRP B CA 1
ATOM 2671 C C . TRP B 1 111 ? 8.156 -25.688 -8.695 1 97.94 111 TRP B C 1
ATOM 2673 O O . TRP B 1 111 ? 7.523 -26.547 -9.305 1 97.94 111 TRP B O 1
ATOM 2683 N N . ALA B 1 112 ? 7.852 -24.453 -8.82 1 98.5 112 ALA B N 1
ATOM 2684 C CA . ALA B 1 112 ? 6.559 -23.984 -9.312 1 98.5 112 ALA B CA 1
ATOM 2685 C C . ALA B 1 112 ? 6.477 -24.078 -10.828 1 98.5 112 ALA B C 1
ATOM 2687 O O . ALA B 1 112 ? 7.406 -23.688 -11.539 1 98.5 112 ALA B O 1
ATOM 2688 N N . HIS B 1 113 ? 5.332 -24.609 -11.273 1 97.69 113 HIS B N 1
ATOM 2689 C CA . HIS B 1 113 ? 5.031 -24.516 -12.695 1 97.69 113 HIS B CA 1
ATOM 2690 C C . HIS B 1 113 ? 4.406 -23.172 -13.039 1 97.69 113 HIS B C 1
ATOM 2692 O O . HIS B 1 113 ? 4.555 -22.672 -14.156 1 97.69 113 HIS B O 1
ATOM 2698 N N . ILE B 1 114 ? 3.711 -22.562 -12.086 1 98.19 114 ILE B N 1
ATOM 2699 C CA . ILE B 1 114 ? 3.047 -21.266 -12.219 1 98.19 114 ILE B CA 1
ATOM 2700 C C . ILE B 1 114 ? 2.984 -20.578 -10.859 1 98.19 114 ILE B C 1
ATOM 2702 O O . ILE B 1 114 ? 2.861 -21.25 -9.828 1 98.19 114 ILE B O 1
ATOM 2706 N N . LEU B 1 115 ? 3.209 -19.266 -10.836 1 98.88 115 LEU B N 1
ATOM 2707 C CA . LEU B 1 115 ? 2.926 -18.438 -9.664 1 98.88 115 LEU B CA 1
ATOM 2708 C C . LEU B 1 115 ? 1.655 -17.625 -9.875 1 98.88 115 LEU B C 1
ATOM 2710 O O . LEU B 1 115 ? 1.542 -16.891 -10.859 1 98.88 115 LEU B O 1
ATOM 2714 N N . VAL B 1 116 ? 0.7 -17.781 -9.039 1 98.94 116 VAL B N 1
ATOM 2715 C CA . VAL B 1 116 ? -0.529 -17 -9.055 1 98.94 116 VAL B CA 1
ATOM 2716 C C . VAL B 1 116 ? -0.591 -16.109 -7.809 1 98.94 116 VAL B C 1
ATOM 2718 O O . VAL B 1 116 ? -0.488 -16.609 -6.684 1 98.94 116 VAL B O 1
ATOM 2721 N N . ILE B 1 117 ? -0.693 -14.797 -8.023 1 98.94 117 ILE B N 1
ATOM 2722 C CA . ILE B 1 117 ? -0.824 -13.859 -6.906 1 98.94 117 ILE B CA 1
ATOM 2723 C C . ILE B 1 117 ? -2.256 -13.328 -6.844 1 98.94 117 ILE B C 1
ATOM 2725 O O . ILE B 1 117 ? -2.668 -12.531 -7.691 1 98.94 117 ILE B O 1
ATOM 2729 N N . ALA B 1 118 ? -2.994 -13.797 -5.809 1 98.81 118 ALA B N 1
ATOM 2730 C CA . ALA B 1 118 ? -4.402 -13.461 -5.617 1 98.81 118 ALA B CA 1
ATOM 2731 C C . ALA B 1 118 ? -4.73 -13.305 -4.137 1 98.81 118 ALA B C 1
ATOM 2733 O O . ALA B 1 118 ? -5.008 -14.281 -3.443 1 98.81 118 ALA B O 1
ATOM 2734 N N . PRO B 1 119 ? -4.738 -12.078 -3.729 1 98.56 119 PRO B N 1
ATOM 2735 C CA . PRO B 1 119 ? -4.691 -10.812 -4.461 1 98.56 119 PRO B CA 1
ATOM 2736 C C . PRO B 1 119 ? -3.281 -10.227 -4.547 1 98.56 119 PRO B C 1
ATOM 2738 O O . PRO B 1 119 ? -2.422 -10.562 -3.723 1 98.56 119 PRO B O 1
ATOM 2741 N N . LEU B 1 120 ? -3.098 -9.398 -5.605 1 98.88 120 LEU B N 1
ATOM 2742 C CA . LEU B 1 120 ? -1.934 -8.523 -5.688 1 98.88 120 LEU B CA 1
ATOM 2743 C C . LEU B 1 120 ? -2.27 -7.121 -5.188 1 98.88 120 LEU B C 1
ATOM 2745 O O . LEU B 1 120 ? -3.076 -6.418 -5.797 1 98.88 120 LEU B O 1
ATOM 2749 N N . SER B 1 121 ? -1.657 -6.684 -4.137 1 98.56 121 SER B N 1
ATOM 2750 C CA . SER B 1 121 ? -1.924 -5.379 -3.541 1 98.56 121 SER B CA 1
ATOM 2751 C C . SER B 1 121 ? -1.18 -4.273 -4.277 1 98.56 121 SER B C 1
ATOM 2753 O O . SER B 1 121 ? -0.233 -4.539 -5.02 1 98.56 121 SER B O 1
ATOM 2755 N N . ALA B 1 122 ? -1.557 -3.01 -3.971 1 98.56 122 ALA B N 1
ATOM 2756 C CA . ALA B 1 122 ? -0.902 -1.844 -4.555 1 98.56 122 ALA B CA 1
ATOM 2757 C C . ALA B 1 122 ? 0.571 -1.786 -4.164 1 98.56 122 ALA B C 1
ATOM 2759 O O . ALA B 1 122 ? 1.433 -1.505 -5 1 98.56 122 ALA B O 1
ATOM 2760 N N . ASN B 1 123 ? 0.885 -2.049 -2.924 1 98.62 123 ASN B N 1
ATOM 2761 C CA . ASN B 1 123 ? 2.26 -1.97 -2.441 1 98.62 123 ASN B CA 1
ATOM 2762 C C . ASN B 1 123 ? 3.143 -3.037 -3.084 1 98.62 123 ASN B C 1
ATOM 2764 O O . ASN B 1 123 ? 4.266 -2.748 -3.504 1 98.62 123 ASN B O 1
ATOM 2768 N N . THR B 1 124 ? 2.668 -4.254 -3.113 1 98.81 124 THR B N 1
ATOM 2769 C CA . THR B 1 124 ? 3.443 -5.32 -3.736 1 98.81 124 THR B CA 1
ATOM 2770 C C . THR B 1 124 ? 3.613 -5.062 -5.23 1 98.81 124 THR B C 1
ATOM 2772 O O . THR B 1 124 ? 4.684 -5.305 -5.789 1 98.81 124 THR B O 1
ATOM 2775 N N . LEU B 1 125 ? 2.564 -4.574 -5.887 1 98.88 125 LEU B N 1
ATOM 2776 C CA . LEU B 1 125 ? 2.676 -4.168 -7.281 1 98.88 125 LEU B CA 1
ATOM 2777 C C . LEU B 1 125 ? 3.809 -3.164 -7.469 1 98.88 125 LEU B C 1
ATOM 2779 O O . LEU B 1 125 ? 4.656 -3.336 -8.352 1 98.88 125 LEU B O 1
ATOM 2783 N N . ALA B 1 126 ? 3.842 -2.143 -6.633 1 98.81 126 ALA B N 1
ATOM 2784 C CA . ALA B 1 126 ? 4.879 -1.118 -6.695 1 98.81 126 ALA B CA 1
ATOM 2785 C C . ALA B 1 126 ? 6.266 -1.729 -6.492 1 98.81 126 ALA B C 1
ATOM 2787 O O . ALA B 1 126 ? 7.207 -1.396 -7.215 1 98.81 126 ALA B O 1
ATOM 2788 N N . LYS B 1 127 ? 6.379 -2.609 -5.52 1 98.69 127 LYS B N 1
ATOM 2789 C CA . LYS B 1 127 ? 7.66 -3.25 -5.238 1 98.69 127 LYS B CA 1
ATOM 2790 C C . LYS B 1 127 ? 8.148 -4.055 -6.438 1 98.69 127 LYS B C 1
ATOM 2792 O O . LYS B 1 127 ? 9.328 -3.984 -6.801 1 98.69 127 LYS B O 1
ATOM 2797 N N . ILE B 1 128 ? 7.262 -4.781 -7.027 1 98.69 128 ILE B N 1
ATOM 2798 C CA . ILE B 1 128 ? 7.625 -5.637 -8.156 1 98.69 128 ILE B CA 1
ATOM 2799 C C . ILE B 1 128 ? 8.172 -4.781 -9.297 1 98.69 128 ILE B C 1
ATOM 2801 O O . ILE B 1 128 ? 9.273 -5.035 -9.797 1 98.69 128 ILE B O 1
ATOM 2805 N N . VAL B 1 129 ? 7.477 -3.713 -9.656 1 98.56 129 VAL B N 1
ATOM 2806 C CA . VAL B 1 129 ? 7.82 -2.92 -10.836 1 98.56 129 VAL B CA 1
ATOM 2807 C C . VAL B 1 129 ? 9.117 -2.152 -10.578 1 98.56 129 VAL B C 1
ATOM 2809 O O . VAL B 1 129 ? 9.891 -1.914 -11.508 1 98.56 129 VAL B O 1
ATOM 2812 N N . ASN B 1 130 ? 9.352 -1.867 -9.281 1 97.88 130 ASN B N 1
ATOM 2813 C CA . ASN B 1 130 ? 10.562 -1.122 -8.938 1 97.88 130 ASN B CA 1
ATOM 2814 C C . ASN B 1 130 ? 11.711 -2.055 -8.562 1 97.88 130 ASN B C 1
ATOM 2816 O O . ASN B 1 130 ? 12.766 -1.601 -8.117 1 97.88 130 ASN B O 1
ATOM 2820 N N . GLY B 1 131 ? 11.516 -3.385 -8.609 1 97.56 131 GLY B N 1
ATOM 2821 C CA . GLY B 1 131 ? 12.578 -4.359 -8.438 1 97.56 131 GLY B CA 1
ATOM 2822 C C . GLY B 1 131 ? 12.922 -4.613 -6.98 1 97.56 131 GLY B C 1
ATOM 2823 O O . GLY B 1 131 ? 14.008 -5.113 -6.672 1 97.56 131 GLY B O 1
ATOM 2824 N N . MET B 1 132 ? 12.016 -4.211 -6.137 1 97 132 MET B N 1
ATOM 2825 C CA . MET B 1 132 ? 12.273 -4.418 -4.711 1 97 132 MET B CA 1
ATOM 2826 C C . MET B 1 132 ? 12 -5.863 -4.316 1 97 132 MET B C 1
ATOM 2828 O O . MET B 1 132 ? 11.078 -6.492 -4.836 1 97 132 MET B O 1
ATOM 2832 N N . SER B 1 133 ? 12.773 -6.43 -3.416 1 97.38 133 SER B N 1
ATOM 2833 C CA . SER B 1 133 ? 12.641 -7.797 -2.928 1 97.38 133 SER B CA 1
ATOM 2834 C C . SER B 1 133 ? 12.969 -7.887 -1.441 1 97.38 133 SER B C 1
ATOM 2836 O O . SER B 1 133 ? 14.016 -8.422 -1.062 1 97.38 133 SER B O 1
ATOM 2838 N N . ASP B 1 134 ? 11.961 -7.52 -0.665 1 96.25 134 ASP B N 1
ATOM 2839 C CA . ASP B 1 134 ? 12.219 -7.391 0.766 1 96.25 134 ASP B CA 1
ATOM 2840 C C . ASP B 1 134 ? 11.383 -8.391 1.566 1 96.25 134 ASP B C 1
ATOM 2842 O O . ASP B 1 134 ? 11.281 -8.281 2.789 1 96.25 134 ASP B O 1
ATOM 2846 N N . ASN B 1 135 ? 10.734 -9.305 0.917 1 97.12 135 ASN B N 1
ATOM 2847 C CA . ASN B 1 135 ? 10.031 -10.406 1.564 1 97.12 135 ASN B CA 1
ATOM 2848 C C . ASN B 1 135 ? 10.008 -11.656 0.69 1 97.12 135 ASN B C 1
ATOM 2850 O O . ASN B 1 135 ? 10.492 -11.633 -0.444 1 97.12 135 ASN B O 1
ATOM 2854 N N . LEU B 1 136 ? 9.523 -12.742 1.184 1 97.75 136 LEU B N 1
ATOM 2855 C CA . LEU B 1 136 ? 9.625 -14.023 0.499 1 97.75 136 LEU B CA 1
ATOM 2856 C C . LEU B 1 136 ? 8.961 -13.961 -0.873 1 97.75 136 LEU B C 1
ATOM 2858 O O . LEU B 1 136 ? 9.5 -14.469 -1.854 1 97.75 136 LEU B O 1
ATOM 2862 N N . LEU B 1 137 ? 7.754 -13.32 -0.937 1 98.75 137 LEU B N 1
ATOM 2863 C CA . LEU B 1 137 ? 7.039 -13.234 -2.205 1 98.75 137 LEU B CA 1
ATOM 2864 C C . LEU B 1 137 ? 7.836 -12.422 -3.223 1 98.75 137 LEU B C 1
ATOM 2866 O O . LEU B 1 137 ? 8.07 -12.883 -4.34 1 98.75 137 LEU B O 1
ATOM 2870 N N . THR B 1 138 ? 8.273 -11.25 -2.824 1 98.62 138 THR B N 1
ATOM 2871 C CA . THR B 1 138 ? 9 -10.398 -3.76 1 98.62 138 THR B CA 1
ATOM 2872 C C . THR B 1 138 ? 10.359 -11.008 -4.098 1 98.62 138 THR B C 1
ATOM 2874 O O . THR B 1 138 ? 10.852 -10.852 -5.219 1 98.62 138 THR B O 1
ATOM 2877 N N . ASP B 1 139 ? 10.992 -11.727 -3.166 1 98 139 ASP B N 1
ATOM 2878 C CA . ASP B 1 139 ? 12.219 -12.461 -3.463 1 98 139 ASP B CA 1
ATOM 2879 C C . ASP B 1 139 ? 11.984 -13.508 -4.551 1 98 139 ASP B C 1
ATOM 2881 O O . ASP B 1 139 ? 12.789 -13.633 -5.477 1 98 139 ASP B O 1
ATOM 2885 N N . THR B 1 140 ? 10.93 -14.25 -4.418 1 98.56 140 THR B N 1
ATOM 2886 C CA . THR B 1 140 ? 10.594 -15.297 -5.379 1 98.56 140 THR B CA 1
ATOM 2887 C C . THR B 1 140 ? 10.359 -14.695 -6.762 1 98.56 140 THR B C 1
ATOM 2889 O O . THR B 1 140 ? 10.859 -15.211 -7.762 1 98.56 140 THR B O 1
ATOM 2892 N N . ILE B 1 141 ? 9.648 -13.578 -6.809 1 98.75 141 ILE B N 1
ATOM 2893 C CA . ILE B 1 141 ? 9.336 -12.906 -8.062 1 98.75 141 ILE B CA 1
ATOM 2894 C C . ILE B 1 141 ? 10.625 -12.383 -8.703 1 98.75 141 ILE B C 1
ATOM 2896 O O . ILE B 1 141 ? 10.844 -12.547 -9.906 1 98.75 141 ILE B O 1
ATOM 2900 N N . ARG B 1 142 ? 11.461 -11.773 -7.855 1 98.38 142 ARG B N 1
ATOM 2901 C CA . ARG B 1 142 ? 12.703 -11.188 -8.344 1 98.38 142 ARG B CA 1
ATOM 2902 C C . ARG B 1 142 ? 13.633 -12.258 -8.906 1 98.38 142 ARG B C 1
ATOM 2904 O O . ARG B 1 142 ? 14.398 -12.008 -9.836 1 98.38 142 ARG B O 1
ATOM 2911 N N . ALA B 1 143 ? 13.531 -13.453 -8.414 1 97.81 143 ALA B N 1
ATOM 2912 C CA . ALA B 1 143 ? 14.375 -14.57 -8.828 1 97.81 143 ALA B CA 1
ATOM 2913 C C . ALA B 1 143 ? 13.711 -15.383 -9.938 1 97.81 143 ALA B C 1
ATOM 2915 O O . ALA B 1 143 ? 14.266 -16.375 -10.406 1 97.81 143 ALA B O 1
ATOM 2916 N N . TRP B 1 144 ? 12.523 -15.023 -10.391 1 98 144 TRP B N 1
ATOM 2917 C CA . TRP B 1 144 ? 11.742 -15.797 -11.352 1 98 144 TRP B CA 1
ATOM 2918 C C . TRP B 1 144 ? 12.508 -15.961 -12.664 1 98 144 TRP B C 1
ATOM 2920 O O . TRP B 1 144 ? 13.203 -15.039 -13.102 1 98 144 TRP B O 1
ATOM 2930 N N . ASP B 1 145 ? 12.422 -17.062 -13.281 1 96.06 145 ASP B N 1
ATOM 2931 C CA . ASP B 1 145 ? 13.008 -17.266 -14.602 1 96.06 145 ASP B CA 1
ATOM 2932 C C . ASP B 1 145 ? 12.188 -16.562 -15.68 1 96.06 145 ASP B C 1
ATOM 2934 O O . ASP B 1 145 ? 11.25 -17.141 -16.234 1 96.06 145 ASP B O 1
ATOM 2938 N N . THR B 1 146 ? 12.578 -15.344 -16.047 1 94.81 146 THR B N 1
ATOM 2939 C CA . THR B 1 146 ? 11.812 -14.508 -16.969 1 94.81 146 THR B CA 1
ATOM 2940 C C . THR B 1 146 ? 12.125 -14.875 -18.406 1 94.81 146 THR B C 1
ATOM 2942 O O . THR B 1 146 ? 11.438 -14.43 -19.328 1 94.81 146 THR B O 1
ATOM 2945 N N . THR B 1 147 ? 13.109 -15.773 -18.625 1 91.81 147 THR B N 1
ATOM 2946 C CA . THR B 1 147 ? 13.555 -16.078 -19.984 1 91.81 147 THR B CA 1
ATOM 2947 C C . THR B 1 147 ? 13.078 -17.453 -20.422 1 91.81 147 THR B C 1
ATOM 2949 O O . THR B 1 147 ? 13.039 -17.75 -21.609 1 91.81 147 THR B O 1
ATOM 2952 N N . GLY B 1 148 ? 12.875 -18.328 -19.438 1 90.88 148 GLY B N 1
ATOM 2953 C CA . GLY B 1 148 ? 12.547 -19.719 -19.734 1 90.88 148 GLY B CA 1
ATOM 2954 C C . GLY B 1 148 ? 13.758 -20.562 -20.062 1 90.88 148 GLY B C 1
ATOM 2955 O O . GLY B 1 148 ? 13.633 -21.75 -20.359 1 90.88 148 GLY B O 1
ATOM 2956 N N . GLN B 1 149 ? 14.883 -20.031 -19.922 1 91.38 149 GLN B N 1
ATOM 2957 C CA . GLN B 1 149 ? 16.094 -20.719 -20.328 1 91.38 149 GLN B CA 1
ATOM 2958 C C . GLN B 1 149 ? 16.734 -21.453 -19.156 1 91.38 149 GLN B C 1
ATOM 2960 O O . GLN B 1 149 ? 17.422 -22.469 -19.344 1 91.38 149 GLN B O 1
ATOM 2965 N N . ILE B 1 150 ? 16.5 -20.984 -17.969 1 93.19 150 ILE B N 1
ATOM 2966 C CA . ILE B 1 150 ? 17.125 -21.562 -16.797 1 93.19 150 ILE B CA 1
ATOM 2967 C C . ILE B 1 150 ? 16.469 -22.891 -16.469 1 93.19 150 ILE B C 1
ATOM 2969 O O . ILE B 1 150 ? 17.141 -23.922 -16.328 1 93.19 150 ILE B O 1
ATOM 2973 N N . GLU B 1 151 ? 15.172 -22.953 -16.453 1 90.25 151 GLU B N 1
ATOM 2974 C CA . GLU B 1 151 ? 14.43 -24.172 -16.125 1 90.25 151 GLU B CA 1
ATOM 2975 C C . GLU B 1 151 ? 13.969 -24.891 -17.391 1 90.25 151 GLU B C 1
ATOM 2977 O O . GLU B 1 151 ? 13.484 -26.031 -17.328 1 90.25 151 GLU B O 1
ATOM 2982 N N . GLY B 1 152 ? 14.078 -24.281 -18.531 1 89.31 152 GLY B N 1
ATOM 2983 C CA . GLY B 1 152 ? 13.648 -24.891 -19.781 1 89.31 152 GLY B CA 1
ATOM 2984 C C . GLY B 1 152 ? 12.148 -24.875 -19.969 1 89.31 152 GLY B C 1
ATOM 2985 O O . GLY B 1 152 ? 11.594 -25.734 -20.656 1 89.31 152 GLY B O 1
ATOM 2986 N N . MET B 1 153 ? 11.5 -24.094 -19.234 1 88.31 153 MET B N 1
ATOM 2987 C CA . MET B 1 153 ? 10.055 -23.906 -19.328 1 88.31 153 MET B CA 1
ATOM 2988 C C . MET B 1 153 ? 9.695 -22.438 -19.219 1 88.31 153 MET B C 1
ATOM 2990 O O . MET B 1 153 ? 10.328 -21.688 -18.453 1 88.31 153 MET B O 1
ATOM 2994 N N . ASP B 1 154 ? 8.664 -22 -19.953 1 89.69 154 ASP B N 1
ATOM 2995 C CA . ASP B 1 154 ? 8.156 -20.641 -19.875 1 89.69 154 ASP B CA 1
ATOM 2996 C C . ASP B 1 154 ? 7.164 -20.484 -18.719 1 89.69 154 ASP B C 1
ATOM 2998 O O . ASP B 1 154 ? 5.949 -20.531 -18.938 1 89.69 154 ASP B O 1
ATOM 3002 N N . LYS B 1 155 ? 7.738 -20.312 -17.625 1 93.62 155 LYS B N 1
ATOM 3003 C CA . LYS B 1 155 ? 6.883 -20.156 -16.453 1 93.62 155 LYS B CA 1
ATOM 3004 C C . LYS B 1 155 ? 6.258 -18.766 -16.406 1 93.62 155 LYS B C 1
ATOM 3006 O O . LYS B 1 155 ? 6.879 -17.797 -16.828 1 93.62 155 LYS B O 1
ATOM 3011 N N . ARG B 1 156 ? 5.027 -18.688 -15.906 1 95.31 156 ARG B N 1
ATOM 3012 C CA . ARG B 1 156 ? 4.367 -17.391 -15.883 1 95.31 156 ARG B CA 1
ATOM 3013 C C . ARG B 1 156 ? 3.939 -17.016 -14.469 1 95.31 156 ARG B C 1
ATOM 3015 O O . ARG B 1 156 ? 3.838 -17.891 -13.594 1 95.31 156 ARG B O 1
ATOM 3022 N N . ILE B 1 157 ? 3.812 -15.773 -14.273 1 98.62 157 ILE B N 1
ATOM 3023 C CA . ILE B 1 157 ? 3.197 -15.18 -13.094 1 98.62 157 ILE B CA 1
ATOM 3024 C C . ILE B 1 157 ? 1.848 -14.57 -13.461 1 98.62 157 ILE B C 1
ATOM 3026 O O . ILE B 1 157 ? 1.77 -13.703 -14.336 1 98.62 157 ILE B O 1
ATOM 3030 N N . VAL B 1 158 ? 0.818 -15.094 -12.867 1 98.75 158 VAL B N 1
ATOM 3031 C CA . VAL B 1 158 ? -0.531 -14.586 -13.094 1 98.75 158 VAL B CA 1
ATOM 3032 C C . VAL B 1 158 ? -0.982 -13.773 -11.883 1 98.75 158 VAL B C 1
ATOM 3034 O O . VAL B 1 158 ? -0.938 -14.25 -10.75 1 98.75 158 VAL B O 1
ATOM 3037 N N . VAL B 1 159 ? -1.421 -12.5 -12.18 1 98.88 159 VAL B N 1
ATOM 3038 C CA . VAL B 1 159 ? -1.703 -11.648 -11.039 1 98.88 159 VAL B CA 1
ATOM 3039 C C . VAL B 1 159 ? -3.135 -11.125 -11.125 1 98.88 159 VAL B C 1
ATOM 3041 O O . VAL B 1 159 ? -3.637 -10.844 -12.211 1 98.88 159 VAL B O 1
ATOM 3044 N N . PHE B 1 160 ? -3.752 -10.992 -9.961 1 98.88 160 PHE B N 1
ATOM 3045 C CA . PHE B 1 160 ? -5.09 -10.445 -9.773 1 98.88 160 PHE B CA 1
ATOM 3046 C C . PHE B 1 160 ? -5.059 -9.258 -8.812 1 98.88 160 PHE B C 1
ATOM 3048 O O . PHE B 1 160 ? -5.293 -9.414 -7.617 1 98.88 160 PHE B O 1
ATOM 3055 N N . PRO B 1 161 ? -4.816 -8.047 -9.375 1 98.62 161 PRO B N 1
ATOM 3056 C CA . PRO B 1 161 ? -4.762 -6.863 -8.516 1 98.62 161 PRO B CA 1
ATOM 3057 C C . PRO B 1 161 ? -6.082 -6.602 -7.793 1 98.62 161 PRO B C 1
ATOM 3059 O O . PRO B 1 161 ? -7.152 -6.805 -8.367 1 98.62 161 PRO B O 1
ATOM 3062 N N . ALA B 1 162 ? -5.992 -6.246 -6.57 1 97.62 162 ALA B N 1
ATOM 3063 C CA . ALA B 1 162 ? -7.117 -5.844 -5.734 1 97.62 162 ALA B CA 1
ATOM 3064 C C . ALA B 1 162 ? -6.73 -4.684 -4.816 1 97.62 162 ALA B C 1
ATOM 3066 O O . ALA B 1 162 ? -5.809 -4.809 -4.008 1 97.62 162 ALA B O 1
ATOM 3067 N N . MET B 1 163 ? -7.461 -3.588 -4.891 1 96.31 163 MET B N 1
ATOM 3068 C CA . MET B 1 163 ? -7.18 -2.389 -4.105 1 96.31 163 MET B CA 1
ATOM 3069 C C . MET B 1 163 ? -8.367 -1.431 -4.137 1 96.31 163 MET B C 1
ATOM 3071 O O . MET B 1 163 ? -9.312 -1.631 -4.898 1 96.31 163 MET B O 1
ATOM 3075 N N . ASN B 1 164 ? -8.352 -0.479 -3.232 1 93.56 164 ASN B N 1
ATOM 3076 C CA . ASN B 1 164 ? -9.375 0.56 -3.238 1 93.56 164 ASN B CA 1
ATOM 3077 C C . ASN B 1 164 ? -9.43 1.29 -4.578 1 93.56 164 ASN B C 1
ATOM 3079 O O . ASN B 1 164 ? -8.406 1.44 -5.246 1 93.56 164 ASN B O 1
ATOM 3083 N N . VAL B 1 165 ? -10.562 1.768 -4.93 1 94.44 165 VAL B N 1
ATOM 3084 C CA . VAL B 1 165 ? -10.781 2.402 -6.227 1 94.44 165 VAL B CA 1
ATOM 3085 C C . VAL B 1 165 ? -9.828 3.584 -6.391 1 94.44 165 VAL B C 1
ATOM 3087 O O . VAL B 1 165 ? -9.281 3.799 -7.473 1 94.44 165 VAL B O 1
ATOM 3090 N N . ALA B 1 166 ? -9.648 4.375 -5.371 1 95.19 166 ALA B N 1
ATOM 3091 C CA . ALA B 1 166 ? -8.758 5.527 -5.457 1 95.19 166 ALA B CA 1
ATOM 3092 C C . ALA B 1 166 ? -7.324 5.098 -5.762 1 95.19 166 ALA B C 1
ATOM 3094 O O . ALA B 1 166 ? -6.602 5.789 -6.484 1 95.19 166 ALA B O 1
ATOM 3095 N N . MET B 1 167 ? -6.902 3.969 -5.211 1 97.25 167 MET B N 1
ATOM 3096 C CA . MET B 1 167 ? -5.57 3.438 -5.488 1 97.25 167 MET B CA 1
ATOM 3097 C C . MET B 1 167 ? -5.473 2.941 -6.926 1 97.25 167 MET B C 1
ATOM 3099 O O . MET B 1 167 ? -4.453 3.137 -7.586 1 97.25 167 MET B O 1
ATOM 3103 N N . TRP B 1 168 ? -6.559 2.336 -7.391 1 97 168 TRP B N 1
ATOM 3104 C CA . TRP B 1 168 ? -6.539 1.747 -8.727 1 97 168 TRP B CA 1
ATOM 3105 C C . TRP B 1 168 ? -6.457 2.83 -9.797 1 97 168 TRP B C 1
ATOM 3107 O O . TRP B 1 168 ? -5.719 2.691 -10.773 1 97 168 TRP B O 1
ATOM 3117 N N . VAL B 1 169 ? -7.156 3.922 -9.547 1 95.19 169 VAL B N 1
ATOM 3118 C CA . VAL B 1 169 ? -7.215 4.941 -10.586 1 95.19 169 VAL B CA 1
ATOM 3119 C C . VAL B 1 169 ? -6.066 5.934 -10.406 1 95.19 169 VAL B C 1
ATOM 3121 O O . VAL B 1 169 ? -5.949 6.898 -11.164 1 95.19 169 VAL B O 1
ATOM 3124 N N . HIS B 1 170 ? -5.297 5.77 -9.367 1 96.25 170 HIS B N 1
ATOM 3125 C CA . HIS B 1 170 ? -4.109 6.598 -9.195 1 96.25 170 HIS B CA 1
ATOM 3126 C C . HIS B 1 170 ? -3.189 6.504 -10.406 1 96.25 170 HIS B C 1
ATOM 3128 O O . HIS B 1 170 ? -2.912 5.406 -10.898 1 96.25 170 HIS B O 1
ATOM 3134 N N . PRO B 1 171 ? -2.629 7.566 -10.922 1 96.31 171 PRO B N 1
ATOM 3135 C CA . PRO B 1 171 ? -1.804 7.551 -12.133 1 96.31 171 PRO B CA 1
ATOM 3136 C C . PRO B 1 171 ? -0.616 6.598 -12.023 1 96.31 171 PRO B C 1
ATOM 3138 O O . PRO B 1 171 ? -0.225 5.977 -13.016 1 96.31 171 PRO B O 1
ATOM 3141 N N . ILE B 1 172 ? -0.093 6.445 -10.875 1 97.62 172 ILE B N 1
ATOM 3142 C CA . ILE B 1 172 ? 1.083 5.598 -10.727 1 97.62 172 ILE B CA 1
ATOM 3143 C C . ILE B 1 172 ? 0.694 4.137 -10.93 1 97.62 172 ILE B C 1
ATOM 3145 O O . ILE B 1 172 ? 1.495 3.338 -11.422 1 97.62 172 ILE B O 1
ATOM 3149 N N . THR B 1 173 ? -0.501 3.713 -10.492 1 98.44 173 THR B N 1
ATOM 3150 C CA . THR B 1 173 ? -0.968 2.35 -10.719 1 98.44 173 THR B CA 1
ATOM 3151 C C . THR B 1 173 ? -1.063 2.055 -12.211 1 98.44 173 THR B C 1
ATOM 3153 O O . THR B 1 173 ? -0.68 0.972 -12.656 1 98.44 173 THR B O 1
ATOM 3156 N N . THR B 1 174 ? -1.562 3.025 -12.969 1 97.75 174 THR B N 1
ATOM 3157 C CA . THR B 1 174 ? -1.616 2.873 -14.414 1 97.75 174 THR B CA 1
ATOM 3158 C C . THR B 1 174 ? -0.229 2.586 -14.984 1 97.75 174 THR B C 1
ATOM 3160 O O . THR B 1 174 ? -0.065 1.691 -15.812 1 97.75 174 THR B O 1
ATOM 3163 N N . GLN B 1 175 ? 0.717 3.309 -14.5 1 98 175 GLN B N 1
ATOM 3164 C CA . GLN B 1 175 ? 2.092 3.109 -14.945 1 98 175 GLN B CA 1
ATOM 3165 C C . GLN B 1 175 ? 2.592 1.716 -14.578 1 98 175 GLN B C 1
ATOM 3167 O O . GLN B 1 175 ? 3.225 1.043 -15.391 1 98 175 GLN B O 1
ATOM 3172 N N . HIS B 1 176 ? 2.35 1.321 -13.32 1 98.75 176 HIS B N 1
ATOM 3173 C CA . HIS B 1 176 ? 2.799 0.012 -12.859 1 98.75 176 HIS B CA 1
ATOM 3174 C C . HIS B 1 176 ? 2.158 -1.107 -13.672 1 98.75 176 HIS B C 1
ATOM 3176 O O . HIS B 1 176 ? 2.84 -2.045 -14.094 1 98.75 176 HIS B O 1
ATOM 3182 N N . ILE B 1 177 ? 0.885 -1.038 -13.969 1 98.69 177 ILE B N 1
ATOM 3183 C CA . ILE B 1 177 ? 0.151 -2.061 -14.703 1 98.69 177 ILE B CA 1
ATOM 3184 C C . ILE B 1 177 ? 0.655 -2.123 -16.141 1 98.69 177 ILE B C 1
ATOM 3186 O O . ILE B 1 177 ? 0.767 -3.207 -16.719 1 98.69 177 ILE B O 1
ATOM 3190 N N . ARG B 1 178 ? 0.958 -0.992 -16.703 1 98.25 178 ARG B N 1
ATOM 3191 C CA . ARG B 1 178 ? 1.513 -0.955 -18.047 1 98.25 178 ARG B CA 1
ATOM 3192 C C . ARG B 1 178 ? 2.801 -1.766 -18.125 1 98.25 178 ARG B C 1
ATOM 3194 O O . ARG B 1 178 ? 3.016 -2.504 -19.094 1 98.25 178 ARG B O 1
ATOM 3201 N N . VAL B 1 179 ? 3.641 -1.622 -17.156 1 98.44 179 VAL B N 1
ATOM 3202 C CA . VAL B 1 179 ? 4.887 -2.379 -17.125 1 98.44 179 VAL B CA 1
ATOM 3203 C C . VAL B 1 179 ? 4.582 -3.875 -17.125 1 98.44 179 VAL B C 1
ATOM 3205 O O . VAL B 1 179 ? 5.133 -4.625 -17.938 1 98.44 179 VAL B O 1
ATOM 3208 N N . LEU B 1 180 ? 3.693 -4.336 -16.281 1 98.38 180 LEU B N 1
ATOM 3209 C CA . LEU B 1 180 ? 3.371 -5.754 -16.172 1 98.38 180 LEU B CA 1
ATOM 3210 C C . LEU B 1 180 ? 2.727 -6.27 -17.453 1 98.38 180 LEU B C 1
ATOM 3212 O O . LEU B 1 180 ? 3.016 -7.387 -17.891 1 98.38 180 LEU B O 1
ATOM 3216 N N . GLU B 1 181 ? 1.893 -5.477 -18.078 1 97.06 181 GLU B N 1
ATOM 3217 C CA . GLU B 1 181 ? 1.074 -5.938 -19.188 1 97.06 181 GLU B CA 1
ATOM 3218 C C . GLU B 1 181 ? 1.819 -5.793 -20.516 1 97.06 181 GLU B C 1
ATOM 3220 O O . GLU B 1 181 ? 1.683 -6.637 -21.406 1 97.06 181 GLU B O 1
ATOM 3225 N N . GLN B 1 182 ? 2.547 -4.707 -20.609 1 95.88 182 GLN B N 1
ATOM 3226 C CA . GLN B 1 182 ? 3.146 -4.402 -21.906 1 95.88 182 GLN B CA 1
ATOM 3227 C C . GLN B 1 182 ? 4.633 -4.75 -21.922 1 95.88 182 GLN B C 1
ATOM 3229 O O . GLN B 1 182 ? 5.078 -5.559 -22.734 1 95.88 182 GLN B O 1
ATOM 3234 N N . ASP B 1 183 ? 5.355 -4.285 -20.953 1 96.44 183 ASP B N 1
ATOM 3235 C CA . ASP B 1 183 ? 6.801 -4.508 -20.969 1 96.44 183 ASP B CA 1
ATOM 3236 C C . ASP B 1 183 ? 7.137 -5.945 -20.578 1 96.44 183 ASP B C 1
ATOM 3238 O O . ASP B 1 183 ? 8.039 -6.555 -21.156 1 96.44 183 ASP B O 1
ATOM 3242 N N . TRP B 1 184 ? 6.387 -6.504 -19.625 1 97.5 184 TRP B N 1
ATOM 3243 C CA . TRP B 1 184 ? 6.715 -7.82 -19.078 1 97.5 184 TRP B CA 1
ATOM 3244 C C . TRP B 1 184 ? 5.609 -8.82 -19.391 1 97.5 184 TRP B C 1
ATOM 3246 O O . TRP B 1 184 ? 5.66 -9.969 -18.938 1 97.5 184 TRP B O 1
ATOM 3256 N N . GLY B 1 185 ? 4.613 -8.445 -20.125 1 96.69 185 GLY B N 1
ATOM 3257 C CA . GLY B 1 185 ? 3.428 -9.258 -20.328 1 96.69 185 GLY B CA 1
ATOM 3258 C C . GLY B 1 185 ? 3.641 -10.375 -21.344 1 96.69 185 GLY B C 1
ATOM 3259 O O . GLY B 1 185 ? 4.375 -10.203 -22.312 1 96.69 185 GLY B O 1
ATOM 3260 N N . VAL B 1 186 ? 2.986 -11.469 -21.062 1 93.94 186 VAL B N 1
ATOM 3261 C CA . VAL B 1 186 ? 2.959 -12.555 -22.031 1 93.94 186 VAL B CA 1
ATOM 3262 C C . VAL B 1 186 ? 2.256 -12.086 -23.297 1 93.94 186 VAL B C 1
ATOM 3264 O O . VAL B 1 186 ? 1.271 -11.344 -23.234 1 93.94 186 VAL B O 1
ATOM 3267 N N . LYS B 1 187 ? 2.811 -12.539 -24.453 1 87.62 187 LYS B N 1
ATOM 3268 C CA . LYS B 1 187 ? 2.236 -12.195 -25.75 1 87.62 187 LYS B CA 1
ATOM 3269 C C . LYS B 1 187 ? 1.608 -13.414 -26.406 1 87.62 187 LYS B C 1
ATOM 3271 O O . LYS B 1 187 ? 2.121 -14.523 -26.297 1 87.62 187 LYS B O 1
ATOM 3276 N N . PHE B 1 188 ? 0.53 -13.117 -26.938 1 84.5 188 PHE B N 1
ATOM 3277 C CA . PHE B 1 188 ? -0.194 -14.172 -27.625 1 84.5 188 PHE B CA 1
ATOM 3278 C C . PHE B 1 188 ? -0.369 -13.828 -29.109 1 84.5 188 PHE B C 1
ATOM 3280 O O . PHE B 1 188 ? -0.462 -12.656 -29.469 1 84.5 188 PHE B O 1
ATOM 3287 N N . ASP B 1 189 ? -0.402 -14.859 -29.953 1 85.94 189 ASP B N 1
ATOM 3288 C CA . ASP B 1 189 ? -0.703 -14.633 -31.359 1 85.94 189 ASP B CA 1
ATOM 3289 C C . ASP B 1 189 ? -2.209 -14.586 -31.594 1 85.94 189 ASP B C 1
ATOM 3291 O O . ASP B 1 189 ? -2.994 -14.586 -30.641 1 85.94 189 ASP B O 1
ATOM 3295 N N . ALA B 1 190 ? -2.559 -14.469 -32.938 1 86.69 190 ALA B N 1
ATOM 3296 C CA . ALA B 1 190 ? -3.955 -14.281 -33.312 1 86.69 190 ALA B CA 1
ATOM 3297 C C . ALA B 1 190 ? -4.797 -15.492 -32.938 1 86.69 190 ALA B C 1
ATOM 3299 O O . ALA B 1 190 ? -6.016 -15.383 -32.75 1 86.69 190 ALA B O 1
ATOM 3300 N N . ASN B 1 191 ? -4.172 -16.609 -32.75 1 84 191 ASN B N 1
ATOM 3301 C CA . ASN B 1 191 ? -4.867 -17.859 -32.438 1 84 191 ASN B CA 1
ATOM 3302 C C . ASN B 1 191 ? -4.844 -18.125 -30.922 1 84 191 ASN B C 1
ATOM 3304 O O . ASN B 1 191 ? -5.27 -19.203 -30.484 1 84 191 ASN B O 1
ATOM 3308 N N . GLY B 1 192 ? -4.262 -17.234 -30.078 1 80 192 GLY B N 1
ATOM 3309 C CA . GLY B 1 192 ? -4.227 -17.391 -28.641 1 80 192 GLY B CA 1
ATOM 3310 C C . GLY B 1 192 ? -3.027 -18.188 -28.156 1 80 192 GLY B C 1
ATOM 3311 O O . GLY B 1 192 ? -2.98 -18.594 -26.984 1 80 192 GLY B O 1
ATOM 3312 N N . GLN B 1 193 ? -2.164 -18.453 -29.125 1 81.38 193 GLN B N 1
ATOM 3313 C CA . GLN B 1 193 ? -0.958 -19.172 -28.734 1 81.38 193 GLN B CA 1
ATOM 3314 C C . GLN B 1 193 ? 0.126 -18.219 -28.25 1 81.38 193 GLN B C 1
ATOM 3316 O O . GLN B 1 193 ? 0.346 -17.156 -28.859 1 81.38 193 GLN B O 1
ATOM 3321 N N . ARG B 1 194 ? 0.79 -18.609 -27.141 1 83.69 194 ARG B N 1
ATOM 3322 C CA . ARG B 1 194 ? 1.88 -17.781 -26.625 1 83.69 194 ARG B CA 1
ATOM 3323 C C . ARG B 1 194 ? 3.041 -17.719 -27.609 1 83.69 194 ARG B C 1
ATOM 3325 O O . ARG B 1 194 ? 3.467 -18.75 -28.141 1 83.69 194 ARG B O 1
ATOM 3332 N N . ILE B 1 195 ? 3.412 -16.516 -28.141 1 79.75 195 ILE B N 1
ATOM 3333 C CA . ILE B 1 195 ? 4.484 -16.375 -29.125 1 79.75 195 ILE B CA 1
ATOM 3334 C C . ILE B 1 195 ? 5.754 -15.883 -28.422 1 79.75 195 ILE B C 1
ATOM 3336 O O . ILE B 1 195 ? 6.582 -15.203 -29.047 1 79.75 195 ILE B O 1
ATOM 3340 N N . GLY B 1 196 ? 6.035 -16.219 -27.281 1 73.44 196 GLY B N 1
ATOM 3341 C CA . GLY B 1 196 ? 7.289 -15.938 -26.594 1 73.44 196 GLY B CA 1
ATOM 3342 C C . GLY B 1 196 ? 7.324 -14.562 -25.969 1 73.44 196 GLY B C 1
ATOM 3343 O O . GLY B 1 196 ? 6.461 -13.719 -26.25 1 73.44 196 GLY B O 1
ATOM 3344 N N . GLY B 1 197 ? 8.086 -14.445 -25.016 1 83.31 197 GLY B N 1
ATOM 3345 C CA . GLY B 1 197 ? 8.391 -13.18 -24.359 1 83.31 197 GLY B CA 1
ATOM 3346 C C . GLY B 1 197 ? 7.422 -12.852 -23.234 1 83.31 197 GLY B C 1
ATOM 3347 O O . GLY B 1 197 ? 6.281 -13.312 -23.234 1 83.31 197 GLY B O 1
ATOM 3348 N N . GLY B 1 198 ? 7.922 -12.305 -22.297 1 94.12 198 GLY B N 1
ATOM 3349 C CA . GLY B 1 198 ? 7.184 -11.836 -21.141 1 94.12 198 GLY B CA 1
ATOM 3350 C C . GLY B 1 198 ? 6.801 -12.961 -20.188 1 94.12 198 GLY B C 1
ATOM 3351 O O . GLY B 1 198 ? 6.875 -14.133 -20.547 1 94.12 198 GLY B O 1
ATOM 3352 N N . TRP B 1 199 ? 6.332 -12.688 -19.047 1 96.62 199 TRP B N 1
ATOM 3353 C CA . TRP B 1 199 ? 6.082 -13.727 -18.062 1 96.62 199 TRP B CA 1
ATOM 3354 C C . TRP B 1 199 ? 4.961 -13.312 -17.109 1 96.62 199 TRP B C 1
ATOM 3356 O O . TRP B 1 199 ? 4.562 -14.086 -16.234 1 96.62 199 TRP B O 1
ATOM 3366 N N . PHE B 1 200 ? 4.41 -12.117 -17.312 1 98.31 200 PHE B N 1
ATOM 3367 C CA . PHE B 1 200 ? 3.293 -11.688 -16.484 1 98.31 200 PHE B CA 1
ATOM 3368 C C . PHE B 1 200 ? 1.981 -11.766 -17.266 1 98.31 200 PHE B C 1
ATOM 3370 O O . PHE B 1 200 ? 1.927 -11.398 -18.438 1 98.31 200 PHE B O 1
ATOM 3377 N N . GLU B 1 201 ? 0.944 -12.188 -16.625 1 97.5 201 GLU B N 1
ATOM 3378 C CA . GLU B 1 201 ? -0.443 -12.055 -17.062 1 97.5 201 GLU B CA 1
ATOM 3379 C C . GLU B 1 201 ? -1.282 -11.336 -16 1 97.5 201 GLU B C 1
ATOM 3381 O O . GLU B 1 201 ? -1.318 -11.75 -14.844 1 97.5 201 GLU B O 1
ATOM 3386 N N . VAL B 1 202 ? -1.94 -10.258 -16.484 1 98.38 202 VAL B N 1
ATOM 3387 C CA . VAL B 1 202 ? -2.691 -9.445 -15.539 1 98.38 202 VAL B CA 1
ATOM 3388 C C . VAL B 1 202 ? -4.188 -9.602 -15.797 1 98.38 202 VAL B C 1
ATOM 3390 O O . VAL B 1 202 ? -4.648 -9.453 -16.938 1 98.38 202 VAL B O 1
ATOM 3393 N N . PHE B 1 203 ? -4.93 -9.914 -14.797 1 98.31 203 PHE B N 1
ATOM 3394 C CA . PHE B 1 203 ? -6.387 -9.867 -14.82 1 98.31 203 PHE B CA 1
ATOM 3395 C C . PHE B 1 203 ? -6.914 -8.727 -13.961 1 98.31 203 PHE B C 1
ATOM 3397 O O . PHE B 1 203 ? -6.977 -8.852 -12.734 1 98.31 203 PHE B O 1
ATOM 3404 N N . ARG B 1 204 ? -7.328 -7.719 -14.562 1 97.81 204 ARG B N 1
ATOM 3405 C CA . ARG B 1 204 ? -7.648 -6.441 -13.938 1 97.81 204 ARG B CA 1
ATOM 3406 C C . ARG B 1 204 ? -8.852 -6.57 -13.008 1 97.81 204 ARG B C 1
ATOM 3408 O O . ARG B 1 204 ? -9.672 -7.48 -13.172 1 97.81 204 ARG B O 1
ATOM 3415 N N . PRO B 1 205 ? -8.922 -5.625 -12.031 1 97.31 205 PRO B N 1
ATOM 3416 C CA . PRO B 1 205 ? -10.039 -5.641 -11.078 1 97.31 205 PRO B CA 1
ATOM 3417 C C . PRO B 1 205 ? -11.383 -5.348 -11.742 1 97.31 205 PRO B C 1
ATOM 3419 O O . PRO B 1 205 ? -11.422 -4.895 -12.891 1 97.31 205 PRO B O 1
ATOM 3422 N N . ILE B 1 206 ? -12.383 -5.645 -11.031 1 94.62 206 ILE B N 1
ATOM 3423 C CA . ILE B 1 206 ? -13.734 -5.457 -11.539 1 94.62 206 ILE B CA 1
ATOM 3424 C C . ILE B 1 206 ? -14.477 -4.441 -10.68 1 94.62 206 ILE B C 1
ATOM 3426 O O . ILE B 1 206 ? -14 -4.062 -9.602 1 94.62 206 ILE B O 1
ATOM 3430 N N . ASP B 1 207 ? -15.602 -4.008 -11.258 1 87.75 207 ASP B N 1
ATOM 3431 C CA . ASP B 1 207 ? -16.469 -3.068 -10.562 1 87.75 207 ASP B CA 1
ATOM 3432 C C . ASP B 1 207 ? -17.359 -3.793 -9.555 1 87.75 207 ASP B C 1
ATOM 3434 O O . ASP B 1 207 ? -18.125 -4.688 -9.922 1 87.75 207 ASP B O 1
ATOM 3438 N N . LYS B 1 208 ? -17.219 -3.436 -8.312 1 77.25 208 LYS B N 1
ATOM 3439 C CA . LYS B 1 208 ? -18.062 -3.963 -7.238 1 77.25 208 LYS B CA 1
ATOM 3440 C C . LYS B 1 208 ? -18.078 -3.016 -6.043 1 77.25 208 LYS B C 1
ATOM 3442 O O . LYS B 1 208 ? -17.328 -2.037 -6.008 1 77.25 208 LYS B O 1
ATOM 3447 N N . MET B 1 209 ? -19.094 -3.275 -5.234 1 71.44 209 MET B N 1
ATOM 3448 C CA . MET B 1 209 ? -19 -2.658 -3.914 1 71.44 209 MET B CA 1
ATOM 3449 C C . MET B 1 209 ? -17.781 -3.186 -3.156 1 71.44 209 MET B C 1
ATOM 3451 O O . MET B 1 209 ? -17.672 -4.387 -2.904 1 71.44 209 MET B O 1
ATOM 3455 N N . LEU B 1 210 ? -16.906 -2.277 -2.801 1 73.69 210 LEU B N 1
ATOM 3456 C CA . LEU B 1 210 ? -15.672 -2.666 -2.133 1 73.69 210 LEU B CA 1
ATOM 3457 C C . LEU B 1 210 ? -15.883 -2.795 -0.628 1 73.69 210 LEU B C 1
ATOM 3459 O O . LEU B 1 210 ? -16.859 -2.256 -0.084 1 73.69 210 LEU B O 1
ATOM 3463 N N . ALA B 1 211 ? -15.008 -3.51 0.021 1 65.56 211 ALA B N 1
ATOM 3464 C CA . ALA B 1 211 ? -15.102 -3.736 1.461 1 65.56 211 ALA B CA 1
ATOM 3465 C C . ALA B 1 211 ? -15.07 -2.416 2.227 1 65.56 211 ALA B C 1
ATOM 3467 O O . ALA B 1 211 ? -15.648 -2.307 3.312 1 65.56 211 ALA B O 1
ATOM 3468 N N . CYS B 1 212 ? -14.43 -1.417 1.621 1 67.12 212 CYS B N 1
ATOM 3469 C CA . CYS B 1 212 ? -14.25 -0.123 2.271 1 67.12 212 CYS B CA 1
ATOM 3470 C C . CYS B 1 212 ? -15.492 0.75 2.096 1 67.12 212 CYS B C 1
ATOM 3472 O O . CYS B 1 212 ? -15.578 1.833 2.676 1 67.12 212 CYS B O 1
ATOM 3474 N N . GLY B 1 213 ? -16.453 0.295 1.374 1 69.56 213 GLY B N 1
ATOM 3475 C CA . GLY B 1 213 ? -17.703 1.026 1.189 1 69.56 213 GLY B CA 1
ATOM 3476 C C . GLY B 1 213 ? -17.703 1.884 -0.062 1 69.56 213 GLY B C 1
ATOM 3477 O O . GLY B 1 213 ? -18.734 2.443 -0.431 1 69.56 213 GLY B O 1
ATOM 3478 N N . ASP B 1 214 ? -16.547 1.966 -0.743 1 73.06 214 ASP B N 1
ATOM 3479 C CA . ASP B 1 214 ? -16.469 2.734 -1.981 1 73.06 214 ASP B CA 1
ATOM 3480 C C . ASP B 1 214 ? -17.016 1.93 -3.158 1 73.06 214 ASP B C 1
ATOM 3482 O O . ASP B 1 214 ? -17.047 0.698 -3.115 1 73.06 214 ASP B O 1
ATOM 3486 N N . LEU B 1 215 ? -17.562 2.678 -4.07 1 74.81 215 LEU B N 1
ATOM 3487 C CA . LEU B 1 215 ? -18 2.084 -5.328 1 74.81 215 LEU B CA 1
ATOM 3488 C C . LEU B 1 215 ? -17 2.357 -6.441 1 74.81 215 LEU B C 1
ATOM 3490 O O . LEU B 1 215 ? -16.469 3.465 -6.539 1 74.81 215 LEU B O 1
ATOM 3494 N N . GLY B 1 216 ? -16.656 1.313 -7.105 1 79.06 216 GLY B N 1
ATOM 3495 C CA . GLY B 1 216 ? -15.781 1.502 -8.25 1 79.06 216 GLY B CA 1
ATOM 3496 C C . GLY B 1 216 ? -14.961 0.269 -8.578 1 79.06 216 GLY B C 1
ATOM 3497 O O . GLY B 1 216 ? -15.203 -0.811 -8.039 1 79.06 216 GLY B O 1
ATOM 3498 N N . ILE B 1 217 ? -14.125 0.506 -9.555 1 88.69 217 ILE B N 1
ATOM 3499 C CA . ILE B 1 217 ? -13.25 -0.57 -10 1 88.69 217 ILE B CA 1
ATOM 3500 C C . ILE B 1 217 ? -12.102 -0.739 -9.008 1 88.69 217 ILE B C 1
ATOM 3502 O O . ILE B 1 217 ? -11.445 0.237 -8.633 1 88.69 217 ILE B O 1
ATOM 3506 N N . GLY B 1 218 ? -11.922 -1.918 -8.406 1 92.19 218 GLY B N 1
ATOM 3507 C CA . GLY B 1 218 ? -10.805 -2.164 -7.504 1 92.19 218 GLY B CA 1
ATOM 3508 C C . GLY B 1 218 ? -10.859 -3.531 -6.852 1 92.19 218 GLY B C 1
ATOM 3509 O O . GLY B 1 218 ? -9.867 -3.996 -6.289 1 92.19 218 GLY B O 1
ATOM 3510 N N . ALA B 1 219 ? -12.008 -4.176 -7.059 1 93.94 219 ALA B N 1
ATOM 3511 C CA . ALA B 1 219 ? -12.188 -5.492 -6.457 1 93.94 219 ALA B CA 1
ATOM 3512 C C . ALA B 1 219 ? -11.5 -6.574 -7.281 1 93.94 219 ALA B C 1
ATOM 3514 O O . ALA B 1 219 ? -11.516 -6.527 -8.516 1 93.94 219 ALA B O 1
ATOM 3515 N N . MET B 1 220 ? -10.992 -7.504 -6.605 1 96.5 220 MET B N 1
ATOM 3516 C CA . MET B 1 220 ? -10.383 -8.633 -7.301 1 96.5 220 MET B CA 1
ATOM 3517 C C . MET B 1 220 ? -11.406 -9.344 -8.18 1 96.5 220 MET B C 1
ATOM 3519 O O . MET B 1 220 ? -12.586 -9.414 -7.836 1 96.5 220 MET B O 1
ATOM 3523 N N . ARG B 1 221 ? -10.906 -9.953 -9.266 1 96.94 221 ARG B N 1
ATOM 3524 C CA . ARG B 1 221 ? -11.742 -10.875 -10.031 1 96.94 221 ARG B CA 1
ATOM 3525 C C . ARG B 1 221 ? -12.391 -11.914 -9.117 1 96.94 221 ARG B C 1
ATOM 3527 O O . ARG B 1 221 ? -11.812 -12.289 -8.094 1 96.94 221 ARG B O 1
ATOM 3534 N N . GLU B 1 222 ? -13.578 -12.32 -9.547 1 97 222 GLU B N 1
ATOM 3535 C CA . GLU B 1 222 ? -14.234 -13.367 -8.773 1 97 222 GLU B CA 1
ATOM 3536 C C . GLU B 1 222 ? -13.328 -14.57 -8.578 1 97 222 GLU B C 1
ATOM 3538 O O . GLU B 1 222 ? -12.625 -14.984 -9.508 1 97 222 GLU B O 1
ATOM 3543 N N . TRP B 1 223 ? -13.367 -15.109 -7.305 1 97.56 223 TRP B N 1
ATOM 3544 C CA . TRP B 1 223 ? -12.461 -16.219 -6.996 1 97.56 223 TRP B CA 1
ATOM 3545 C C . TRP B 1 223 ? -12.719 -17.406 -7.914 1 97.56 223 TRP B C 1
ATOM 3547 O O . TRP B 1 223 ? -11.805 -18.172 -8.227 1 97.56 223 TRP B O 1
ATOM 3557 N N . THR B 1 224 ? -13.953 -17.578 -8.445 1 98.31 224 THR B N 1
ATOM 3558 C CA . THR B 1 224 ? -14.266 -18.656 -9.375 1 98.31 224 THR B CA 1
ATOM 3559 C C . THR B 1 224 ? -13.539 -18.453 -10.695 1 98.31 224 THR B C 1
ATOM 3561 O O . THR B 1 224 ? -13.156 -19.438 -11.352 1 98.31 224 THR B O 1
ATOM 3564 N N . GLU B 1 225 ? -13.367 -17.219 -11.07 1 98.25 225 GLU B N 1
ATOM 3565 C CA . GLU B 1 225 ? -12.586 -16.922 -12.266 1 98.25 225 GLU B CA 1
ATOM 3566 C C . GLU B 1 225 ? -11.109 -17.25 -12.055 1 98.25 225 GLU B C 1
ATOM 3568 O O . GLU B 1 225 ? -10.445 -17.75 -12.961 1 98.25 225 GLU B O 1
ATOM 3573 N N . VAL B 1 226 ? -10.602 -16.922 -10.891 1 98.69 226 VAL B N 1
ATOM 3574 C CA . VAL B 1 226 ? -9.219 -17.266 -10.547 1 98.69 226 VAL B CA 1
ATOM 3575 C C . VAL B 1 226 ? -9 -18.766 -10.703 1 98.69 226 VAL B C 1
ATOM 3577 O O . VAL B 1 226 ? -8.031 -19.188 -11.328 1 98.69 226 VAL B O 1
ATOM 3580 N N . VAL B 1 227 ? -9.93 -19.562 -10.234 1 98.75 227 VAL B N 1
ATOM 3581 C CA . VAL B 1 227 ? -9.859 -21.031 -10.305 1 98.75 227 VAL B CA 1
ATOM 3582 C C . VAL B 1 227 ? -9.836 -21.469 -11.773 1 98.75 227 VAL B C 1
ATOM 3584 O O . VAL B 1 227 ? -9 -22.281 -12.164 1 98.75 227 VAL B O 1
ATOM 3587 N N . SER B 1 228 ? -10.727 -20.875 -12.539 1 98.44 228 SER B N 1
ATOM 3588 C CA . SER B 1 228 ? -10.82 -21.25 -13.945 1 98.44 228 SER B CA 1
ATOM 3589 C C . SER B 1 228 ? -9.516 -20.969 -14.68 1 98.44 228 SER B C 1
ATOM 3591 O O . SER B 1 228 ? -9.07 -21.781 -15.492 1 98.44 228 SER B O 1
ATOM 3593 N N . ILE B 1 229 ? -8.922 -19.891 -14.406 1 97.88 229 ILE B N 1
ATOM 3594 C CA . ILE B 1 229 ? -7.676 -19.484 -15.062 1 97.88 229 ILE B CA 1
ATOM 3595 C C . ILE B 1 229 ? -6.551 -20.438 -14.641 1 97.88 229 ILE B C 1
ATOM 3597 O O . ILE B 1 229 ? -5.738 -20.844 -15.477 1 97.88 229 ILE B O 1
ATOM 3601 N N . ILE B 1 230 ? -6.508 -20.766 -13.328 1 98.44 230 ILE B N 1
ATOM 3602 C CA . ILE B 1 230 ? -5.512 -21.719 -12.844 1 98.44 230 ILE B CA 1
ATOM 3603 C C . ILE B 1 230 ? -5.672 -23.047 -13.555 1 98.44 230 ILE B C 1
ATOM 3605 O O . ILE B 1 230 ? -4.695 -23.641 -14.031 1 98.44 230 ILE B O 1
ATOM 3609 N N . GLU B 1 231 ? -6.906 -23.562 -13.656 1 98.31 231 GLU B N 1
ATOM 3610 C CA . GLU B 1 231 ? -7.195 -24.828 -14.312 1 98.31 231 GLU B CA 1
ATOM 3611 C C . GLU B 1 231 ? -6.723 -24.828 -15.766 1 98.31 231 GLU B C 1
ATOM 3613 O O . GLU B 1 231 ? -6.121 -25.781 -16.234 1 98.31 231 GLU B O 1
ATOM 3618 N N . GLU B 1 232 ? -6.98 -23.75 -16.375 1 96.25 232 GLU B N 1
ATOM 3619 C CA . GLU B 1 232 ? -6.625 -23.609 -17.797 1 96.25 232 GLU B CA 1
ATOM 3620 C C . GLU B 1 232 ? -5.113 -23.531 -17.969 1 96.25 232 GLU B C 1
ATOM 3622 O O . GLU B 1 232 ? -4.547 -24.234 -18.812 1 96.25 232 GLU B O 1
ATOM 3627 N N . ARG B 1 233 ? -4.445 -22.75 -17.156 1 95.38 233 ARG B N 1
ATOM 3628 C CA . ARG B 1 233 ? -3.018 -22.516 -17.344 1 95.38 233 ARG B CA 1
ATOM 3629 C C . ARG B 1 233 ? -2.199 -23.734 -16.969 1 95.38 233 ARG B C 1
ATOM 3631 O O . ARG B 1 233 ? -1.139 -23.984 -17.547 1 95.38 233 ARG B O 1
ATOM 3638 N N . LEU B 1 234 ? -2.715 -24.516 -16.016 1 96.81 234 LEU B N 1
ATOM 3639 C CA . LEU B 1 234 ? -2.006 -25.719 -15.594 1 96.81 234 LEU B CA 1
ATOM 3640 C C . LEU B 1 234 ? -2.541 -26.953 -16.328 1 96.81 234 LEU B C 1
ATOM 3642 O O . LEU B 1 234 ? -2.096 -28.062 -16.078 1 96.81 234 LEU B O 1
ATOM 3646 N N . ALA B 1 235 ? -3.57 -26.766 -17.203 1 95.12 235 ALA B N 1
ATOM 3647 C CA . ALA B 1 235 ? -4.195 -27.875 -17.938 1 95.12 235 ALA B CA 1
ATOM 3648 C C . ALA B 1 235 ? -4.617 -29 -16.984 1 95.12 235 ALA B C 1
ATOM 3650 O O . ALA B 1 235 ? -4.281 -30.156 -17.219 1 95.12 235 ALA B O 1
ATOM 3651 N N . LEU B 1 236 ? -5.289 -28.531 -15.984 1 95.5 236 LEU B N 1
ATOM 3652 C CA . LEU B 1 236 ? -5.75 -29.531 -15.016 1 95.5 236 LEU B CA 1
ATOM 3653 C C . LEU B 1 236 ? -6.93 -30.312 -15.57 1 95.5 236 LEU B C 1
ATOM 3655 O O . LEU B 1 236 ? -7.801 -29.75 -16.234 1 95.5 236 LEU B O 1
ATOM 3659 N N . ALA B 1 237 ? -6.879 -31.625 -15.555 1 85.81 237 ALA B N 1
ATOM 3660 C CA . ALA B 1 237 ? -7.93 -32.5 -16.016 1 85.81 237 ALA B CA 1
ATOM 3661 C C . ALA B 1 237 ? -8.383 -33.469 -14.914 1 85.81 237 ALA B C 1
ATOM 3663 O O . ALA B 1 237 ? -7.562 -33.906 -14.102 1 85.81 237 ALA B O 1
ATOM 3664 N N . THR B 1 238 ? -9.617 -33.594 -14.781 1 72.25 238 THR B N 1
ATOM 3665 C CA . THR B 1 238 ? -10.141 -34.562 -13.844 1 72.25 238 THR B CA 1
ATOM 3666 C C . THR B 1 238 ? -10.07 -35.969 -14.438 1 72.25 238 THR B C 1
ATOM 3668 O O . THR B 1 238 ? -10.156 -36.125 -15.656 1 72.25 238 THR B O 1
#

InterPro domains:
  IPR003382 Flavoprotein [PF02441] (22-232)
  IPR036551 Flavin prenyltransferase-like [G3DSA:3.40.50.1950] (5-237)
  IPR036551 Flavin prenyltransferase-like [SSF52507] (19-234)

Foldseek 3Di:
DPPPPPDQLLVLLLVCQPVQAAEEEEEEEADLQLLCLQVLLQVCLVFLRAAYEYEYEPNSQVQQCPPDPSRHHPVVSCPRHNYPYYDYQCSQPVDPDDPPDGGRLLSSLSRHQEYEYVADELVNLVCQLVLHDDGSVSSNSSNHDLQCPPNVGQYAYEYWYADDACSCPPVVVVVSVCCQPPVQNFDADPVRHGPDGHHYHYDFFDFDQGPVRDTDGGHTDDSVVVSVVVCVVSVGDD/DPPPPVDQLLVLLLVCQPVQAAEEEEEEEADLQLLCLQVLLQVCLVFLRAAYEYEYEPNSQVQQCCPDPSRHHPVVSCPRHNYPYYDYQCSQPVDPDDPPDGGRLLSSLSRHQEYEYVADELVNLVCQLVLHDDGSVSSNSSNHDLQCPPNVGQYAYEYWYADDQCSCPPVVVVVSVCCQPPVQNFDADPVRHGPDGHHYHYDFFDFDQDPVRDTDGGHTDDSVVVNVVVCVVSVGDD

pLDDT: mean 91.67, std 12.06, range [24.03, 98.94]

Secondary structure (DSSP, 8-state):
--------HHHHHHHTTTSSSEEEEEEE-SSGGGGGHHHHHHHHTT-TTEEEEEEE-HHHHTT-B-SSTTS-BHHHHHTSTTEEEEE-GGGTSSS---TTS--HHHHHHHH-SEEEEEEEPHHHHHHHHTT---SHHHHHHHTS-SSSSSSSS--EEEEEE---HHHHTSHHHHHHHHIIIIISB--B-TTS-B-S---EEE---EEEE-TTS-EEEEEPPPHHHHHHHHHHHTT---/--------HHHHHHHTTTSSSEEEEEEE-SSGGGGGHHHHHHHHTT-TTEEEEEEE-HHHHTT-B-SSTTS-BHHHHHTSTTEEEEE-GGGTSSS-PPTTS--HHHHHHHH-SEEEEEEEPHHHHHHHHTT---SHHHHHHHTS-SSS-SSSS--EEEEEE---HHHHTSHHHHHHHHIIIIISB--B-TTS-B-S---EEE---EEEE-TTS-EEEEEPPPHHHHHHHHHHHTT---

Radius of gyration: 24.32 Å; Cα contacts (8 Å, |Δi|>4): 957; chains: 2; bounding box: 46×72×68 Å

Solvent-accessible surface area (backbone atoms only — not comparable to full-atom values): 25316 Å² total; per-residue (Å²): 131,81,74,74,69,78,74,56,60,22,52,58,45,54,73,53,55,82,70,81,55,48,33,40,32,39,29,25,28,53,36,81,62,31,34,46,43,57,60,38,50,61,70,51,46,78,37,83,57,41,39,32,35,35,40,35,38,74,62,18,46,69,48,28,67,45,84,47,92,72,16,50,31,62,66,61,51,46,66,36,70,48,37,78,44,69,42,41,52,60,59,64,63,61,61,74,64,45,92,83,47,66,44,34,42,59,31,50,43,69,44,33,56,32,39,37,28,50,21,30,13,69,65,60,49,53,31,55,76,55,45,37,37,90,43,48,66,36,37,23,60,51,45,33,53,65,79,19,70,83,81,66,46,82,39,41,37,38,36,22,39,25,44,56,36,74,58,50,68,30,69,65,44,51,53,47,50,43,42,42,51,64,76,33,14,54,38,60,44,99,84,68,43,75,69,60,61,40,29,27,45,76,44,69,44,35,77,38,81,34,94,88,68,50,77,37,49,15,32,48,53,56,56,69,55,54,43,52,50,52,37,58,76,66,64,64,72,126,132,80,73,76,68,75,73,55,60,22,50,58,45,55,72,53,55,81,70,82,55,48,33,39,32,38,27,24,27,53,35,83,62,31,36,44,44,59,58,38,50,60,70,50,46,78,36,84,57,39,39,31,35,35,41,37,39,74,62,18,47,51,46,28,67,46,74,44,91,71,16,48,30,62,66,60,51,48,67,36,69,46,37,78,45,71,42,42,52,64,62,64,63,64,60,86,82,48,94,90,56,66,51,36,43,58,32,50,46,70,45,34,58,33,39,37,30,50,20,31,14,61,36,58,50,26,30,55,74,69,68,45,57,90,42,48,65,37,37,22,60,73,65,43,58,68,78,18,69,85,82,68,46,83,40,39,36,38,36,22,38,24,42,57,37,38,34,50,69,27,69,62,44,52,55,48,51,44,41,43,52,63,76,31,13,54,36,61,45,99,86,68,44,74,68,59,60,39,28,28,44,77,43,69,44,34,74,39,82,38,78,76,70,50,75,38,48,15,33,49,53,56,55,69,54,54,44,50,50,50,37,60,76,66,64,65,70,125

Organism: Penicillium oxalicum (strain 114-2 / CGMCC 5302) (NCBI:txid933388)